Protein AF-0000000087109637 (afdb_homodimer)

Foldseek 3Di:
DVVLLDLVVLVVLLVLQQVFFAVVCVVLVQDPGGGNQRLLVVLLVLLVPDPPQDDPLSVLLNVLSNQQQSLCSQVGRDDVVNVDDPVVVVVSSLVSLLVSLVSNCNNPVPVSVVSNVSNVCLVVCPDPSSVVSVLSSLLSLLLVLLVSCLQDPPSPVSVVSLCSLVVDDPPVSNVSSVVSVVLSVVQVPDDAFPAEEEEEDEAAQLCRVPLQVVCVVVFQEDEDELVVLLCCLLPDPPRPCNVVSVVCLQQVNADQLVVSCVSVLVVLVVSVVVVGHYYYYPPDLAPNNVSSCVSSPSHPHYEYEYEDDDPVLRLVRLVVCVVPDPDPCSDPVNSVSRRVSSVVGVVVNCVSRVVHHYHYFYSHDDPVVRSVVVVVVVVVVVD/DVVLLDLVVLVVLQVLQQVFFAVVCVVLVQDPGGGNQRLLVVLLVLLVPDPPQDDPLSVLLNVLSRQQQSLCSQVGRDDVVNVDDPVVVVVSSLVSLLVSLVSNCNNPVPVSVVSNVSNVCLVVCPDPSSVVSVLSSLLSLLLVLLVSCLQDPPSPVSVVSLCSLVVDDPPVSNVSSVVSVVLSVVQVPDDAFPAEEEEEDEAAQLCRVPLQVVCVVVFQEDEDELVVLLCCLLPDPPRPCNVVSVVCLQQVNADDLVVSCVSVLVVLVVSVVVVGYYYYYPPDLAPNNVSSCVSSPSHPHYEYEYEDDDPVLRLVSLVVCVVPDPDPCSDPVNSVSRRVSSVVGVVVNCVSRVVHHYHYFYSHDDPVVRSVRVVVVVVVVVD

Secondary structure (DSSP, 8-state):
-GGGGSSHHHHHHHHGGGT-B-HHHHTTT-SSPPBHHHHHHHHHHHHHH-TT--THHHHHHHHHHHHTTTTHHHH----GGGT--HHHHHHHHHHHHHHHHHHHTTT-HHHHHHHHHHHHHHHHT-SHHHHHHHHHHHHHHHHHHHHHHHHSTT-GGGGGGGGGGGG---HHHHHHHHHHHHHHHHHHH----SS-EEEEEE-TTSSHHHHHHHHHHHTTEEEEEHHHHHHHHHHSTT-SSHHHHHHHHHTTPPPPHHHHHHHHHHHHHHHHHTT-EEEEES--SSHHHHHHHHHTTS-S-EEEEEEE--HHHHHHHHHHHHTT---GGGSHHHHHHHHHHHHHHHHHHHHHHTTS-EEEEE-SS-HHHHHHHHHHHHHHHH-/-GGGGSSHHHHHHHHGGGT-B-HHHHTTT-SSPPBHHHHHHHHHHHHHH-TT--THHHHHHHHHHHHTTTTHHHH----GGGT--HHHHHHHHHHHHHHHHHHHTTT-HHHHHHHHHHHHHHHHT-SHHHHHHHHHHHHHHHHHHHHHHHHSTT-GGGGGGGGGGGG---HHHHHHHHHHHHHHHHHHH----SS-EEEEEE-TTSSHHHHHHHHHHHTTEEEEEHHHHHHHHHHSTT-SSHHHHHHHHHTTPPPPHHHHHHHHHHHHHHHHHTT-EEEEES--SSHHHHHHHHHTTS-S-EEEEEEE--HHHHHHHHHHHHTT---GGGSHHHHHHHHHHHHHHHHHHHHHHTTS-EEEEE-SS-HHHHHHHHHHHHHHHH-

Sequence (766 aa):
MERLTSPLPFLEAIEGLKNLKRAGWCKRDVRNPESVSDHMYQMVWYCLAHPELKDQDEMAAVMMCLIHDIGETTAGDITPADGVDPERKHLEEELGLQYLSCLLKTSNPSWATKLREIWLEYESGETRVARLVRQVDKLECLHQAFMYQKRQKGNSRLGEFKYLRKRMTDPWLLDQANRILADWEALDASQTTSTGLVFVIGGPGVGKGTQCTRVAKDFDFQHVSVGDLLRQEQDSPGSLFGDFIRESIRNSVIVPPSLTMLLLKERIQSIQSMGKGVLIDGFPRSVSQAVAFEQEKVSDNYSTIFLEASTESMIGRVLERSSVSQRDDDNADVLRKRMDTFQSSNQAVLDYLSQKPLWKVDATGSVDEVYASITKVVKEMKGMERLTSPLPFLEAIEGLKNLKRAGWCKRDVRNPESVSDHMYQMVWYCLAHPELKDQDEMAAVMMCLIHDIGETTAGDITPADGVDPERKHLEEELGLQYLSCLLKTSNPSWATKLREIWLEYESGETRVARLVRQVDKLECLHQAFMYQKRQKGNSRLGEFKYLRKRMTDPWLLDQANRILADWEALDASQTTSTGLVFVIGGPGVGKGTQCTRVAKDFDFQHVSVGDLLRQEQDSPGSLFGDFIRESIRNSVIVPPSLTMLLLKERIQSIQSMGKGVLIDGFPRSVSQAVAFEQEKVSDNYSTIFLEASTESMIGRVLERSSVSQRDDDNADVLRKRMDTFQSSNQAVLDYLSQKPLWKVDATGSVDEVYASITKVVKEMKG

Solvent-accessible surface area (backbone atoms only — not comparable to full-atom values): 40683 Å² total; per-residue (Å²): 118,70,68,37,62,36,50,58,64,33,54,55,47,55,55,43,24,52,70,39,52,41,41,68,40,52,76,62,68,46,82,85,54,53,22,46,32,30,52,26,47,54,40,32,54,58,52,70,59,36,88,82,56,54,72,74,52,40,57,54,39,41,52,38,35,65,40,65,66,56,15,31,54,59,56,41,64,81,46,78,88,72,70,59,53,67,67,56,51,51,49,40,30,49,51,24,42,50,50,47,24,41,34,19,41,72,43,35,46,67,57,23,50,48,53,52,51,46,36,49,43,46,74,65,41,72,49,72,58,25,43,50,51,57,32,44,54,37,49,47,51,36,52,49,38,51,54,48,41,42,72,40,75,80,54,70,70,50,60,68,43,65,61,40,57,77,70,47,79,56,67,69,59,44,52,53,44,50,51,52,52,50,52,48,51,52,57,71,63,52,64,77,59,87,51,53,31,34,28,38,40,58,55,74,49,46,47,64,70,63,48,41,54,50,47,24,69,77,38,75,33,42,66,43,47,49,62,56,52,48,50,50,43,34,67,37,83,84,43,74,51,12,67,58,44,50,53,26,54,63,66,54,43,82,74,47,41,68,60,53,45,65,64,44,51,61,53,51,52,56,43,44,74,72,72,27,22,40,36,32,33,68,43,63,75,36,54,65,31,47,49,48,44,50,41,66,54,70,45,85,54,53,35,36,41,37,42,43,58,54,68,67,59,15,50,56,44,35,54,59,44,41,76,74,48,90,57,83,56,46,40,69,72,37,39,51,45,42,46,51,49,42,67,73,35,44,63,61,30,50,61,61,50,56,81,38,62,61,46,80,41,71,34,69,60,53,76,69,58,31,44,54,54,48,51,53,51,53,46,60,74,72,100,119,71,66,35,62,37,51,60,63,34,54,57,47,55,54,43,25,52,70,37,53,41,40,69,40,53,76,63,66,45,80,86,53,55,23,48,34,30,52,27,47,54,40,34,56,59,54,69,59,35,88,83,55,53,72,73,51,40,56,55,39,41,51,39,36,66,40,65,66,55,16,30,53,60,57,42,66,82,44,79,88,72,69,60,53,68,66,55,52,51,48,40,31,49,51,24,42,49,51,48,25,40,33,20,42,71,42,35,47,68,57,24,50,48,54,52,52,46,36,48,43,47,74,66,41,73,49,71,57,23,42,51,52,56,32,43,54,36,48,48,50,36,51,49,38,52,54,47,42,41,72,41,74,81,54,70,72,51,61,67,44,65,60,40,58,76,68,45,79,54,66,68,60,44,52,53,44,51,51,51,52,51,53,48,51,52,58,70,63,53,63,74,59,87,51,53,33,33,27,38,39,58,56,75,48,46,46,62,70,63,49,41,53,51,48,25,71,78,39,74,33,41,66,44,48,47,63,56,54,48,50,50,43,34,64,38,83,85,43,73,52,13,68,61,44,48,53,26,55,63,67,54,44,81,75,48,42,68,62,52,44,64,62,44,52,60,53,52,52,56,42,43,74,71,71,26,22,42,37,32,33,68,43,63,76,37,55,66,30,48,50,47,46,51,41,67,54,71,46,85,53,54,35,36,40,36,42,41,58,55,68,67,60,16,51,54,44,35,54,60,43,41,76,74,47,89,59,84,54,48,40,68,72,37,39,52,45,44,49,51,49,42,68,72,34,44,62,61,32,50,60,61,49,54,81,36,60,61,47,81,41,72,34,70,61,53,74,67,58,30,43,54,55,49,48,54,50,52,47,59,75,71,102

InterPro domains:
  IPR000850 Adenylate kinase/UMP-CMP kinase [MF_00235] (196-379)
  IPR000850 Adenylate kinase/UMP-CMP kinase [PR00094] (199-212)
  IPR000850 Adenylate kinase/UMP-CMP kinase [PR00094] (227-241)
  IPR000850 Adenylate kinase/UMP-CMP kinase [PR00094] (278-294)
  IPR000850 Adenylate kinase/UMP-CMP kinase [PR00094] (327-342)
  IPR000850 Adenylate kinase/UMP-CMP kinase [PR00094] (344-358)
  IPR000850 Adenylate kinase/UMP-CMP kinase [cd01428] (198-370)
  IPR006674 HD domain [PF13023] (15-163)
  IPR027417 P-loop containing nucleoside triphosphate hydrolase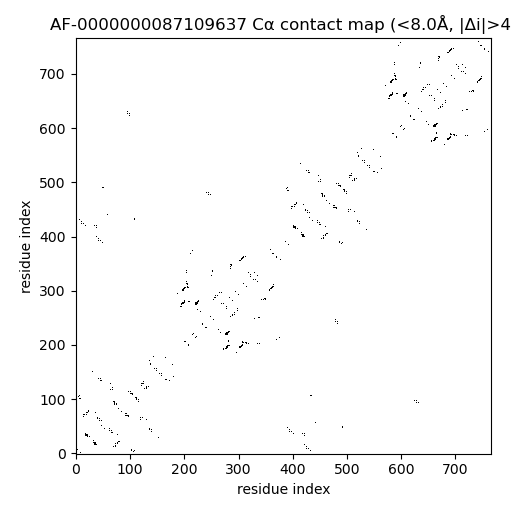 [G3DSA:3.40.50.300] (195-382)
  IPR027417 P-loop containing nucleoside triphosphate hydrolase [SSF52540] (197-379)
  IPR033690 Adenylate kinase, conserved site [PS00113] (278-289)
  IPR039356 5'-deoxynucleotidase YfbR/HDDC2 [PTHR11845] (5-182)

Organism: NCBI:txid702518

pLDDT: mean 89.7, std 8.48, range [59.88, 98.75]

Structure (mmCIF, N/CA/C/O backbone):
data_AF-0000000087109637-model_v1
#
loop_
_entity.id
_entity.type
_entity.pdbx_description
1 polymer 'Uridylate kinase'
#
loop_
_atom_site.group_PDB
_atom_site.id
_atom_site.type_symbol
_atom_site.label_atom_id
_atom_site.label_alt_id
_atom_site.label_comp_id
_atom_site.label_asym_id
_atom_site.label_entity_id
_atom_site.label_seq_id
_atom_site.pdbx_PDB_ins_code
_atom_site.Cartn_x
_atom_site.Cartn_y
_atom_site.Cartn_z
_atom_site.occupancy
_atom_site.B_iso_or_equiv
_atom_site.auth_seq_id
_atom_site.auth_comp_id
_atom_site.auth_asym_id
_atom_site.auth_atom_id
_atom_site.pdbx_PDB_model_num
ATOM 1 N N . MET A 1 1 ? -12.555 27.656 8.516 1 65.38 1 MET A N 1
ATOM 2 C CA . MET A 1 1 ? -12.945 26.312 8.906 1 65.38 1 MET A CA 1
ATOM 3 C C . MET A 1 1 ? -14.016 25.75 7.973 1 65.38 1 MET A C 1
ATOM 5 O O . MET A 1 1 ? -14.594 24.703 8.242 1 65.38 1 MET A O 1
ATOM 9 N N . GLU A 1 2 ? -14.195 26.438 6.891 1 77.06 2 GLU A N 1
ATOM 10 C CA . GLU A 1 2 ? -15.18 26.078 5.879 1 77.06 2 GLU A CA 1
ATOM 11 C C . GLU A 1 2 ? -14.797 24.781 5.176 1 77.06 2 GLU A C 1
ATOM 13 O O . GLU A 1 2 ? -15.664 24 4.773 1 77.06 2 GLU A O 1
ATOM 18 N N . ARG A 1 3 ? -13.547 24.547 5.203 1 83.88 3 ARG A N 1
ATOM 19 C CA . ARG A 1 3 ? -13.031 23.359 4.543 1 83.88 3 ARG A CA 1
ATOM 20 C C . ARG A 1 3 ? -13.531 22.094 5.234 1 83.88 3 ARG A C 1
ATOM 22 O O . ARG A 1 3 ? -13.633 21.031 4.609 1 83.88 3 ARG A O 1
ATOM 29 N N . LEU A 1 4 ? -13.93 22.234 6.465 1 89.88 4 LEU A N 1
ATOM 30 C CA . LEU A 1 4 ? -14.289 21.078 7.27 1 89.88 4 LEU A CA 1
ATOM 31 C C . LEU A 1 4 ? -15.75 20.688 7.043 1 89.88 4 LEU A C 1
ATOM 33 O O . LEU A 1 4 ? -16.188 19.641 7.512 1 89.88 4 LEU A O 1
ATOM 37 N N . THR A 1 5 ? -16.469 21.469 6.266 1 93.06 5 THR A N 1
ATOM 38 C CA . THR A 1 5 ? -17.828 21.078 5.883 1 93.06 5 THR A CA 1
ATOM 39 C C . THR A 1 5 ? -17.781 19.922 4.887 1 93.06 5 THR A C 1
ATOM 41 O O . THR A 1 5 ? -18.812 19.281 4.637 1 93.06 5 THR A O 1
ATOM 44 N N . SER A 1 6 ? -16.641 19.688 4.324 1 95.88 6 SER A N 1
ATOM 45 C CA . SER A 1 6 ? -16.359 18.547 3.447 1 95.88 6 SER A CA 1
ATOM 46 C C . SER A 1 6 ? -15.523 17.484 4.156 1 95.88 6 SER A C 1
ATOM 48 O O . SER A 1 6 ? -14.75 17.812 5.059 1 95.88 6 SER A O 1
ATOM 50 N N . PRO A 1 7 ? -15.719 16.219 3.77 1 96.56 7 PRO A N 1
ATOM 51 C CA . PRO A 1 7 ? -14.875 15.18 4.367 1 96.56 7 PRO A CA 1
ATOM 52 C C . PRO A 1 7 ? -13.484 15.125 3.746 1 96.56 7 PRO A C 1
ATOM 54 O O . PRO A 1 7 ? -12.664 14.281 4.133 1 96.56 7 PRO A O 1
ATOM 57 N N . LEU A 1 8 ? -13.18 15.992 2.797 1 96.44 8 LEU A N 1
ATOM 58 C CA . LEU A 1 8 ? -11.945 15.922 2.018 1 96.44 8 LEU A CA 1
ATOM 59 C C . LEU A 1 8 ? -10.727 16.016 2.924 1 96.44 8 LEU A C 1
ATOM 61 O O . LEU A 1 8 ? -9.773 15.242 2.764 1 96.44 8 LEU A O 1
ATOM 65 N N . PRO A 1 9 ? -10.711 16.859 3.986 1 94 9 PRO A N 1
ATOM 66 C CA . PRO A 1 9 ? -9.547 16.891 4.867 1 94 9 PRO A CA 1
ATOM 67 C C . PRO A 1 9 ? -9.305 15.555 5.57 1 94 9 PRO A C 1
ATOM 69 O O . PRO A 1 9 ? -8.156 15.133 5.73 1 94 9 PRO A O 1
ATOM 72 N N . PHE A 1 10 ? -10.422 14.93 5.98 1 95.19 10 PHE A N 1
ATOM 73 C CA . PHE A 1 10 ? -10.328 13.602 6.582 1 95.19 10 PHE A CA 1
ATOM 74 C C . PHE A 1 10 ? -9.758 12.594 5.594 1 95.19 10 PHE A C 1
ATOM 76 O O . PHE A 1 10 ? -8.844 11.836 5.93 1 95.19 10 PHE A O 1
ATOM 83 N N . LEU A 1 11 ? -10.25 12.602 4.367 1 97.19 11 LEU A N 1
ATOM 84 C CA . LEU A 1 11 ? -9.812 11.672 3.328 1 97.19 11 LEU A CA 1
ATOM 85 C C . LEU A 1 11 ? -8.344 11.898 2.982 1 97.19 11 LEU A C 1
ATOM 87 O O . LEU A 1 11 ? -7.609 10.945 2.73 1 97.19 11 LEU A O 1
ATOM 91 N N . GLU A 1 12 ? -7.891 13.109 3.008 1 94.75 12 GLU A N 1
ATOM 92 C CA . GLU A 1 12 ? -6.492 13.445 2.748 1 94.75 12 GLU A CA 1
ATOM 93 C C . GLU A 1 12 ? -5.59 12.938 3.867 1 94.75 12 GLU A C 1
ATOM 95 O O . GLU A 1 12 ? -4.473 12.477 3.611 1 94.75 12 GLU A O 1
ATOM 100 N N . ALA A 1 13 ? -6.094 13.031 5.07 1 93.25 13 ALA A N 1
ATOM 101 C CA . ALA A 1 13 ? -5.328 12.508 6.195 1 93.25 13 ALA A CA 1
ATOM 102 C C . ALA A 1 13 ? -5.172 10.992 6.094 1 93.25 13 ALA A C 1
ATOM 104 O O . ALA A 1 13 ? -4.078 10.461 6.297 1 93.25 13 ALA A O 1
ATOM 105 N N . ILE A 1 14 ? -6.219 10.312 5.711 1 94.81 14 ILE A N 1
ATOM 106 C CA . ILE A 1 14 ? -6.223 8.859 5.594 1 94.81 14 ILE A CA 1
ATOM 107 C C . ILE A 1 14 ? -5.281 8.438 4.469 1 94.81 14 ILE A C 1
ATOM 109 O O . ILE A 1 14 ? -4.621 7.395 4.562 1 94.81 14 ILE A O 1
ATOM 113 N N . GLU A 1 15 ? -5.207 9.258 3.42 1 95.44 15 GLU A N 1
ATOM 114 C CA . GLU A 1 15 ? -4.336 8.969 2.285 1 95.44 15 GLU A CA 1
ATOM 115 C C . GLU A 1 15 ? -2.889 8.781 2.734 1 95.44 15 GLU A C 1
ATOM 117 O O . GLU A 1 15 ? -2.119 8.07 2.088 1 95.44 15 GLU A O 1
ATOM 122 N N . GLY A 1 16 ? -2.51 9.344 3.879 1 92.94 16 GLY A N 1
ATOM 123 C CA . GLY A 1 16 ? -1.173 9.188 4.426 1 92.94 16 GLY A CA 1
ATOM 124 C C . GLY A 1 16 ? -0.842 7.746 4.777 1 92.94 16 GLY A C 1
ATOM 125 O O . GLY A 1 16 ? 0.323 7.344 4.738 1 92.94 16 GLY A O 1
ATOM 126 N N . LEU A 1 17 ? -1.869 6.938 5.039 1 95.12 17 LEU A N 1
ATOM 127 C CA . LEU A 1 17 ? -1.661 5.551 5.441 1 95.12 17 LEU A CA 1
ATOM 128 C C . LEU A 1 17 ? -1.139 4.719 4.273 1 95.12 17 LEU A C 1
ATOM 130 O O . LEU A 1 17 ? -0.476 3.701 4.48 1 95.12 17 LEU A O 1
ATOM 134 N N . LYS A 1 18 ? -1.441 5.164 3.023 1 95.56 18 LYS A N 1
ATOM 135 C CA . LYS A 1 18 ? -0.955 4.469 1.837 1 95.56 18 LYS A CA 1
ATOM 136 C C . LYS A 1 18 ? 0.544 4.684 1.648 1 95.56 18 LYS A C 1
ATOM 138 O O . LYS A 1 18 ? 1.207 3.902 0.963 1 95.56 18 LYS A O 1
ATOM 143 N N . ASN A 1 19 ? 1.071 5.688 2.271 1 91.56 19 ASN A N 1
ATOM 144 C CA . ASN A 1 19 ? 2.473 6.059 2.1 1 91.56 19 ASN A CA 1
ATOM 145 C C . ASN A 1 19 ? 3.307 5.672 3.318 1 91.56 19 ASN A C 1
ATOM 147 O O . ASN A 1 19 ? 4.539 5.695 3.266 1 91.56 19 ASN A O 1
ATOM 151 N N . LEU A 1 20 ? 2.643 5.375 4.367 1 92.94 20 LEU A N 1
ATOM 152 C CA . LEU A 1 20 ? 3.334 4.984 5.59 1 92.94 20 LEU A CA 1
ATOM 153 C C . LEU A 1 20 ? 3.717 3.508 5.551 1 92.94 20 LEU A C 1
ATOM 155 O O . LEU A 1 20 ? 2.871 2.637 5.773 1 92.94 20 LEU A O 1
ATOM 159 N N . LYS A 1 21 ? 5.012 3.279 5.305 1 94.06 21 LYS A N 1
ATOM 160 C CA . LYS A 1 21 ? 5.504 1.904 5.289 1 94.06 21 LYS A CA 1
ATOM 161 C C . LYS A 1 21 ? 5.574 1.33 6.699 1 94.06 21 LYS A C 1
ATOM 163 O O . LYS A 1 21 ? 5.93 2.039 7.645 1 94.06 21 LYS A O 1
ATOM 168 N N . ARG A 1 22 ? 5.258 0.122 6.871 1 95.12 22 ARG A N 1
ATOM 169 C CA . ARG A 1 22 ? 5.293 -0.524 8.18 1 95.12 22 ARG A CA 1
ATOM 170 C C . ARG A 1 22 ? 6.715 -0.573 8.727 1 95.12 22 ARG A C 1
ATOM 172 O O . ARG A 1 22 ? 7.594 -1.206 8.133 1 95.12 22 ARG A O 1
ATOM 179 N N . ALA A 1 23 ? 6.973 0.006 9.828 1 91.12 23 ALA A N 1
ATOM 180 C CA . ALA A 1 23 ? 8.297 0.245 10.406 1 91.12 23 ALA A CA 1
ATOM 181 C C . ALA A 1 23 ? 8.977 -1.069 10.773 1 91.12 23 ALA A C 1
ATOM 183 O O . ALA A 1 23 ? 10.195 -1.197 10.656 1 91.12 23 ALA A O 1
ATOM 184 N N . GLY A 1 24 ? 8.188 -2.01 11.242 1 91.12 24 GLY A N 1
ATOM 185 C CA . GLY A 1 24 ? 8.758 -3.297 11.602 1 91.12 24 GLY A CA 1
ATOM 186 C C . GLY A 1 24 ? 9.516 -3.957 10.461 1 91.12 24 GLY A C 1
ATOM 187 O O . GLY A 1 24 ? 10.562 -4.562 10.68 1 91.12 24 GLY A O 1
ATOM 188 N N . TRP A 1 25 ? 9.023 -3.848 9.258 1 94.5 25 TRP A N 1
ATOM 189 C CA . TRP A 1 25 ? 9.664 -4.43 8.078 1 94.5 25 TRP A CA 1
ATOM 190 C C . TRP A 1 25 ? 10.867 -3.602 7.641 1 94.5 25 TRP A C 1
ATOM 192 O O . TRP A 1 25 ? 11.891 -4.152 7.242 1 94.5 25 TRP A O 1
ATOM 202 N N . CYS A 1 26 ? 10.703 -2.271 7.734 1 91.56 26 CYS A N 1
ATOM 203 C CA . CYS A 1 26 ? 11.812 -1.387 7.379 1 91.56 26 CYS A CA 1
ATOM 204 C C . CYS A 1 26 ? 13.031 -1.668 8.25 1 91.56 26 CYS A C 1
ATOM 206 O O . CYS A 1 26 ? 14.156 -1.729 7.746 1 91.56 26 CYS A O 1
ATOM 208 N N . LYS A 1 27 ? 12.812 -1.861 9.492 1 91.12 27 LYS A N 1
ATOM 209 C CA . LYS A 1 27 ? 13.883 -2.1 10.453 1 91.12 27 LYS A CA 1
ATOM 210 C C . LYS A 1 27 ? 14.578 -3.434 10.18 1 91.12 27 LYS A C 1
ATOM 212 O O . LYS A 1 27 ? 15.695 -3.664 10.641 1 91.12 27 LYS A O 1
ATOM 217 N N . ARG A 1 28 ? 13.938 -4.281 9.477 1 92.31 28 ARG A N 1
ATOM 218 C CA . ARG A 1 28 ? 14.508 -5.582 9.148 1 92.31 28 ARG A CA 1
ATOM 219 C C . ARG A 1 28 ? 14.984 -5.625 7.699 1 92.31 28 ARG A C 1
ATOM 221 O O . ARG A 1 28 ? 15.164 -6.703 7.129 1 92.31 28 ARG A O 1
ATOM 228 N N . ASP A 1 29 ? 15.008 -4.488 7.039 1 90.88 29 ASP A N 1
ATOM 229 C CA . ASP A 1 29 ? 15.586 -4.273 5.715 1 90.88 29 ASP A CA 1
ATOM 230 C C . ASP A 1 29 ? 14.781 -5 4.641 1 90.88 29 ASP A C 1
ATOM 232 O O . ASP A 1 29 ? 15.359 -5.578 3.713 1 90.88 29 ASP A O 1
ATOM 236 N N . VAL A 1 30 ? 13.539 -5.152 4.848 1 93.56 30 VAL A N 1
ATOM 237 C CA . VAL A 1 30 ? 12.672 -5.695 3.814 1 93.56 30 VAL A CA 1
ATOM 238 C C . VAL A 1 30 ? 12.594 -4.727 2.639 1 93.56 30 VAL A C 1
ATOM 240 O O . VAL A 1 30 ? 12.383 -3.527 2.828 1 93.56 30 VAL A O 1
ATOM 243 N N . ARG A 1 31 ? 12.836 -5.273 1.447 1 90.31 31 ARG A N 1
ATOM 244 C CA . ARG A 1 31 ? 12.719 -4.445 0.251 1 90.31 31 ARG A CA 1
ATOM 245 C C . ARG A 1 31 ? 11.25 -4.215 -0.115 1 90.31 31 ARG A C 1
ATOM 247 O O . ARG A 1 31 ? 10.469 -5.164 -0.189 1 90.31 31 ARG A O 1
ATOM 254 N N . ASN A 1 32 ? 10.836 -2.924 -0.328 1 90.06 32 ASN A N 1
ATOM 255 C CA . ASN A 1 32 ? 9.5 -2.514 -0.731 1 90.06 32 ASN A CA 1
ATOM 256 C C . ASN A 1 32 ? 8.438 -3.041 0.231 1 90.06 32 ASN A C 1
ATOM 258 O O . ASN A 1 32 ? 7.508 -3.74 -0.183 1 90.06 32 ASN A O 1
ATOM 262 N N . PRO A 1 33 ? 8.602 -2.721 1.486 1 95.5 33 PRO A N 1
ATOM 263 C CA . PRO A 1 33 ? 7.641 -3.211 2.477 1 95.5 33 PRO A CA 1
ATOM 264 C C . PRO A 1 33 ? 6.234 -2.664 2.25 1 95.5 33 PRO A C 1
ATOM 266 O O . PRO A 1 33 ? 6.066 -1.622 1.612 1 95.5 33 PRO A O 1
ATOM 269 N N . GLU A 1 34 ? 5.273 -3.359 2.748 1 97.06 34 GLU A N 1
ATOM 270 C CA . GLU A 1 34 ? 3.871 -2.959 2.641 1 97.06 34 GLU A CA 1
ATOM 271 C C . GLU A 1 34 ? 3.607 -1.667 3.41 1 97.06 34 GLU A C 1
ATOM 273 O O . GLU A 1 34 ? 4.324 -1.346 4.359 1 97.06 34 GLU A O 1
ATOM 278 N N . SER A 1 35 ? 2.555 -0.917 2.977 1 97.19 35 SER A N 1
ATOM 279 C CA . SER A 1 35 ? 2.059 0.234 3.723 1 97.19 35 SER A CA 1
ATOM 280 C C . SER A 1 35 ? 1.102 -0.194 4.828 1 97.19 35 SER A C 1
ATOM 282 O O . SER A 1 35 ? 0.702 -1.358 4.895 1 97.19 35 SER A O 1
ATOM 284 N N . VAL A 1 36 ? 0.749 0.712 5.695 1 97.19 36 VAL A N 1
ATOM 285 C CA . VAL A 1 36 ? -0.205 0.445 6.77 1 97.19 36 VAL A CA 1
ATOM 286 C C . VAL A 1 36 ? -1.572 0.114 6.176 1 97.19 36 VAL A C 1
ATOM 288 O O . VAL A 1 36 ? -2.246 -0.813 6.629 1 97.19 36 VAL A O 1
ATOM 291 N N . SER A 1 37 ? -2.002 0.862 5.105 1 97.94 37 SER A N 1
ATOM 292 C CA . SER A 1 37 ? -3.287 0.578 4.477 1 97.94 37 SER A CA 1
ATOM 293 C C . SER A 1 37 ? -3.279 -0.789 3.801 1 97.94 37 SER A C 1
ATOM 295 O O . SER A 1 37 ? -4.289 -1.498 3.811 1 97.94 37 SER A O 1
ATOM 297 N N . ASP A 1 38 ? -2.111 -1.216 3.188 1 98 38 ASP A N 1
ATOM 298 C CA . ASP A 1 38 ? -1.967 -2.547 2.607 1 98 38 ASP A CA 1
ATOM 299 C C . ASP A 1 38 ? -2.223 -3.633 3.648 1 98 38 ASP A C 1
ATOM 301 O O . ASP A 1 38 ? -2.943 -4.598 3.385 1 98 38 ASP A O 1
ATOM 305 N N . HIS A 1 39 ? -1.609 -3.402 4.812 1 98 39 HIS A N 1
ATOM 306 C CA . HIS A 1 39 ? -1.75 -4.348 5.914 1 98 39 HIS A CA 1
ATOM 307 C C . HIS A 1 39 ? -3.205 -4.477 6.348 1 98 39 HIS A C 1
ATOM 309 O O . HIS A 1 39 ? -3.717 -5.586 6.504 1 98 39 HIS A O 1
ATOM 315 N N . MET A 1 40 ? -3.877 -3.355 6.516 1 98.44 40 MET A N 1
ATOM 316 C CA . MET A 1 40 ? -5.262 -3.369 6.977 1 98.44 40 MET A CA 1
ATOM 317 C C . MET A 1 40 ? -6.18 -3.979 5.922 1 98.44 40 MET A C 1
ATOM 319 O O . MET A 1 40 ? -7.113 -4.711 6.25 1 98.44 40 MET A O 1
ATOM 323 N N . TYR A 1 41 ? -5.898 -3.699 4.641 1 98.44 41 TYR A N 1
ATOM 324 C CA . TYR A 1 41 ? -6.652 -4.32 3.557 1 98.44 41 TYR A CA 1
ATOM 325 C C . TYR A 1 41 ? -6.551 -5.84 3.621 1 98.44 41 TYR A C 1
ATOM 327 O O . TYR A 1 41 ? -7.562 -6.539 3.535 1 98.44 41 TYR A O 1
ATOM 335 N N . GLN A 1 42 ? -5.348 -6.344 3.758 1 98 42 GLN A N 1
ATOM 336 C CA . GLN A 1 42 ? -5.102 -7.785 3.752 1 98 42 GLN A CA 1
ATOM 337 C C . GLN A 1 42 ? -5.766 -8.461 4.945 1 98 42 GLN A C 1
ATOM 339 O O . GLN A 1 42 ? -6.25 -9.586 4.836 1 98 42 GLN A O 1
ATOM 344 N N . MET A 1 43 ? -5.789 -7.816 6.105 1 98.44 43 MET A N 1
ATOM 345 C CA . MET A 1 43 ? -6.379 -8.375 7.32 1 98.44 43 MET A CA 1
ATOM 346 C C . MET A 1 43 ? -7.844 -8.734 7.094 1 98.44 43 MET A C 1
ATOM 348 O O . MET A 1 43 ? -8.344 -9.711 7.66 1 98.44 43 MET A O 1
ATOM 352 N N . VAL A 1 44 ? -8.508 -7.949 6.266 1 98.25 44 VAL A N 1
ATOM 353 C CA . VAL A 1 44 ? -9.93 -8.156 6.004 1 98.25 44 VAL A CA 1
ATOM 354 C C . VAL A 1 44 ? -10.156 -9.578 5.484 1 98.25 44 VAL A C 1
ATOM 356 O O . VAL A 1 44 ? -11.078 -10.266 5.93 1 98.25 44 VAL A O 1
ATOM 359 N N . TRP A 1 45 ? -9.289 -10.039 4.641 1 97.5 45 TRP A N 1
ATOM 360 C CA . TRP A 1 45 ? -9.484 -11.32 3.975 1 97.5 45 TRP A CA 1
ATOM 361 C C . TRP A 1 45 ? -9.195 -12.484 4.922 1 97.5 45 TRP A C 1
ATOM 363 O O . TRP A 1 45 ? -9.781 -13.555 4.797 1 97.5 45 TRP A O 1
ATOM 373 N N . TYR A 1 46 ? -8.289 -12.289 5.902 1 97.94 46 TYR A N 1
ATOM 374 C CA . TYR A 1 46 ? -8.094 -13.297 6.934 1 97.94 46 TYR A CA 1
ATOM 375 C C . TYR A 1 46 ? -9.352 -13.445 7.789 1 97.94 46 TYR A C 1
ATOM 377 O O . TYR A 1 46 ? -9.727 -14.562 8.156 1 97.94 46 TYR A O 1
ATOM 385 N N . CYS A 1 47 ? -9.984 -12.328 8.102 1 97.12 47 CYS A N 1
ATOM 386 C CA . CYS A 1 47 ? -11.211 -12.367 8.891 1 97.12 47 CYS A CA 1
ATOM 387 C C . CYS A 1 47 ? -12.328 -13.062 8.125 1 97.12 47 CYS A C 1
ATOM 389 O O . CYS A 1 47 ? -13.008 -13.938 8.664 1 97.12 47 CYS A O 1
ATOM 391 N N . LEU A 1 48 ? -12.484 -12.688 6.891 1 95.5 48 LEU A N 1
ATOM 392 C CA . LEU A 1 48 ? -13.594 -13.203 6.102 1 95.5 48 LEU A CA 1
ATOM 393 C C . LEU A 1 48 ? -13.391 -14.68 5.781 1 95.5 48 LEU A C 1
ATOM 395 O O . LEU A 1 48 ? -14.359 -15.391 5.488 1 95.5 48 LEU A O 1
ATOM 399 N N . ALA A 1 49 ? -12.133 -15.141 5.789 1 95.62 49 ALA A N 1
ATOM 400 C CA . ALA A 1 49 ? -11.836 -16.547 5.539 1 95.62 49 ALA A CA 1
ATOM 401 C C . ALA A 1 49 ? -12.219 -17.406 6.738 1 95.62 49 ALA A C 1
ATOM 403 O O . ALA A 1 49 ? -12.297 -18.641 6.633 1 95.62 49 ALA A O 1
ATOM 404 N N . HIS A 1 50 ? -12.367 -16.797 7.914 1 95.56 50 HIS A N 1
ATOM 405 C CA . HIS A 1 50 ? -12.68 -17.547 9.125 1 95.56 50 HIS A CA 1
ATOM 406 C C . HIS A 1 50 ? -14.07 -18.172 9.039 1 95.56 50 HIS A C 1
ATOM 408 O O . HIS A 1 50 ? -15.062 -17.469 8.828 1 95.56 50 HIS A O 1
ATOM 414 N N . PRO A 1 51 ? -14.242 -19.438 9.258 1 91.88 51 PRO A N 1
ATOM 415 C CA . PRO A 1 51 ? -15.516 -20.125 9.039 1 91.88 51 PRO A CA 1
ATOM 416 C C . PRO A 1 51 ? -16.578 -19.75 10.07 1 91.88 51 PRO A C 1
ATOM 418 O O . PRO A 1 51 ? -17.781 -19.906 9.812 1 91.88 51 PRO A O 1
ATOM 421 N N . GLU A 1 52 ? -16.203 -19.234 11.188 1 89.12 52 GLU A N 1
ATOM 422 C CA . GLU A 1 52 ? -17.172 -18.984 12.258 1 89.12 52 GLU A CA 1
ATOM 423 C C . GLU A 1 52 ? -17.625 -17.531 12.258 1 89.12 52 GLU A C 1
ATOM 425 O O . GLU A 1 52 ? -18.484 -17.141 13.055 1 89.12 52 GLU A O 1
ATOM 430 N N . LEU A 1 53 ? -17 -16.719 11.469 1 90.56 53 LEU A N 1
ATOM 431 C CA . LEU A 1 53 ? -17.422 -15.328 11.383 1 90.56 53 LEU A CA 1
ATOM 432 C C . LEU A 1 53 ? -18.594 -15.172 10.422 1 90.56 53 LEU A C 1
ATOM 434 O O . LEU A 1 53 ? -18.422 -15.352 9.211 1 90.56 53 LEU A O 1
ATOM 438 N N . LYS A 1 54 ? -19.797 -14.875 10.969 1 85.06 54 LYS A N 1
ATOM 439 C CA . LYS A 1 54 ? -20.969 -14.789 10.125 1 85.06 54 LYS A CA 1
ATOM 440 C C . LYS A 1 54 ? -21.828 -13.578 10.477 1 85.06 54 LYS A C 1
ATOM 442 O O . LYS A 1 54 ? -21.688 -13.008 11.562 1 85.06 54 LYS A O 1
ATOM 447 N N . ASP A 1 55 ? -22.531 -13.094 9.516 1 82.75 55 ASP A N 1
ATOM 448 C CA . ASP A 1 55 ? -23.578 -12.078 9.641 1 82.75 55 ASP A CA 1
ATOM 449 C C . ASP A 1 55 ? -23 -10.773 10.195 1 82.75 55 ASP A C 1
ATOM 451 O O . ASP A 1 55 ? -22.016 -10.25 9.68 1 82.75 55 ASP A O 1
ATOM 455 N N . GLN A 1 56 ? -23.562 -10.266 11.281 1 81.81 56 GLN A N 1
ATOM 456 C CA . GLN A 1 56 ? -23.219 -8.977 11.852 1 81.81 56 GLN A CA 1
ATOM 457 C C . GLN A 1 56 ? -21.766 -8.961 12.328 1 81.81 56 GLN A C 1
ATOM 459 O O . GLN A 1 56 ? -21.094 -7.922 12.273 1 81.81 56 GLN A O 1
ATOM 464 N N . ASP A 1 57 ? -21.266 -10.078 12.617 1 92.25 57 ASP A N 1
ATOM 465 C CA . ASP A 1 57 ? -19.891 -10.156 13.094 1 92.25 57 ASP A CA 1
ATOM 466 C C . ASP A 1 57 ? -18.891 -9.922 11.953 1 92.25 57 ASP A C 1
ATOM 468 O O . ASP A 1 57 ? -17.797 -9.414 12.172 1 92.25 57 ASP A O 1
ATOM 472 N N . GLU A 1 58 ? -19.391 -10.219 10.727 1 92.12 58 GLU A N 1
ATOM 473 C CA . GLU A 1 58 ? -18.531 -10.023 9.57 1 92.12 58 GLU A CA 1
ATOM 474 C C . GLU A 1 58 ? -18.25 -8.539 9.336 1 92.12 58 GLU A C 1
ATOM 476 O O . GLU A 1 58 ? -17.094 -8.148 9.172 1 92.12 58 GLU A O 1
ATOM 481 N N . MET A 1 59 ? -19.312 -7.781 9.375 1 91.5 59 MET A N 1
ATOM 482 C CA . MET A 1 59 ? -19.156 -6.352 9.133 1 91.5 59 MET A CA 1
ATOM 483 C C . MET A 1 59 ? -18.344 -5.691 10.234 1 91.5 59 MET A C 1
ATOM 485 O O . MET A 1 59 ? -17.484 -4.848 9.961 1 91.5 59 MET A O 1
ATOM 489 N N . ALA A 1 60 ? -18.672 -6.098 11.453 1 95.62 60 ALA A N 1
ATOM 490 C CA . ALA A 1 60 ? -17.922 -5.551 12.578 1 95.62 60 ALA A CA 1
ATOM 491 C C . ALA A 1 60 ? -16.438 -5.859 12.453 1 95.62 60 ALA A C 1
ATOM 493 O O . ALA A 1 60 ? -15.594 -4.988 12.688 1 95.62 60 ALA A O 1
ATOM 494 N N . ALA A 1 61 ? -16.109 -7.078 12.07 1 97.69 61 ALA A N 1
ATOM 495 C CA . ALA A 1 61 ? -14.711 -7.496 11.93 1 97.69 61 ALA A CA 1
ATOM 496 C C . ALA A 1 61 ? -14.023 -6.738 10.797 1 97.69 61 ALA A C 1
ATOM 498 O O . ALA A 1 61 ? -12.891 -6.281 10.938 1 97.69 61 ALA A O 1
ATOM 499 N N . VAL A 1 62 ? -14.75 -6.598 9.648 1 97.44 62 VAL A N 1
ATOM 500 C CA . VAL A 1 62 ? -14.211 -5.898 8.492 1 97.44 62 VAL A CA 1
ATOM 501 C C . VAL A 1 62 ? -13.875 -4.457 8.867 1 97.44 62 VAL A C 1
ATOM 503 O O . VAL A 1 62 ? -12.766 -3.984 8.625 1 97.44 62 VAL A O 1
ATOM 506 N N . MET A 1 63 ? -14.781 -3.785 9.516 1 97.06 63 MET A N 1
ATOM 507 C CA . MET A 1 63 ? -14.57 -2.387 9.883 1 97.06 63 MET A CA 1
ATOM 508 C C . MET A 1 63 ? -13.445 -2.256 10.906 1 97.06 63 MET A C 1
ATOM 510 O O . MET A 1 63 ? -12.648 -1.321 10.836 1 97.06 63 MET A O 1
ATOM 514 N N . MET A 1 64 ? -13.398 -3.188 11.82 1 98.25 64 MET A N 1
ATOM 515 C CA . MET A 1 64 ? -12.336 -3.158 12.82 1 98.25 64 MET A CA 1
ATOM 516 C C . MET A 1 64 ? -10.969 -3.324 12.164 1 98.25 64 MET A C 1
ATOM 518 O O . MET A 1 64 ? -10 -2.66 12.555 1 98.25 64 MET A O 1
ATOM 522 N N . CYS A 1 65 ? -10.859 -4.23 11.133 1 98.5 65 CYS A N 1
ATOM 523 C CA . CYS A 1 65 ? -9.625 -4.383 10.383 1 98.5 65 CYS A CA 1
ATOM 524 C C . CYS A 1 65 ? -9.227 -3.07 9.711 1 98.5 65 CYS A C 1
ATOM 526 O O . CYS A 1 65 ? -8.055 -2.678 9.75 1 98.5 65 CYS A O 1
ATOM 528 N N . LEU A 1 66 ? -10.195 -2.352 9.172 1 98.12 66 LEU A N 1
ATOM 529 C CA . LEU A 1 66 ? -9.945 -1.164 8.359 1 98.12 66 LEU A CA 1
ATOM 530 C C . LEU A 1 66 ? -9.625 0.038 9.242 1 98.12 66 LEU A C 1
ATOM 532 O O . LEU A 1 66 ? -9.117 1.051 8.758 1 98.12 66 LEU A O 1
ATOM 536 N N . ILE A 1 67 ? -9.828 -0.086 10.594 1 97.94 67 ILE A N 1
ATOM 537 C CA . ILE A 1 67 ? -9.758 1.104 11.43 1 97.94 67 ILE A CA 1
ATOM 538 C C . ILE A 1 67 ? -8.656 0.934 12.477 1 97.94 67 ILE A C 1
ATOM 540 O O . ILE A 1 67 ? -8.141 1.919 13.008 1 97.94 67 ILE A O 1
ATOM 544 N N . HIS A 1 68 ? -8.211 -0.259 12.82 1 97.06 68 HIS A N 1
ATOM 545 C CA . HIS A 1 68 ? -7.477 -0.527 14.055 1 97.06 68 HIS A CA 1
ATOM 546 C C . HIS A 1 68 ? -6.16 0.242 14.086 1 97.06 68 HIS A C 1
ATOM 548 O O . HIS A 1 68 ? -5.715 0.674 15.148 1 97.06 68 HIS A O 1
ATOM 554 N N . ASP A 1 69 ? -5.566 0.487 12.945 1 95.69 69 ASP A N 1
ATOM 555 C CA . ASP A 1 69 ? -4.285 1.183 12.906 1 95.69 69 ASP A CA 1
ATOM 556 C C . ASP A 1 69 ? -4.434 2.57 12.289 1 95.69 69 ASP A C 1
ATOM 558 O O . ASP A 1 69 ? -3.441 3.193 11.898 1 95.69 69 ASP A O 1
ATOM 562 N N . ILE A 1 70 ? -5.625 3.094 12.156 1 94.88 70 ILE A N 1
ATOM 563 C CA . ILE A 1 70 ? -5.906 4.312 11.398 1 94.88 70 ILE A CA 1
ATOM 564 C C . ILE A 1 70 ? -5.234 5.504 12.078 1 94.88 70 ILE A C 1
ATOM 566 O O . ILE A 1 70 ? -4.883 6.484 11.414 1 94.88 70 ILE A O 1
ATOM 570 N N . GLY A 1 71 ? -5.02 5.461 13.43 1 91.38 71 GLY A N 1
ATOM 571 C CA . GLY A 1 71 ? -4.402 6.539 14.18 1 91.38 71 GLY A CA 1
ATOM 572 C C . GLY A 1 71 ? -2.947 6.766 13.82 1 91.38 71 GLY A C 1
ATOM 573 O O . GLY A 1 71 ? -2.373 7.809 14.141 1 91.38 71 GLY A O 1
ATOM 574 N N . GLU A 1 72 ? -2.35 5.82 13.07 1 89.5 72 GLU A N 1
ATOM 575 C CA . GLU A 1 72 ? -0.939 5.906 12.703 1 89.5 72 GLU A CA 1
ATOM 576 C C . GLU A 1 72 ? -0.712 6.973 11.633 1 89.5 72 GLU A C 1
ATOM 578 O O . GLU A 1 72 ? 0.429 7.348 11.359 1 89.5 72 GLU A O 1
ATOM 583 N N . THR A 1 73 ? -1.755 7.449 11.094 1 84 73 THR A N 1
ATOM 584 C CA . THR A 1 73 ? -1.64 8.523 10.109 1 84 73 THR A CA 1
ATOM 585 C C . THR A 1 73 ? -0.928 9.734 10.719 1 84 73 THR A C 1
ATOM 587 O O . THR A 1 73 ? -0.237 10.469 10.008 1 84 73 THR A O 1
ATOM 590 N N . THR A 1 74 ? -1.075 9.977 11.992 1 77.31 74 THR A N 1
ATOM 591 C CA . THR A 1 74 ? -0.489 11.125 12.664 1 77.31 74 THR A CA 1
ATOM 592 C C . THR A 1 74 ? 0.716 10.711 13.508 1 77.31 74 THR A C 1
ATOM 594 O O . THR A 1 74 ? 1.74 11.398 13.516 1 77.31 74 THR A O 1
ATOM 597 N N . ALA A 1 75 ? 0.602 9.578 14.086 1 70.75 75 ALA A N 1
ATOM 598 C CA . ALA A 1 75 ? 1.608 9.109 15.031 1 70.75 75 ALA A CA 1
ATOM 599 C C . ALA A 1 75 ? 2.773 8.438 14.312 1 70.75 75 ALA A C 1
ATOM 601 O O . ALA A 1 75 ? 3.871 8.32 14.867 1 70.75 75 ALA A O 1
ATOM 602 N N . GLY A 1 76 ? 2.512 8.094 13.086 1 73.75 76 GLY A N 1
ATOM 603 C CA . GLY A 1 76 ? 3.461 7.188 12.469 1 73.75 76 GLY A CA 1
ATOM 604 C C . GLY A 1 76 ? 3.309 5.754 12.938 1 73.75 76 GLY A C 1
ATOM 605 O O . GLY A 1 76 ? 2.482 5.461 13.805 1 73.75 76 GLY A O 1
ATOM 606 N N . ASP A 1 77 ? 4.02 4.863 12.32 1 78.62 77 ASP A N 1
ATOM 607 C CA . ASP A 1 77 ? 3.982 3.459 12.719 1 78.62 77 ASP A CA 1
ATOM 608 C C . ASP A 1 77 ? 5.102 3.137 13.703 1 78.62 77 ASP A C 1
ATOM 610 O O . ASP A 1 77 ? 6.262 2.99 13.305 1 78.62 77 ASP A O 1
ATOM 614 N N . ILE A 1 78 ? 4.75 3.082 14.922 1 69.88 78 ILE A N 1
ATOM 615 C CA . ILE A 1 78 ? 5.703 2.832 15.992 1 69.88 78 ILE A CA 1
ATOM 616 C C . ILE A 1 78 ? 5.73 1.34 16.328 1 69.88 78 ILE A C 1
ATOM 618 O O . ILE A 1 78 ? 4.68 0.718 16.5 1 69.88 78 ILE A O 1
ATOM 622 N N . THR A 1 79 ? 6.902 0.787 16.406 1 73.38 79 THR A N 1
ATOM 623 C CA . THR A 1 79 ? 7.074 -0.635 16.688 1 73.38 79 THR A CA 1
ATOM 624 C C . THR A 1 79 ? 7.609 -0.847 18.109 1 73.38 79 THR A C 1
ATOM 626 O O . THR A 1 79 ? 8.125 0.086 18.734 1 73.38 79 THR A O 1
ATOM 629 N N . PRO A 1 80 ? 7.488 -2 18.609 1 66.31 80 PRO A N 1
ATOM 630 C CA . PRO A 1 80 ? 8.062 -2.307 19.922 1 66.31 80 PRO A CA 1
ATOM 631 C C . PRO A 1 80 ? 9.57 -2.072 19.969 1 66.31 80 PRO A C 1
ATOM 633 O O . PRO A 1 80 ? 10.102 -1.671 21.016 1 66.31 80 PRO A O 1
ATOM 636 N N . ALA A 1 81 ? 10.281 -2.213 18.953 1 67.25 81 ALA A N 1
ATOM 637 C CA . ALA A 1 81 ? 11.734 -2.072 18.891 1 67.25 81 ALA A CA 1
ATOM 638 C C . ALA A 1 81 ? 12.156 -0.614 19.047 1 67.25 81 ALA A C 1
ATOM 640 O O . ALA A 1 81 ? 13.328 -0.32 19.281 1 67.25 81 ALA A O 1
ATOM 641 N N . ASP A 1 82 ? 11.219 0.315 18.906 1 70.62 82 ASP A N 1
ATOM 642 C CA . ASP A 1 82 ? 11.523 1.739 19.016 1 70.62 82 ASP A CA 1
ATOM 643 C C . ASP A 1 82 ? 11.719 2.162 20.469 1 70.62 82 ASP A C 1
ATOM 645 O O . ASP A 1 82 ? 12.219 3.254 20.734 1 70.62 82 ASP A O 1
ATOM 649 N N . GLY A 1 83 ? 11.383 1.273 21.359 1 71.06 83 GLY A N 1
ATOM 650 C CA . GLY A 1 83 ? 11.602 1.543 22.766 1 71.06 83 GLY A CA 1
ATOM 651 C C . GLY A 1 83 ? 10.656 2.586 23.328 1 71.06 83 GLY A C 1
ATOM 652 O O . GLY A 1 83 ? 10.945 3.217 24.344 1 71.06 83 GLY A O 1
ATOM 653 N N . VAL A 1 84 ? 9.68 2.828 22.578 1 74.38 84 VAL A N 1
ATOM 654 C CA . VAL A 1 84 ? 8.672 3.771 23.047 1 74.38 84 VAL A CA 1
ATOM 655 C C . VAL A 1 84 ? 7.758 3.086 24.062 1 74.38 84 VAL A C 1
ATOM 657 O O . VAL A 1 84 ? 7.336 1.946 23.859 1 74.38 84 VAL A O 1
ATOM 660 N N . ASP A 1 85 ? 7.531 3.807 25.094 1 82.62 85 ASP A N 1
ATOM 661 C CA . ASP A 1 85 ? 6.613 3.324 26.125 1 82.62 85 ASP A CA 1
ATOM 662 C C . ASP A 1 85 ? 5.254 2.969 25.531 1 82.62 85 ASP A C 1
ATOM 664 O O . ASP A 1 85 ? 4.703 3.732 24.734 1 82.62 85 ASP A O 1
ATOM 668 N N . PRO A 1 86 ? 4.754 1.779 25.828 1 81.88 86 PRO A N 1
ATOM 669 C CA . PRO A 1 86 ? 3.457 1.354 25.297 1 81.88 86 PRO A CA 1
ATOM 670 C C . PRO A 1 86 ? 2.342 2.355 25.594 1 81.88 86 PRO A C 1
ATOM 672 O O . PRO A 1 86 ? 1.435 2.535 24.781 1 81.88 86 PRO A O 1
ATOM 675 N N . GLU A 1 87 ? 2.451 2.955 26.719 1 85.38 87 GLU A N 1
ATOM 676 C CA . GLU A 1 87 ? 1.449 3.953 27.078 1 85.38 87 GLU A CA 1
ATOM 677 C C . GLU A 1 87 ? 1.545 5.18 26.172 1 85.38 87 GLU A C 1
ATOM 679 O O . GLU A 1 87 ? 0.524 5.742 25.781 1 85.38 87 GLU A O 1
ATOM 684 N N . ARG A 1 88 ? 2.732 5.516 25.906 1 84.69 88 ARG A N 1
ATOM 685 C CA . ARG A 1 88 ? 2.953 6.648 25.016 1 84.69 88 ARG A CA 1
ATOM 686 C C . ARG A 1 88 ? 2.455 6.344 23.609 1 84.69 88 ARG A C 1
ATOM 688 O O . ARG A 1 88 ? 1.829 7.191 22.969 1 84.69 88 ARG A O 1
ATOM 695 N N . LYS A 1 89 ? 2.729 5.168 23.188 1 84.81 89 LYS A N 1
ATOM 696 C CA . LYS A 1 89 ? 2.258 4.75 21.859 1 84.81 89 LYS A CA 1
ATOM 697 C C . LYS A 1 89 ? 0.734 4.797 21.781 1 84.81 89 LYS A C 1
ATOM 699 O O . LYS A 1 89 ? 0.172 5.305 20.812 1 84.81 89 LYS A O 1
ATOM 704 N N . HIS A 1 90 ? 0.145 4.211 22.812 1 88 90 HIS A N 1
ATOM 705 C CA . HIS A 1 90 ? -1.312 4.215 22.875 1 88 90 HIS A CA 1
ATOM 706 C C . HIS A 1 90 ? -1.863 5.637 22.844 1 88 90 HIS A C 1
ATOM 708 O O . HIS A 1 90 ? -2.84 5.91 22.141 1 88 90 HIS A O 1
ATOM 714 N N . LEU A 1 91 ? -1.257 6.445 23.578 1 89.5 91 LEU A N 1
ATOM 715 C CA . LEU A 1 91 ? -1.685 7.84 23.641 1 89.5 91 LEU A CA 1
ATOM 716 C C . LEU A 1 91 ? -1.582 8.508 22.281 1 89.5 91 LEU A C 1
ATOM 718 O O . LEU A 1 91 ? -2.512 9.188 21.844 1 89.5 91 LEU A O 1
ATOM 722 N N . GLU A 1 92 ? -0.512 8.352 21.609 1 88.81 92 GLU A N 1
ATOM 723 C CA . GLU A 1 92 ? -0.302 8.977 20.312 1 88.81 92 GLU A CA 1
ATOM 724 C C . GLU A 1 92 ? -1.306 8.461 19.281 1 88.81 92 GLU A C 1
ATOM 726 O O . GLU A 1 92 ? -1.805 9.227 18.453 1 88.81 92 GLU A O 1
ATOM 731 N N . GLU A 1 93 ? -1.586 7.191 19.312 1 89.69 93 GLU A N 1
ATOM 732 C CA . GLU A 1 93 ? -2.572 6.617 18.406 1 89.69 93 GLU A CA 1
ATOM 733 C C . GLU A 1 93 ? -3.973 7.145 18.703 1 89.69 93 GLU A C 1
ATOM 735 O O . GLU A 1 93 ? -4.754 7.406 17.797 1 89.69 93 GLU A O 1
ATOM 740 N N . GLU A 1 94 ? -4.238 7.23 19.984 1 91.81 94 GLU A N 1
ATOM 741 C CA . GLU A 1 94 ? -5.539 7.77 20.375 1 91.81 94 GLU A CA 1
ATOM 742 C C . GLU A 1 94 ? -5.703 9.211 19.906 1 91.81 94 GLU A C 1
ATOM 744 O O . GLU A 1 94 ? -6.773 9.602 19.438 1 91.81 94 GLU A O 1
ATOM 749 N N . LEU A 1 95 ? -4.695 9.969 20.062 1 92.06 95 LEU A N 1
ATOM 750 C CA . LEU A 1 95 ? -4.738 11.359 19.625 1 92.06 95 LEU A CA 1
ATOM 751 C C . LEU A 1 95 ? -4.891 11.43 18.109 1 92.06 95 LEU A C 1
ATOM 753 O O . LEU A 1 95 ? -5.59 12.305 17.594 1 92.06 95 LEU A O 1
ATOM 757 N N . GLY A 1 96 ? -4.199 10.508 17.422 1 91.94 96 GLY A N 1
ATOM 758 C CA . GLY A 1 96 ? -4.398 10.438 15.977 1 91.94 96 GLY A CA 1
ATOM 759 C C . GLY A 1 96 ? -5.844 10.195 15.586 1 91.94 96 GLY A C 1
ATOM 760 O O . GLY A 1 96 ? -6.363 10.836 14.672 1 91.94 96 GLY A O 1
ATOM 761 N N . LEU A 1 97 ? -6.434 9.289 16.281 1 93.69 97 LEU A N 1
ATOM 762 C CA . LEU A 1 97 ? -7.836 8.977 16.047 1 93.69 97 LEU A CA 1
ATOM 763 C C . LEU A 1 97 ? -8.727 10.172 16.375 1 93.69 97 LEU A C 1
ATOM 765 O O . LEU A 1 97 ? -9.703 10.445 15.664 1 93.69 97 LEU A O 1
ATOM 769 N N . GLN A 1 98 ? -8.445 10.797 17.469 1 93.5 98 GLN A N 1
ATOM 770 C CA . GLN A 1 98 ? -9.195 11.984 17.844 1 93.5 98 GLN A CA 1
ATOM 771 C C . GLN A 1 98 ? -9.109 13.055 16.766 1 93.5 98 GLN A C 1
ATOM 773 O O . GLN A 1 98 ? -10.117 13.695 16.438 1 93.5 98 GLN A O 1
ATOM 778 N N . TYR A 1 99 ? -7.973 13.258 16.266 1 94.25 99 TYR A N 1
ATOM 779 C CA . TYR A 1 99 ? -7.781 14.227 15.195 1 94.25 99 TYR A CA 1
ATOM 780 C C . TYR A 1 99 ? -8.656 13.883 13.992 1 94.25 99 TYR A C 1
ATOM 782 O O . TYR A 1 99 ? -9.344 14.75 13.453 1 94.25 99 TYR A O 1
ATOM 790 N N . LEU A 1 100 ? -8.609 12.617 13.609 1 94.56 100 LEU A N 1
ATOM 791 C CA . LEU A 1 100 ? -9.414 12.164 12.477 1 94.56 100 LEU A CA 1
ATOM 792 C C . LEU A 1 100 ? -10.898 12.391 12.742 1 94.56 100 LEU A C 1
ATOM 794 O O . LEU A 1 100 ? -11.641 12.812 11.844 1 94.56 100 LEU A O 1
ATOM 798 N N . SER A 1 101 ? -11.312 12.078 13.938 1 94.75 101 SER A N 1
ATOM 799 C CA . SER A 1 101 ? -12.703 12.305 14.32 1 94.75 101 SER A CA 1
ATOM 800 C C . SER A 1 101 ? -13.078 13.773 14.211 1 94.75 101 SER A C 1
ATOM 802 O O . SER A 1 101 ? -14.18 14.109 13.789 1 94.75 101 SER A O 1
ATOM 804 N N . CYS A 1 102 ? -12.172 14.664 14.609 1 94.31 102 CYS A N 1
ATOM 805 C CA . CYS A 1 102 ? -12.398 16.109 14.516 1 94.31 102 CYS A CA 1
ATOM 806 C C . CYS A 1 102 ? -12.586 16.531 13.062 1 94.31 102 CYS A C 1
ATOM 808 O O . CYS A 1 102 ? -13.438 17.359 12.758 1 94.31 102 CYS A O 1
ATOM 810 N N . LEU A 1 103 ? -11.797 15.938 12.18 1 94.06 103 LEU A N 1
ATOM 811 C CA . LEU A 1 103 ? -11.867 16.281 10.766 1 94.06 103 LEU A CA 1
ATOM 812 C C . LEU A 1 103 ? -13.227 15.898 10.18 1 94.06 103 LEU A C 1
ATOM 814 O O . LEU A 1 103 ? -13.688 16.516 9.219 1 94.06 103 LEU A O 1
ATOM 818 N N . LEU A 1 104 ? -13.906 14.93 10.812 1 94.12 104 LEU A N 1
ATOM 819 C CA . LEU A 1 104 ? -15.148 14.398 10.258 1 94.12 104 LEU A CA 1
ATOM 820 C C . LEU A 1 104 ? -16.359 14.961 10.992 1 94.12 104 LEU A C 1
ATOM 822 O O . LEU A 1 104 ? -17.484 14.836 10.523 1 94.12 104 LEU A O 1
ATOM 826 N N . LYS A 1 105 ? -16.172 15.555 12.102 1 93.94 105 LYS A N 1
ATOM 827 C CA . LYS A 1 105 ? -17.25 15.891 13.031 1 93.94 105 LYS A CA 1
ATOM 828 C C . LYS A 1 105 ? -18.328 16.734 12.352 1 93.94 105 LYS A C 1
ATOM 830 O O . LYS A 1 105 ? -19.516 16.562 12.617 1 93.94 105 LYS A O 1
ATOM 835 N N . THR A 1 106 ? -17.953 17.656 11.5 1 94.12 106 THR A N 1
ATOM 836 C CA . THR A 1 106 ? -18.906 18.562 10.852 1 94.12 106 THR A CA 1
ATOM 837 C C . THR A 1 106 ? -19.531 17.891 9.633 1 94.12 106 THR A C 1
ATOM 839 O O . THR A 1 106 ? -20.75 17.875 9.484 1 94.12 106 THR A O 1
ATOM 842 N N . SER A 1 107 ? -18.766 17.281 8.773 1 94.5 107 SER A N 1
ATOM 843 C CA . SER A 1 107 ? -19.234 16.734 7.5 1 94.5 107 SER A CA 1
ATOM 844 C C . SER A 1 107 ? -19.953 15.406 7.695 1 94.5 107 SER A C 1
ATOM 846 O O . SER A 1 107 ? -20.844 15.055 6.918 1 94.5 107 SER A O 1
ATOM 848 N N . ASN A 1 108 ? -19.547 14.648 8.688 1 94.19 108 ASN A N 1
ATOM 849 C CA . ASN A 1 108 ? -20.141 13.344 8.969 1 94.19 108 ASN A CA 1
ATOM 850 C C . ASN A 1 108 ? -20.047 12.984 10.445 1 94.19 108 ASN A C 1
ATOM 852 O O . ASN A 1 108 ? -19.25 12.133 10.836 1 94.19 108 ASN A O 1
ATOM 856 N N . PRO A 1 109 ? -20.922 13.508 11.258 1 93.81 109 PRO A N 1
ATOM 857 C CA . PRO A 1 109 ? -20.859 13.297 12.711 1 93.81 109 PRO A CA 1
ATOM 858 C C . PRO A 1 109 ? -21.031 11.828 13.102 1 93.81 109 PRO A C 1
ATOM 860 O O . PRO A 1 109 ? -20.422 11.367 14.07 1 93.81 109 PRO A O 1
ATOM 863 N N . SER A 1 110 ? -21.812 11.117 12.375 1 92.81 110 SER A N 1
ATOM 864 C CA . SER A 1 110 ? -22.062 9.711 12.672 1 92.81 110 SER A CA 1
ATOM 865 C C . SER A 1 110 ? -20.766 8.898 12.602 1 92.81 110 SER A C 1
ATOM 867 O O . SER A 1 110 ? -20.422 8.203 13.555 1 92.81 110 SER A O 1
ATOM 869 N N . TRP A 1 111 ? -20.016 9.055 11.594 1 93.12 111 TRP A N 1
ATOM 870 C CA . TRP A 1 111 ? -18.797 8.273 11.43 1 93.12 111 TRP A CA 1
ATOM 871 C C . TRP A 1 111 ? -17.672 8.836 12.297 1 93.12 111 TRP A C 1
ATOM 873 O O . TRP A 1 111 ? -16.734 8.109 12.656 1 93.12 111 TRP A O 1
ATOM 883 N N . ALA A 1 112 ? -17.75 10.148 12.641 1 94.75 112 ALA A N 1
ATOM 884 C CA . ALA A 1 112 ? -16.797 10.68 13.609 1 94.75 112 ALA A CA 1
ATOM 885 C C . ALA A 1 112 ? -16.875 9.914 14.93 1 94.75 112 ALA A C 1
ATOM 887 O O . ALA A 1 112 ? -15.852 9.609 15.539 1 94.75 112 ALA A O 1
ATOM 888 N N . THR A 1 113 ? -18.062 9.562 15.289 1 95.31 113 THR A N 1
ATOM 889 C CA . THR A 1 113 ? -18.297 8.844 16.531 1 95.31 113 THR A CA 1
ATOM 890 C C . THR A 1 113 ? -17.984 7.355 16.375 1 95.31 113 THR A C 1
ATOM 892 O O . THR A 1 113 ? -17.312 6.766 17.219 1 95.31 113 THR A O 1
ATOM 895 N N . LYS A 1 114 ? -18.359 6.762 15.305 1 94.75 114 LYS A N 1
ATOM 896 C CA . LYS A 1 114 ? -18.188 5.332 15.07 1 94.75 114 LYS A CA 1
ATOM 897 C C . LYS A 1 114 ? -16.719 4.953 15 1 94.75 114 LYS A C 1
ATOM 899 O O . LYS A 1 114 ? -16.328 3.883 15.461 1 94.75 114 LYS A O 1
ATOM 904 N N . LEU A 1 115 ? -15.914 5.84 14.398 1 95.75 115 LEU A N 1
ATOM 905 C CA . LEU A 1 115 ? -14.484 5.582 14.281 1 95.75 115 LEU A CA 1
ATOM 906 C C . LEU A 1 115 ? -13.859 5.316 15.648 1 95.75 115 LEU A C 1
ATOM 908 O O . LEU A 1 115 ? -13.141 4.332 15.828 1 95.75 115 LEU A O 1
ATOM 912 N N . ARG A 1 116 ? -14.195 6.164 16.531 1 94.12 116 ARG A N 1
ATOM 913 C CA . ARG A 1 116 ? -13.641 6.062 17.875 1 94.12 116 ARG A CA 1
ATOM 914 C C . ARG A 1 116 ? -14.172 4.828 18.594 1 94.12 116 ARG A C 1
ATOM 916 O O . ARG A 1 116 ? -13.414 4.121 19.266 1 94.12 116 ARG A O 1
ATOM 923 N N . GLU A 1 117 ? -15.391 4.59 18.484 1 96.5 117 GLU A N 1
ATOM 924 C CA . GLU A 1 117 ? -16.016 3.451 19.141 1 96.5 117 GLU A CA 1
ATOM 925 C C . GLU A 1 117 ? -15.414 2.133 18.672 1 96.5 117 GLU A C 1
ATOM 927 O O . GLU A 1 117 ? -15.094 1.262 19.484 1 96.5 117 GLU A O 1
ATOM 932 N N . ILE A 1 118 ? -15.258 1.975 17.391 1 97.25 118 ILE A N 1
ATOM 933 C CA . ILE A 1 118 ? -14.727 0.747 16.812 1 97.25 118 ILE A CA 1
ATOM 934 C C . ILE A 1 118 ? -13.266 0.57 17.234 1 97.25 118 ILE A C 1
ATOM 936 O O . ILE A 1 118 ? -12.844 -0.536 17.578 1 97.25 118 ILE A O 1
ATOM 940 N N . TRP A 1 119 ? -12.508 1.662 17.203 1 97.06 119 TRP A N 1
ATOM 941 C CA . TRP A 1 119 ? -11.109 1.597 17.609 1 97.06 119 TRP A CA 1
ATOM 942 C C . TRP A 1 119 ? -10.984 1.184 19.078 1 97.06 119 TRP A C 1
ATOM 944 O O . TRP A 1 119 ? -10.156 0.344 19.422 1 97.06 119 TRP A O 1
ATOM 954 N N . LEU A 1 120 ? -11.828 1.753 19.938 1 95.94 120 LEU A N 1
ATOM 955 C CA . LEU A 1 120 ? -11.812 1.422 21.359 1 95.94 120 LEU A CA 1
ATOM 956 C C . LEU A 1 120 ? -12.188 -0.041 21.578 1 95.94 120 LEU A C 1
ATOM 958 O O . LEU A 1 120 ? -11.625 -0.701 22.453 1 95.94 120 LEU A O 1
ATOM 962 N N . GLU A 1 121 ? -13.141 -0.495 20.844 1 97.38 121 GLU A N 1
ATOM 963 C CA . GLU A 1 121 ? -13.508 -1.904 20.922 1 97.38 121 GLU A CA 1
ATOM 964 C C . GLU A 1 121 ? -12.32 -2.807 20.594 1 97.38 121 GLU A C 1
ATOM 966 O O . GLU A 1 121 ? -12.062 -3.785 21.297 1 97.38 121 GLU A O 1
ATOM 971 N N . TYR A 1 122 ? -11.586 -2.504 19.578 1 97.62 122 TYR A N 1
ATOM 972 C CA . TYR A 1 122 ? -10.398 -3.266 19.188 1 97.62 122 TYR A CA 1
ATOM 973 C C . TYR A 1 122 ? -9.352 -3.236 20.297 1 97.62 122 TYR A C 1
ATOM 975 O O . TYR A 1 122 ? -8.812 -4.277 20.672 1 97.62 122 TYR A O 1
ATOM 983 N N . GLU A 1 123 ? -9.07 -2.027 20.812 1 94.56 123 GLU A N 1
ATOM 984 C CA . GLU A 1 123 ? -8.016 -1.836 21.812 1 94.56 123 GLU A CA 1
ATOM 985 C C . GLU A 1 123 ? -8.344 -2.568 23.109 1 94.56 123 GLU A C 1
ATOM 987 O O . GLU A 1 123 ? -7.453 -3.115 23.766 1 94.56 123 GLU A O 1
ATOM 992 N N . SER A 1 124 ? -9.602 -2.588 23.453 1 95.12 124 SER A N 1
ATOM 993 C CA . SER A 1 124 ? -10.008 -3.213 24.719 1 95.12 124 SER A CA 1
ATOM 994 C C . SER A 1 124 ? -9.945 -4.734 24.625 1 95.12 124 SER A C 1
ATOM 996 O O . SER A 1 124 ? -9.734 -5.414 25.625 1 95.12 124 SER A O 1
ATOM 998 N N . GLY A 1 125 ? -10.203 -5.277 23.422 1 95.75 125 GLY A N 1
ATOM 999 C CA . GLY A 1 125 ? -10.188 -6.715 23.219 1 95.75 125 GLY A CA 1
ATOM 1000 C C . GLY A 1 125 ? -11.242 -7.449 24.031 1 95.75 125 GLY A C 1
ATOM 1001 O O . GLY A 1 125 ? -11.039 -8.609 24.406 1 95.75 125 GLY A O 1
ATOM 1002 N N . GLU A 1 126 ? -12.305 -6.812 24.266 1 95.44 126 GLU A N 1
ATOM 1003 C CA . GLU A 1 126 ? -13.289 -7.387 25.188 1 95.44 126 GLU A CA 1
ATOM 1004 C C . GLU A 1 126 ? -14.297 -8.25 24.438 1 95.44 126 GLU A C 1
ATOM 1006 O O . GLU A 1 126 ? -14.703 -9.305 24.922 1 95.44 126 GLU A O 1
ATOM 1011 N N . THR A 1 127 ? -14.805 -7.816 23.281 1 96.12 127 THR A N 1
ATOM 1012 C CA . THR A 1 127 ? -15.797 -8.555 22.516 1 96.12 127 THR A CA 1
ATOM 1013 C C . THR A 1 127 ? -15.148 -9.711 21.766 1 96.12 127 THR A C 1
ATOM 1015 O O . THR A 1 127 ? -13.938 -9.711 21.531 1 96.12 127 THR A O 1
ATOM 1018 N N . ARG A 1 128 ? -15.906 -10.664 21.453 1 94.88 128 ARG A N 1
ATOM 1019 C CA . ARG A 1 128 ? -15.43 -11.828 20.703 1 94.88 128 ARG A CA 1
ATOM 1020 C C . ARG A 1 128 ? -14.797 -11.406 19.375 1 94.88 128 ARG A C 1
ATOM 1022 O O . ARG A 1 128 ? -13.734 -11.906 19 1 94.88 128 ARG A O 1
ATOM 1029 N N . VAL A 1 129 ? -15.445 -10.484 18.703 1 97 129 VAL A N 1
ATOM 1030 C CA . VAL A 1 129 ? -14.953 -10.008 17.406 1 97 129 VAL A CA 1
ATOM 1031 C C . VAL A 1 129 ? -13.617 -9.305 17.594 1 97 129 VAL A C 1
ATOM 1033 O O . VAL A 1 129 ? -12.688 -9.516 16.812 1 97 129 VAL A O 1
ATOM 1036 N N . ALA A 1 130 ? -13.492 -8.5 18.609 1 98 130 ALA A N 1
ATOM 1037 C CA . ALA A 1 130 ? -12.242 -7.793 18.875 1 98 130 ALA A CA 1
ATOM 1038 C C . ALA A 1 130 ? -11.109 -8.773 19.156 1 98 130 ALA A C 1
ATOM 1040 O O . ALA A 1 130 ? -9.992 -8.594 18.641 1 98 130 ALA A O 1
ATOM 1041 N N . ARG A 1 131 ? -11.398 -9.789 19.953 1 97.5 131 ARG A N 1
ATOM 1042 C CA . ARG A 1 131 ? -10.391 -10.805 20.25 1 97.5 131 ARG A CA 1
ATOM 1043 C C . ARG A 1 131 ? -9.938 -11.516 18.984 1 97.5 131 ARG A C 1
ATOM 1045 O O . ARG A 1 131 ? -8.742 -11.75 18.781 1 97.5 131 ARG A O 1
ATOM 1052 N N . LEU A 1 132 ? -10.891 -11.852 18.188 1 97.88 132 LEU A N 1
ATOM 1053 C CA . LEU A 1 132 ? -10.578 -12.523 16.938 1 97.88 132 LEU A CA 1
ATOM 1054 C C . LEU A 1 132 ? -9.719 -11.641 16.047 1 97.88 132 LEU A C 1
ATOM 1056 O O . LEU A 1 132 ? -8.695 -12.094 15.516 1 97.88 132 LEU A O 1
ATOM 1060 N N . VAL A 1 133 ? -10.109 -10.352 15.812 1 98.56 133 VAL A N 1
ATOM 1061 C CA . VAL A 1 133 ? -9.398 -9.453 14.906 1 98.56 133 VAL A CA 1
ATOM 1062 C C . VAL A 1 133 ? -7.988 -9.203 15.43 1 98.56 133 VAL A C 1
ATOM 1064 O O . VAL A 1 133 ? -7.039 -9.109 14.648 1 98.56 133 VAL A O 1
ATOM 1067 N N . ARG A 1 134 ? -7.805 -9.148 16.734 1 98.31 134 ARG A N 1
ATOM 1068 C CA . ARG A 1 134 ? -6.48 -8.961 17.328 1 98.31 134 ARG A CA 1
ATOM 1069 C C . ARG A 1 134 ? -5.57 -10.141 17 1 98.31 134 ARG A C 1
ATOM 1071 O O . ARG A 1 134 ? -4.375 -9.961 16.75 1 98.31 134 ARG A O 1
ATOM 1078 N N . GLN A 1 135 ? -6.148 -11.336 17.062 1 98.56 135 GLN A N 1
ATOM 1079 C CA . GLN A 1 135 ? -5.363 -12.523 16.734 1 98.56 135 GLN A CA 1
ATOM 1080 C C . GLN A 1 135 ? -5.125 -12.625 15.234 1 98.56 135 GLN A C 1
ATOM 1082 O O . GLN A 1 135 ? -4.07 -13.086 14.797 1 98.56 135 GLN A O 1
ATOM 1087 N N . VAL A 1 136 ? -6.066 -12.164 14.398 1 98.56 136 VAL A N 1
ATOM 1088 C CA . VAL A 1 136 ? -5.902 -12.109 12.953 1 98.56 136 VAL A CA 1
ATOM 1089 C C . VAL A 1 136 ? -4.73 -11.195 12.594 1 98.56 136 VAL A C 1
ATOM 1091 O O . VAL A 1 136 ? -3.957 -11.5 11.688 1 98.56 136 VAL A O 1
ATOM 1094 N N . ASP A 1 137 ? -4.66 -10.055 13.328 1 98.44 137 ASP A N 1
ATOM 1095 C CA . ASP A 1 137 ? -3.539 -9.141 13.133 1 98.44 137 ASP A CA 1
ATOM 1096 C C . ASP A 1 137 ? -2.205 -9.867 13.297 1 98.44 137 ASP A C 1
ATOM 1098 O O . ASP A 1 137 ? -1.278 -9.656 12.508 1 98.44 137 ASP A O 1
ATOM 1102 N N . LYS A 1 138 ? -2.086 -10.766 14.242 1 98.38 138 LYS A N 1
ATOM 1103 C CA . LYS A 1 138 ? -0.87 -11.531 14.492 1 98.38 138 LYS A CA 1
ATOM 1104 C C . LYS A 1 138 ? -0.634 -12.555 13.383 1 98.38 138 LYS A C 1
ATOM 1106 O O . LYS A 1 138 ? 0.495 -12.727 12.922 1 98.38 138 LYS A O 1
ATOM 1111 N N . LEU A 1 139 ? -1.673 -13.242 13 1 98.75 139 LEU A N 1
ATOM 1112 C CA . LEU A 1 139 ? -1.541 -14.242 11.945 1 98.75 139 LEU A CA 1
ATOM 1113 C C . LEU A 1 139 ? -1.113 -13.594 10.633 1 98.75 139 LEU A C 1
ATOM 1115 O O . LEU A 1 139 ? -0.247 -14.125 9.93 1 98.75 139 LEU A O 1
ATOM 1119 N N . GLU A 1 140 ? -1.814 -12.469 10.281 1 98.56 140 GLU A N 1
ATOM 1120 C CA . GLU A 1 140 ? -1.461 -11.75 9.062 1 98.56 140 GLU A CA 1
ATOM 1121 C C . GLU A 1 140 ? 0.005 -11.328 9.078 1 98.56 140 GLU A C 1
ATOM 1123 O O . GLU A 1 140 ? 0.703 -11.461 8.07 1 98.56 140 GLU A O 1
ATOM 1128 N N . CYS A 1 141 ? 0.482 -10.844 10.18 1 98 141 CYS A N 1
ATOM 1129 C CA . CYS A 1 141 ? 1.874 -10.438 10.328 1 98 141 CYS A CA 1
ATOM 1130 C C . CYS A 1 141 ? 2.814 -11.625 10.164 1 98 141 CYS A C 1
ATOM 1132 O O . CYS A 1 141 ? 3.824 -11.531 9.469 1 98 141 CYS A O 1
ATOM 1134 N N . LEU A 1 142 ? 2.514 -12.75 10.781 1 98.31 142 LEU A N 1
ATOM 1135 C CA . LEU A 1 142 ? 3.301 -13.969 10.648 1 98.31 142 LEU A CA 1
ATOM 1136 C C . LEU A 1 142 ? 3.377 -14.414 9.188 1 98.31 142 LEU A C 1
ATOM 1138 O O . LEU A 1 142 ? 4.461 -14.711 8.68 1 98.31 142 LEU A O 1
ATOM 1142 N N . HIS A 1 143 ? 2.225 -14.477 8.555 1 9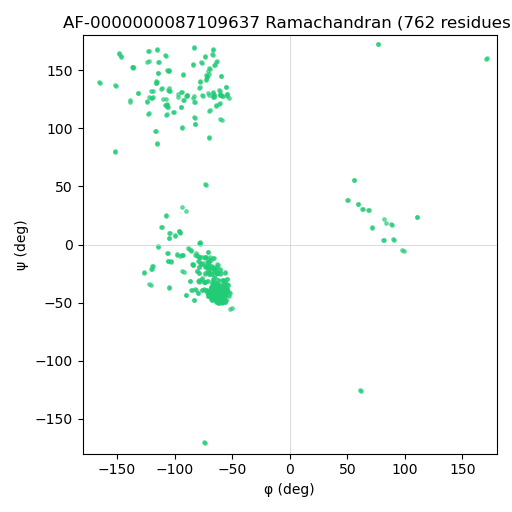8.38 143 HIS A N 1
ATOM 1143 C CA . HIS A 1 143 ? 2.166 -14.906 7.156 1 98.38 143 HIS A CA 1
ATOM 1144 C C . HIS A 1 143 ? 2.953 -13.953 6.258 1 98.38 143 HIS A C 1
ATOM 1146 O O . HIS A 1 143 ? 3.664 -14.398 5.352 1 98.38 143 HIS A O 1
ATOM 1152 N N . GLN A 1 144 ? 2.83 -12.625 6.5 1 98 144 GLN A N 1
ATOM 1153 C CA . GLN A 1 144 ? 3.561 -11.641 5.703 1 98 144 GLN A CA 1
ATOM 1154 C C . GLN A 1 144 ? 5.066 -11.812 5.871 1 98 144 GLN A C 1
ATOM 1156 O O . GLN A 1 144 ? 5.824 -11.656 4.91 1 98 144 GLN A O 1
ATOM 1161 N N . ALA A 1 145 ? 5.484 -12.07 7.094 1 97.06 145 ALA A N 1
ATOM 1162 C CA . ALA A 1 145 ? 6.902 -12.344 7.328 1 97.06 145 ALA A CA 1
ATOM 1163 C C . ALA A 1 145 ? 7.387 -13.508 6.477 1 97.06 145 ALA A C 1
ATOM 1165 O O . ALA A 1 145 ? 8.461 -13.445 5.875 1 97.06 145 ALA A O 1
ATOM 1166 N N . PHE A 1 146 ? 6.613 -14.555 6.422 1 96.19 146 PHE A N 1
ATOM 1167 C CA . PHE A 1 146 ? 6.953 -15.719 5.609 1 96.19 146 PHE A CA 1
ATOM 1168 C C . PHE A 1 146 ? 7.023 -15.344 4.137 1 96.19 146 PHE A C 1
ATOM 1170 O O . PHE A 1 146 ? 7.938 -15.766 3.424 1 96.19 146 PHE A O 1
ATOM 1177 N N . MET A 1 147 ? 6.02 -14.531 3.646 1 94.94 147 MET A N 1
ATOM 1178 C CA . MET A 1 147 ? 6.016 -14.094 2.256 1 94.94 147 MET A CA 1
ATOM 1179 C C . MET A 1 147 ? 7.281 -13.305 1.931 1 94.94 147 MET A C 1
ATOM 1181 O O . MET A 1 147 ? 7.863 -13.469 0.856 1 94.94 147 MET A O 1
ATOM 1185 N N . TYR A 1 148 ? 7.691 -12.445 2.842 1 94.94 148 TYR A N 1
ATOM 1186 C CA . TYR A 1 148 ? 8.922 -11.688 2.645 1 94.94 148 TYR A CA 1
ATOM 1187 C C . TYR A 1 148 ? 10.133 -12.609 2.639 1 94.94 148 TYR A C 1
ATOM 1189 O O . TYR A 1 148 ? 11.094 -12.383 1.894 1 94.94 148 TYR A O 1
ATOM 1197 N N . GLN A 1 149 ? 10.109 -13.609 3.521 1 91.94 149 GLN A N 1
ATOM 1198 C CA . GLN A 1 149 ? 11.195 -14.586 3.541 1 91.94 149 GLN A CA 1
ATOM 1199 C C . GLN A 1 149 ? 11.328 -15.281 2.191 1 91.94 149 GLN A C 1
ATOM 1201 O O . GLN A 1 149 ? 12.445 -15.531 1.724 1 91.94 149 GLN A O 1
ATOM 1206 N N . LYS A 1 150 ? 10.234 -15.586 1.586 1 88.25 150 LYS A N 1
ATOM 1207 C CA . LYS A 1 150 ? 10.219 -16.234 0.274 1 88.25 150 LYS A CA 1
ATOM 1208 C C . LYS A 1 150 ? 10.805 -15.305 -0.793 1 88.25 150 LYS A C 1
ATOM 1210 O O . LYS A 1 150 ? 11.516 -15.758 -1.693 1 88.25 150 LYS A O 1
ATOM 1215 N N . ARG A 1 151 ? 10.547 -14.047 -0.695 1 88.38 151 ARG A N 1
ATOM 1216 C CA . ARG A 1 151 ? 10.945 -13.078 -1.708 1 88.38 151 ARG A CA 1
ATOM 1217 C C . ARG A 1 151 ? 12.406 -12.672 -1.521 1 88.38 151 ARG A C 1
ATOM 1219 O O . ARG A 1 151 ? 13.102 -12.375 -2.494 1 88.38 151 ARG A O 1
ATOM 1226 N N . GLN A 1 152 ? 12.766 -12.539 -0.278 1 84.12 152 GLN A N 1
ATOM 1227 C CA . GLN A 1 152 ? 14.117 -12.102 0.035 1 84.12 152 GLN A CA 1
ATOM 1228 C C . GLN A 1 152 ? 14.891 -13.195 0.77 1 84.12 152 GLN A C 1
ATOM 1230 O O . GLN A 1 152 ? 15.047 -13.141 1.992 1 84.12 152 GLN A O 1
ATOM 1235 N N . LYS A 1 153 ? 15.461 -13.977 0.023 1 75 153 LYS A N 1
ATOM 1236 C CA . LYS A 1 153 ? 16.172 -15.125 0.567 1 75 153 LYS A CA 1
ATOM 1237 C C . LYS A 1 153 ? 17.297 -14.672 1.499 1 75 153 LYS A C 1
ATOM 1239 O O . LYS A 1 153 ? 18.016 -13.711 1.204 1 75 153 LYS A O 1
ATOM 1244 N N . GLY A 1 154 ? 17.25 -15.289 2.66 1 71.44 154 GLY A N 1
ATOM 1245 C CA . GLY A 1 154 ? 18.391 -15.102 3.531 1 71.44 154 GLY A CA 1
ATOM 1246 C C . GLY A 1 154 ? 18.172 -14.031 4.586 1 71.44 154 GLY A C 1
ATOM 1247 O O . GLY A 1 154 ? 19.094 -13.688 5.328 1 71.44 154 GLY A O 1
ATOM 1248 N N . ASN A 1 155 ? 17.094 -13.383 4.516 1 80.5 155 ASN A N 1
ATOM 1249 C CA . ASN A 1 155 ? 16.859 -12.422 5.594 1 80.5 155 ASN A CA 1
ATOM 1250 C C . ASN A 1 155 ? 16.578 -13.133 6.918 1 80.5 155 ASN A C 1
ATOM 1252 O O . ASN A 1 155 ? 15.438 -13.484 7.211 1 80.5 155 ASN A O 1
ATOM 1256 N N . SER A 1 156 ? 17.531 -13.375 7.676 1 80.25 156 SER A N 1
ATOM 1257 C CA . SER A 1 156 ? 17.453 -14.164 8.898 1 80.25 156 SER A CA 1
ATOM 1258 C C . SER A 1 156 ? 16.656 -13.43 9.977 1 80.25 156 SER A C 1
ATOM 1260 O O . SER A 1 156 ? 16.188 -14.047 10.938 1 80.25 156 SER A O 1
ATOM 1262 N N . ARG A 1 157 ? 16.469 -12.18 9.891 1 88.56 157 ARG A N 1
ATOM 1263 C CA . ARG A 1 157 ? 15.828 -11.383 10.93 1 88.56 157 ARG A CA 1
ATOM 1264 C C . ARG A 1 157 ? 14.32 -11.594 10.93 1 88.56 157 ARG A C 1
ATOM 1266 O O . ARG A 1 157 ? 13.641 -11.289 11.914 1 88.56 157 ARG A O 1
ATOM 1273 N N . LEU A 1 158 ? 13.773 -12.141 9.883 1 94.12 158 LEU A N 1
ATOM 1274 C CA . LEU A 1 158 ? 12.336 -12.312 9.773 1 94.12 158 LEU A CA 1
ATOM 1275 C C . LEU A 1 158 ? 11.859 -13.5 10.602 1 94.12 158 LEU A C 1
ATOM 1277 O O . LEU A 1 158 ? 10.672 -13.609 10.914 1 94.12 158 LEU A O 1
ATOM 1281 N N . GLY A 1 159 ? 12.789 -14.359 11.008 1 93.62 159 GLY A N 1
ATOM 1282 C CA . GLY A 1 159 ? 12.453 -15.523 11.812 1 93.62 159 GLY A CA 1
ATOM 1283 C C . GLY A 1 159 ? 11.867 -15.156 13.164 1 93.62 159 GLY A C 1
ATOM 1284 O O . GLY A 1 159 ? 11.148 -15.953 13.766 1 93.62 159 GLY A O 1
ATOM 1285 N N . GLU A 1 160 ? 12.164 -14.016 13.648 1 94.56 160 GLU A N 1
ATOM 1286 C CA . GLU A 1 160 ? 11.672 -13.562 14.945 1 94.56 160 GLU A CA 1
ATOM 1287 C C . GLU A 1 160 ? 10.141 -13.508 14.969 1 94.56 160 GLU A C 1
ATOM 1289 O O . GLU A 1 160 ? 9.531 -13.609 16.031 1 94.56 160 GLU A O 1
ATOM 1294 N N . PHE A 1 161 ? 9.508 -13.422 13.859 1 96.12 161 PHE A N 1
ATOM 1295 C CA . PHE A 1 161 ? 8.062 -13.258 13.797 1 96.12 161 PHE A CA 1
ATOM 1296 C C . PHE A 1 161 ? 7.355 -14.594 13.992 1 96.12 161 PHE A C 1
ATOM 1298 O O . PHE A 1 161 ? 6.137 -14.633 14.172 1 96.12 161 PHE A O 1
ATOM 1305 N N . LYS A 1 162 ? 8.078 -15.688 14 1 96.62 162 LYS A N 1
ATOM 1306 C CA . LYS A 1 162 ? 7.496 -17 14.266 1 96.62 162 LYS A CA 1
ATOM 1307 C C . LYS A 1 162 ? 6.867 -17.047 15.656 1 96.62 162 LYS A C 1
ATOM 1309 O O . LYS A 1 162 ? 5.918 -17.812 15.883 1 96.62 162 LYS A O 1
ATOM 1314 N N . TYR A 1 163 ? 7.34 -16.219 16.547 1 96.38 163 TYR A N 1
ATOM 1315 C CA . TYR A 1 163 ? 6.848 -16.188 17.922 1 96.38 163 TYR A CA 1
ATOM 1316 C C . TYR A 1 163 ? 5.379 -15.789 17.969 1 96.38 163 TYR A C 1
ATOM 1318 O O . TYR A 1 163 ? 4.688 -16.047 18.953 1 96.38 163 TYR A O 1
ATOM 1326 N N . LEU A 1 164 ? 4.848 -15.172 16.953 1 97.56 164 LEU A N 1
ATOM 1327 C CA . LEU A 1 164 ? 3.498 -14.625 16.922 1 97.56 164 LEU A CA 1
ATOM 1328 C C . LEU A 1 164 ? 2.457 -15.734 17.047 1 97.56 164 LEU A C 1
ATOM 1330 O O . LEU A 1 164 ? 1.317 -15.477 17.438 1 97.56 164 LEU A O 1
ATOM 1334 N N . ARG A 1 165 ? 2.836 -16.969 16.688 1 97.94 165 ARG A N 1
ATOM 1335 C CA . ARG A 1 165 ? 1.938 -18.109 16.875 1 97.94 165 ARG A CA 1
ATOM 1336 C C . ARG A 1 165 ? 1.489 -18.219 18.328 1 97.94 165 ARG A C 1
ATOM 1338 O O . ARG A 1 165 ? 0.348 -18.594 18.609 1 97.94 165 ARG A O 1
ATOM 1345 N N . LYS A 1 166 ? 2.363 -17.844 19.281 1 97.62 166 LYS A N 1
ATOM 1346 C CA . LYS A 1 166 ? 2.094 -17.984 20.719 1 97.62 166 LYS A CA 1
ATOM 1347 C C . LYS A 1 166 ? 1.016 -17 21.172 1 97.62 166 LYS A C 1
ATOM 1349 O O . LYS A 1 166 ? 0.452 -17.141 22.25 1 97.62 166 LYS A O 1
ATOM 1354 N N . ARG A 1 167 ? 0.717 -16 20.328 1 97.12 167 ARG A N 1
ATOM 1355 C CA . ARG A 1 167 ? -0.245 -14.961 20.672 1 97.12 167 ARG A CA 1
ATOM 1356 C C . ARG A 1 167 ? -1.632 -15.289 20.141 1 97.12 167 ARG A C 1
ATOM 1358 O O . ARG A 1 167 ? -2.525 -14.445 20.141 1 97.12 167 ARG A O 1
ATOM 1365 N N . MET A 1 168 ? -1.798 -16.484 19.656 1 97.69 168 MET A N 1
ATOM 1366 C CA . MET A 1 168 ? -3.078 -16.922 19.109 1 97.69 168 MET A CA 1
ATOM 1367 C C . MET A 1 168 ? -3.674 -18.047 19.938 1 97.69 168 MET A C 1
ATOM 1369 O O . MET A 1 168 ? -2.947 -18.938 20.406 1 97.69 168 MET A O 1
ATOM 1373 N N . THR A 1 169 ? -4.953 -18.016 20.141 1 97.44 169 THR A N 1
ATOM 1374 C CA . THR A 1 169 ? -5.641 -19.062 20.875 1 97.44 169 THR A CA 1
ATOM 1375 C C . THR A 1 169 ? -6.805 -19.625 20.062 1 97.44 169 THR A C 1
ATOM 1377 O O . THR A 1 169 ? -7.289 -20.719 20.328 1 97.44 169 THR A O 1
ATOM 1380 N N . ASP A 1 170 ? -7.371 -18.875 19.109 1 97.5 170 ASP A N 1
ATOM 1381 C CA . ASP A 1 170 ? -8.445 -19.375 18.25 1 97.5 170 ASP A CA 1
ATOM 1382 C C . ASP A 1 170 ? -8.008 -20.625 17.484 1 97.5 170 ASP A C 1
ATOM 1384 O O . ASP A 1 170 ? -6.977 -20.609 16.812 1 97.5 170 ASP A O 1
ATOM 1388 N N . PRO A 1 171 ? -8.766 -21.672 17.547 1 97.5 171 PRO A N 1
ATOM 1389 C CA . PRO A 1 171 ? -8.312 -22.953 16.969 1 97.5 171 PRO A CA 1
ATOM 1390 C C . PRO A 1 171 ? -8.078 -22.875 15.469 1 97.5 171 PRO A C 1
ATOM 1392 O O . PRO A 1 171 ? -7.125 -23.469 14.953 1 97.5 171 PRO A O 1
ATOM 1395 N N . TRP A 1 172 ? -8.93 -22.25 14.773 1 97.44 172 TRP A N 1
ATOM 1396 C CA . TRP A 1 172 ? -8.773 -22.141 13.328 1 97.44 172 TRP A CA 1
ATOM 1397 C C . TRP A 1 172 ? -7.535 -21.328 12.977 1 97.44 172 TRP A C 1
ATOM 1399 O O . TRP A 1 172 ? -6.754 -21.719 12.109 1 97.44 172 TRP A O 1
ATOM 1409 N N . LEU A 1 173 ? -7.328 -20.234 13.648 1 98.19 173 LEU A N 1
ATOM 1410 C CA . LEU A 1 173 ? -6.152 -19.406 13.414 1 98.19 173 LEU A CA 1
ATOM 1411 C C . LEU A 1 173 ? -4.871 -20.172 13.727 1 98.19 173 LEU A C 1
ATOM 1413 O O . LEU A 1 173 ? -3.879 -20.047 13.008 1 98.19 173 LEU A O 1
ATOM 1417 N N . LEU A 1 174 ? -4.926 -20.906 14.773 1 98.31 174 LEU A N 1
ATOM 1418 C CA . LEU A 1 174 ? -3.775 -21.719 15.148 1 98.31 174 LEU A CA 1
ATOM 1419 C C . LEU A 1 174 ? -3.443 -22.734 14.047 1 98.31 174 LEU A C 1
ATOM 1421 O O . LEU A 1 174 ? -2.271 -22.953 13.742 1 98.31 174 LEU A O 1
ATOM 1425 N N . ASP A 1 175 ? -4.438 -23.297 13.562 1 97.94 175 ASP A N 1
ATOM 1426 C CA . ASP A 1 175 ? -4.234 -24.266 12.484 1 97.94 175 ASP A CA 1
ATOM 1427 C C . ASP A 1 175 ? -3.557 -23.609 11.281 1 97.94 175 ASP A C 1
ATOM 1429 O O . ASP A 1 175 ? -2.633 -24.188 10.703 1 97.94 175 ASP A O 1
ATOM 1433 N N . GLN A 1 176 ? -4.043 -22.391 10.859 1 98.19 176 GLN A N 1
ATOM 1434 C CA . GLN A 1 176 ? -3.41 -21.672 9.758 1 98.19 176 GLN A CA 1
ATOM 1435 C C . GLN A 1 176 ? -1.964 -21.312 10.086 1 98.19 176 GLN A C 1
ATOM 1437 O O . GLN A 1 176 ? -1.075 -21.453 9.242 1 98.19 176 GLN A O 1
ATOM 1442 N N . ALA A 1 177 ? -1.724 -20.875 11.305 1 98.62 177 ALA A N 1
ATOM 1443 C CA . ALA A 1 177 ? -0.372 -20.516 11.734 1 98.62 177 ALA A CA 1
ATOM 1444 C C . ALA A 1 177 ? 0.561 -21.734 11.641 1 98.62 177 ALA A C 1
ATOM 1446 O O . ALA A 1 177 ? 1.699 -21.609 11.18 1 98.62 177 ALA A O 1
ATOM 1447 N N . ASN A 1 178 ? 0.067 -22.859 12.07 1 98.31 178 ASN A N 1
ATOM 1448 C CA . ASN A 1 178 ? 0.86 -24.078 12.008 1 98.31 178 ASN A CA 1
ATOM 1449 C C . ASN A 1 178 ? 1.204 -24.453 10.57 1 98.31 178 ASN A C 1
ATOM 1451 O O . ASN A 1 178 ? 2.314 -24.906 10.289 1 98.31 178 ASN A O 1
ATOM 1455 N N . ARG A 1 179 ? 0.302 -24.297 9.703 1 97.31 179 ARG A N 1
ATOM 1456 C CA . ARG A 1 179 ? 0.549 -24.594 8.289 1 97.31 179 ARG A CA 1
ATOM 1457 C C . ARG A 1 179 ? 1.602 -23.641 7.719 1 97.31 179 ARG A C 1
ATOM 1459 O O . ARG A 1 179 ? 2.471 -24.062 6.949 1 97.31 179 ARG A O 1
ATOM 1466 N N . ILE A 1 180 ? 1.537 -22.359 8.023 1 97.56 180 ILE A N 1
ATOM 1467 C CA . ILE A 1 180 ? 2.516 -21.375 7.574 1 97.56 180 ILE A CA 1
ATOM 1468 C C . ILE A 1 180 ? 3.904 -21.766 8.078 1 97.56 180 ILE A C 1
ATOM 1470 O O . ILE A 1 180 ? 4.875 -21.734 7.324 1 97.56 180 ILE A O 1
ATOM 1474 N N . LEU A 1 181 ? 3.932 -22.094 9.352 1 97.56 181 LEU A N 1
ATOM 1475 C CA . LEU A 1 181 ? 5.211 -22.469 9.953 1 97.56 181 LEU A CA 1
ATOM 1476 C C . LEU A 1 181 ? 5.766 -23.734 9.312 1 97.56 181 LEU A C 1
ATOM 1478 O O . LEU A 1 181 ? 6.977 -23.859 9.133 1 97.56 181 LEU A O 1
ATOM 1482 N N . ALA A 1 182 ? 4.914 -24.703 8.984 1 95.75 182 ALA A N 1
ATOM 1483 C CA . ALA A 1 182 ? 5.34 -25.922 8.297 1 95.75 182 ALA A CA 1
ATOM 1484 C C . ALA A 1 182 ? 5.906 -25.594 6.914 1 95.75 182 ALA A C 1
ATOM 1486 O O . ALA A 1 182 ? 6.945 -26.125 6.523 1 95.75 182 ALA A O 1
ATOM 1487 N N . ASP A 1 183 ? 5.238 -24.734 6.184 1 92 183 ASP A N 1
ATOM 1488 C CA . ASP A 1 183 ? 5.734 -24.297 4.887 1 92 183 ASP A CA 1
ATOM 1489 C C . ASP A 1 183 ? 7.086 -23.594 5.02 1 92 183 ASP A C 1
ATOM 1491 O O . ASP A 1 183 ? 7.965 -23.75 4.172 1 92 183 ASP A O 1
ATOM 1495 N N . TRP A 1 184 ? 7.176 -22.797 6.043 1 92.69 184 TRP A N 1
ATOM 1496 C CA . TRP A 1 184 ? 8.414 -22.078 6.32 1 92.69 184 TRP A CA 1
ATOM 1497 C C . TRP A 1 184 ? 9.562 -23.031 6.574 1 92.69 184 TRP A C 1
ATOM 1499 O O . TRP A 1 184 ? 10.656 -22.875 6.02 1 92.69 184 TRP A O 1
ATOM 1509 N N . GLU A 1 185 ? 9.312 -24.016 7.359 1 92.25 185 GLU A N 1
ATOM 1510 C CA . GLU A 1 185 ? 10.32 -25.031 7.648 1 92.25 185 GLU A CA 1
ATOM 1511 C C . GLU A 1 185 ? 10.719 -25.781 6.383 1 92.25 185 GLU A C 1
ATOM 1513 O O . GLU A 1 185 ? 11.898 -26.078 6.172 1 92.25 185 GLU A O 1
ATOM 1518 N N . ALA A 1 186 ? 9.773 -26.125 5.594 1 86.5 186 ALA A N 1
ATOM 1519 C CA . ALA A 1 186 ? 10.039 -26.812 4.336 1 86.5 186 ALA A CA 1
ATOM 1520 C C . ALA A 1 186 ? 10.914 -25.953 3.416 1 86.5 186 ALA A C 1
ATOM 1522 O O . ALA A 1 186 ? 11.82 -26.484 2.756 1 86.5 186 ALA A O 1
ATOM 1523 N N . LEU A 1 187 ? 10.609 -24.703 3.373 1 85.19 187 LEU A N 1
ATOM 1524 C CA . LEU A 1 187 ? 11.391 -23.781 2.559 1 85.19 187 LEU A CA 1
ATOM 1525 C C . LEU A 1 187 ? 12.828 -23.703 3.051 1 85.19 187 LEU A C 1
ATOM 1527 O O . LEU A 1 187 ? 13.766 -23.719 2.248 1 85.19 187 LEU A O 1
ATOM 1531 N N . ASP A 1 188 ? 12.977 -23.625 4.316 1 84 188 ASP A N 1
ATOM 1532 C CA . ASP A 1 188 ? 14.305 -23.516 4.914 1 84 188 ASP A CA 1
ATOM 1533 C C . ASP A 1 188 ? 15.109 -24.797 4.684 1 84 188 ASP A C 1
ATOM 1535 O O . ASP A 1 188 ? 16.328 -24.75 4.559 1 84 188 ASP A O 1
ATOM 1539 N N . ALA A 1 189 ? 14.406 -25.859 4.598 1 82.56 189 ALA A N 1
ATOM 1540 C CA . ALA A 1 189 ? 15.055 -27.172 4.449 1 82.56 189 ALA A CA 1
ATOM 1541 C C . ALA A 1 189 ? 15.383 -27.453 2.988 1 82.56 189 ALA A C 1
ATOM 1543 O O . ALA A 1 189 ? 16.156 -28.375 2.686 1 82.56 189 ALA A O 1
ATOM 1544 N N . SER A 1 190 ? 14.711 -26.672 2.148 1 75.75 190 SER A N 1
ATOM 1545 C CA . SER A 1 190 ? 14.883 -26.938 0.725 1 75.75 190 SER A CA 1
ATOM 1546 C C . SER A 1 190 ? 16.344 -26.75 0.301 1 75.75 190 SER A C 1
ATOM 1548 O O . SER A 1 190 ? 17.016 -25.828 0.754 1 75.75 190 SER A O 1
ATOM 1550 N N . GLN A 1 191 ? 16.938 -27.812 -0.238 1 62.84 191 GLN A N 1
ATOM 1551 C CA . GLN A 1 191 ? 18.312 -27.812 -0.727 1 62.84 191 GLN A CA 1
ATOM 1552 C C . GLN A 1 191 ? 18.359 -27.75 -2.252 1 62.84 191 GLN A C 1
ATOM 1554 O O . GLN A 1 191 ? 17.469 -28.266 -2.924 1 62.84 191 GLN A O 1
ATOM 1559 N N . THR A 1 192 ? 19.219 -26.828 -2.715 1 61.91 192 THR A N 1
ATOM 1560 C CA . THR A 1 192 ? 19.438 -26.734 -4.156 1 61.91 192 THR A CA 1
ATOM 1561 C C . THR A 1 192 ? 19.953 -28.062 -4.711 1 61.91 192 THR A C 1
ATOM 1563 O O . THR A 1 192 ? 20.859 -28.656 -4.129 1 61.91 192 THR A O 1
ATOM 1566 N N . THR A 1 193 ? 19.062 -28.719 -5.422 1 62.09 193 THR A N 1
ATOM 1567 C CA . THR A 1 193 ? 19.531 -29.953 -6.051 1 62.09 193 THR A CA 1
ATOM 1568 C C . THR A 1 193 ? 20.469 -29.641 -7.219 1 62.09 193 THR A C 1
ATOM 1570 O O . THR A 1 193 ? 20.375 -28.578 -7.828 1 62.09 193 THR A O 1
ATOM 1573 N N . SER A 1 194 ? 21.422 -30.516 -7.34 1 59.88 194 SER A N 1
ATOM 1574 C CA . SER A 1 194 ? 22.469 -30.453 -8.344 1 59.88 194 SER A CA 1
ATOM 1575 C C . SER A 1 194 ? 21.938 -30.797 -9.734 1 59.88 194 SER A C 1
ATOM 1577 O O . SER A 1 194 ? 22.625 -30.594 -10.734 1 59.88 194 SER A O 1
ATOM 1579 N N . THR A 1 195 ? 20.703 -31.297 -9.711 1 63.88 195 THR A N 1
ATOM 1580 C CA . THR A 1 195 ? 20.266 -31.75 -11.031 1 63.88 195 THR A CA 1
ATOM 1581 C C . THR A 1 195 ? 19.844 -30.562 -11.898 1 63.88 195 THR A C 1
ATOM 1583 O O . THR A 1 195 ? 19.391 -29.547 -11.391 1 63.88 195 THR A O 1
ATOM 1586 N N . GLY A 1 196 ? 20.219 -30.688 -13.094 1 81.25 196 GLY A N 1
ATOM 1587 C CA . GLY A 1 196 ? 20.047 -29.578 -14.023 1 81.25 196 GLY A CA 1
ATOM 1588 C C . GLY A 1 196 ? 18.594 -29.312 -14.383 1 81.25 196 GLY A C 1
ATOM 1589 O O . GLY A 1 196 ? 17.812 -30.25 -14.523 1 81.25 196 GLY A O 1
ATOM 1590 N N . LEU A 1 197 ? 18.109 -28.156 -14.281 1 91.56 197 LEU A N 1
ATOM 1591 C CA . LEU A 1 197 ? 16.812 -27.703 -14.766 1 91.56 197 LEU A CA 1
ATOM 1592 C C . LEU A 1 197 ? 16.969 -26.797 -15.977 1 91.56 197 LEU A C 1
ATOM 1594 O O . LEU A 1 197 ? 17.75 -25.844 -15.945 1 91.56 197 LEU A O 1
ATOM 1598 N N . VAL A 1 198 ? 16.25 -27.219 -17.078 1 94.56 198 VAL A N 1
ATOM 1599 C CA . VAL A 1 198 ? 16.375 -26.453 -18.312 1 94.56 198 VAL A CA 1
ATOM 1600 C C . VAL A 1 198 ? 14.992 -25.984 -18.781 1 94.56 198 VAL A C 1
ATOM 1602 O O . VAL A 1 198 ? 14.086 -26.812 -18.969 1 94.56 198 VAL A O 1
ATOM 1605 N N . PHE A 1 199 ? 14.836 -24.719 -18.922 1 96 199 PHE A N 1
ATOM 1606 C CA . PHE A 1 199 ? 13.641 -24.172 -19.547 1 96 199 PHE A CA 1
ATOM 1607 C C . PHE A 1 199 ? 13.789 -24.188 -21.062 1 96 199 PHE A C 1
ATOM 1609 O O . PHE A 1 199 ? 14.805 -23.734 -21.609 1 96 199 PHE A O 1
ATOM 1616 N N . VAL A 1 200 ? 12.852 -24.734 -21.734 1 96.31 200 VAL A N 1
ATOM 1617 C CA . VAL A 1 200 ? 12.812 -24.672 -23.188 1 96.31 200 VAL A CA 1
ATOM 1618 C C . VAL A 1 200 ? 11.703 -23.719 -23.641 1 96.31 200 VAL A C 1
ATOM 1620 O O . VAL A 1 200 ? 10.523 -24.047 -23.516 1 96.31 200 VAL A O 1
ATOM 1623 N N . ILE A 1 201 ? 12.102 -22.625 -24.188 1 95.12 201 ILE A N 1
ATOM 1624 C CA . ILE A 1 201 ? 11.156 -21.562 -24.547 1 95.12 201 ILE A CA 1
ATOM 1625 C C . ILE A 1 201 ? 11.109 -21.391 -26.062 1 95.12 201 ILE A C 1
ATOM 1627 O O . ILE A 1 201 ? 12.109 -21.594 -26.75 1 95.12 201 ILE A O 1
ATOM 1631 N N . GLY A 1 202 ? 9.992 -21.047 -26.531 1 92.75 202 GLY A N 1
ATOM 1632 C CA . GLY A 1 202 ? 9.766 -20.812 -27.938 1 92.75 202 GLY A CA 1
ATOM 1633 C C . GLY A 1 202 ? 8.305 -20.625 -28.281 1 92.75 202 GLY A C 1
ATOM 1634 O O . GLY A 1 202 ? 7.422 -20.938 -27.484 1 92.75 202 GLY A O 1
ATOM 1635 N N . GLY A 1 203 ? 8.07 -20.031 -29.406 1 89.19 203 GLY A N 1
ATOM 1636 C CA . GLY A 1 203 ? 6.703 -19.781 -29.844 1 89.19 203 GLY A CA 1
ATOM 1637 C C . GLY A 1 203 ? 5.941 -21.047 -30.156 1 89.19 203 GLY A C 1
ATOM 1638 O O . GLY A 1 203 ? 6.527 -22.141 -30.219 1 89.19 203 GLY A O 1
ATOM 1639 N N . PRO A 1 204 ? 4.594 -20.828 -30.297 1 86.31 204 PRO A N 1
ATOM 1640 C CA . PRO A 1 204 ? 3.795 -22 -30.703 1 86.31 204 PRO A CA 1
ATOM 1641 C C . PRO A 1 204 ? 4.215 -22.562 -32.031 1 86.31 204 PRO A C 1
ATOM 1643 O O . PRO A 1 204 ? 4.414 -21.812 -33 1 86.31 204 PRO A O 1
ATOM 1646 N N . GLY A 1 205 ? 4.469 -23.875 -32.062 1 85.06 205 GLY A N 1
ATOM 1647 C CA . GLY A 1 205 ? 4.785 -24.516 -33.344 1 85.06 205 GLY A CA 1
ATOM 1648 C C . GLY A 1 205 ? 6.27 -24.531 -33.656 1 85.06 205 GLY A C 1
ATOM 1649 O O . GLY A 1 205 ? 6.688 -25.031 -34.688 1 85.06 205 GLY A O 1
ATOM 1650 N N . VAL A 1 206 ? 7.059 -24.062 -32.75 1 90.25 206 VAL A N 1
ATOM 1651 C CA . VAL A 1 206 ? 8.484 -23.938 -33.031 1 90.25 206 VAL A CA 1
ATOM 1652 C C . VAL A 1 206 ? 9.164 -25.297 -32.906 1 90.25 206 VAL A C 1
ATOM 1654 O O . VAL A 1 206 ? 10.266 -25.5 -33.438 1 90.25 206 VAL A O 1
ATOM 1657 N N . GLY A 1 207 ? 8.547 -26.234 -32.219 1 89.5 207 GLY A N 1
ATOM 1658 C CA . GLY A 1 207 ? 9.07 -27.578 -32.125 1 89.5 207 GLY A CA 1
ATOM 1659 C C . GLY A 1 207 ? 9.578 -27.922 -30.75 1 89.5 207 GLY A C 1
ATOM 1660 O O . GLY A 1 207 ? 10.453 -28.781 -30.594 1 89.5 207 GLY A O 1
ATOM 1661 N N . LYS A 1 208 ? 9.125 -27.281 -29.766 1 91.44 208 LYS A N 1
ATOM 1662 C CA . LYS A 1 208 ? 9.578 -27.469 -28.391 1 91.44 208 LYS A CA 1
ATOM 1663 C C . LYS A 1 208 ? 9.32 -28.906 -27.922 1 91.44 208 LYS A C 1
ATOM 1665 O O . LYS A 1 208 ? 10.234 -29.578 -27.453 1 91.44 208 LYS A O 1
ATOM 1670 N N . GLY A 1 209 ? 8.07 -29.391 -28.125 1 90.69 209 GLY A N 1
ATOM 1671 C CA . GLY A 1 209 ? 7.703 -30.719 -27.656 1 90.69 209 GLY A CA 1
ATOM 1672 C C . GLY A 1 209 ? 8.531 -31.828 -28.297 1 90.69 209 GLY A C 1
ATOM 1673 O O . GLY A 1 209 ? 9.008 -32.719 -27.609 1 90.69 209 GLY A O 1
ATOM 1674 N N . THR A 1 210 ? 8.695 -31.703 -29.531 1 90.94 210 THR A N 1
ATOM 1675 C CA . THR A 1 210 ? 9.445 -32.688 -30.297 1 90.94 210 THR A CA 1
ATOM 1676 C C . THR A 1 210 ? 10.906 -32.719 -29.859 1 90.94 210 THR A C 1
ATOM 1678 O O . THR A 1 210 ? 11.461 -33.781 -29.609 1 90.94 210 THR A O 1
ATOM 1681 N N . GLN A 1 211 ? 11.477 -31.578 -29.781 1 94.62 211 GLN A N 1
ATOM 1682 C CA . GLN A 1 211 ? 12.883 -31.484 -29.422 1 94.62 211 GLN A CA 1
ATOM 1683 C C . GLN A 1 211 ? 13.109 -31.938 -27.984 1 94.62 211 GLN A C 1
ATOM 1685 O O . GLN A 1 211 ? 14.086 -32.656 -27.688 1 94.62 211 GLN A O 1
ATOM 1690 N N . CYS A 1 212 ? 12.227 -31.625 -27.062 1 94.94 212 CYS A N 1
ATOM 1691 C CA . CYS A 1 212 ? 12.359 -32 -25.656 1 94.94 212 CYS A CA 1
ATOM 1692 C C . CYS A 1 212 ? 12.258 -33.5 -25.5 1 94.94 212 CYS A C 1
ATOM 1694 O O . CYS A 1 212 ? 12.992 -34.094 -24.703 1 94.94 212 CYS A O 1
ATOM 1696 N N . THR A 1 213 ? 11.336 -34.125 -26.203 1 93.62 213 THR A N 1
ATOM 1697 C CA . THR A 1 213 ? 11.18 -35.562 -26.141 1 93.62 213 THR A CA 1
ATOM 1698 C C . THR A 1 213 ? 12.469 -36.25 -26.578 1 93.62 213 THR A C 1
ATOM 1700 O O . THR A 1 213 ? 12.883 -37.25 -25.953 1 93.62 213 THR A O 1
ATOM 1703 N N . ARG A 1 214 ? 13.102 -35.75 -27.578 1 94.62 214 ARG A N 1
ATOM 1704 C CA . ARG A 1 214 ? 14.344 -36.312 -28.078 1 94.62 214 ARG A CA 1
ATOM 1705 C C . ARG A 1 214 ? 15.477 -36.125 -27.078 1 94.62 214 ARG A C 1
ATOM 1707 O O . ARG A 1 214 ? 16.234 -37.062 -26.812 1 94.62 214 ARG A O 1
ATOM 1714 N N . VAL A 1 215 ? 15.594 -35 -26.562 1 94.62 215 VAL A N 1
ATOM 1715 C CA . VAL A 1 215 ? 16.641 -34.688 -25.578 1 94.62 215 VAL A CA 1
ATOM 1716 C C . VAL A 1 215 ? 16.469 -35.594 -24.359 1 94.62 215 VAL A C 1
ATOM 1718 O O . VAL A 1 215 ? 17.453 -36.125 -23.812 1 94.62 215 VAL A O 1
ATOM 1721 N N . ALA A 1 216 ? 15.234 -35.75 -23.906 1 94.06 216 ALA A N 1
ATOM 1722 C CA . ALA A 1 216 ? 14.945 -36.562 -22.75 1 94.06 216 ALA A CA 1
ATOM 1723 C C . ALA A 1 216 ? 15.344 -38.031 -23 1 94.06 216 ALA A C 1
ATOM 1725 O O . ALA A 1 216 ? 15.781 -38.719 -22.078 1 94.06 216 ALA A O 1
ATOM 1726 N N . LYS A 1 217 ? 15.188 -38.406 -24.203 1 91.62 217 LYS A N 1
ATOM 1727 C CA . LYS A 1 217 ? 15.539 -39.781 -24.578 1 91.62 217 LYS A CA 1
ATOM 1728 C C . LYS A 1 217 ? 17.047 -39.969 -24.594 1 91.62 217 LYS A C 1
ATOM 1730 O O . LYS A 1 217 ? 17.562 -40.969 -24.109 1 91.62 217 LYS A O 1
ATOM 1735 N N . ASP A 1 218 ? 17.797 -39.031 -25.062 1 93.56 218 ASP A N 1
ATOM 1736 C CA . ASP A 1 218 ? 19.219 -39.188 -25.328 1 93.56 218 ASP A CA 1
ATOM 1737 C C . ASP A 1 218 ? 20.047 -38.781 -24.109 1 93.56 218 ASP A C 1
ATOM 1739 O O . ASP A 1 218 ? 21.203 -39.188 -23.969 1 93.56 218 ASP A O 1
ATOM 1743 N N . PHE A 1 219 ? 19.422 -37.969 -23.328 1 92.12 219 PHE A N 1
ATOM 1744 C CA . PHE A 1 219 ? 20.141 -37.469 -22.156 1 92.12 219 PHE A CA 1
ATOM 1745 C C . PHE A 1 219 ? 19.375 -37.812 -20.875 1 92.12 219 PHE A C 1
ATOM 1747 O O . PHE A 1 219 ? 18.219 -38.219 -20.922 1 92.12 219 PHE A O 1
ATOM 1754 N N . ASP A 1 220 ? 19.891 -37.875 -19.781 1 88.56 220 ASP A N 1
ATOM 1755 C CA . ASP A 1 220 ? 19.281 -38.25 -18.5 1 88.56 220 ASP A CA 1
ATOM 1756 C C . ASP A 1 220 ? 18.375 -37.125 -17.984 1 88.56 220 ASP A C 1
ATOM 1758 O O . ASP A 1 220 ? 18.562 -36.656 -16.859 1 88.56 220 ASP A O 1
ATOM 1762 N N . PHE A 1 221 ? 17.422 -36.656 -18.875 1 93.31 221 PHE A N 1
ATOM 1763 C CA . PHE A 1 221 ? 16.406 -35.688 -18.531 1 93.31 221 PHE A CA 1
ATOM 1764 C C . PHE A 1 221 ? 15.016 -36.312 -18.594 1 93.31 221 PHE A C 1
ATOM 1766 O O . PHE A 1 221 ? 14.82 -37.344 -19.234 1 93.31 221 PHE A O 1
ATOM 1773 N N . GLN A 1 222 ? 14.156 -35.75 -17.922 1 94.81 222 GLN A N 1
ATOM 1774 C CA . GLN A 1 222 ? 12.727 -36 -18.141 1 94.81 222 GLN A CA 1
ATOM 1775 C C . GLN A 1 222 ? 12.023 -34.719 -18.609 1 94.81 222 GLN A C 1
ATOM 1777 O O . GLN A 1 222 ? 12.305 -33.625 -18.125 1 94.81 222 GLN A O 1
ATOM 1782 N N . HIS A 1 223 ? 11.141 -34.969 -19.562 1 95.62 223 HIS A N 1
ATOM 1783 C CA . HIS A 1 223 ? 10.406 -33.875 -20.172 1 95.62 223 HIS A CA 1
ATOM 1784 C C . HIS A 1 223 ? 9.109 -33.594 -19.406 1 95.62 223 HIS A C 1
ATOM 1786 O O . HIS A 1 223 ? 8.32 -34.5 -19.156 1 95.62 223 HIS A O 1
ATOM 1792 N N . VAL A 1 224 ? 8.93 -32.344 -19.047 1 95.19 224 VAL A N 1
ATOM 1793 C CA . VAL A 1 224 ? 7.691 -31.875 -18.438 1 95.19 224 VAL A CA 1
ATOM 1794 C C . VAL A 1 224 ? 7.094 -30.734 -19.266 1 95.19 224 VAL A C 1
ATOM 1796 O O . VAL A 1 224 ? 7.688 -29.656 -19.391 1 95.19 224 VAL A O 1
ATOM 1799 N N . SER A 1 225 ? 5.969 -30.984 -19.875 1 93.62 225 SER A N 1
ATOM 1800 C CA . SER A 1 225 ? 5.25 -29.953 -20.609 1 93.62 225 SER A CA 1
ATOM 1801 C C . SER A 1 225 ? 4.184 -29.281 -19.75 1 93.62 225 SER A C 1
ATOM 1803 O O . SER A 1 225 ? 3.213 -29.922 -19.344 1 93.62 225 SER A O 1
ATOM 1805 N N . VAL A 1 226 ? 4.305 -27.984 -19.531 1 92.5 226 VAL A N 1
ATOM 1806 C CA . VAL A 1 226 ? 3.344 -27.266 -18.703 1 92.5 226 VAL A CA 1
ATOM 1807 C C . VAL A 1 226 ? 1.982 -27.234 -19.391 1 92.5 226 VAL A C 1
ATOM 1809 O O . VAL A 1 226 ? 0.943 -27.344 -18.734 1 92.5 226 VAL A O 1
ATOM 1812 N N . GLY A 1 227 ? 1.989 -27.109 -20.703 1 89.56 227 GLY A N 1
ATOM 1813 C CA . GLY A 1 227 ? 0.738 -27.203 -21.438 1 89.56 227 GLY A CA 1
ATOM 1814 C C . GLY A 1 227 ? 0.002 -28.5 -21.219 1 89.56 227 GLY A C 1
ATOM 1815 O O . GLY A 1 227 ? -1.215 -28.516 -21.016 1 89.56 227 GLY A O 1
ATOM 1816 N N . ASP A 1 228 ? 0.734 -29.531 -21.234 1 90.44 228 ASP A N 1
ATOM 1817 C CA . ASP A 1 228 ? 0.142 -30.844 -21 1 90.44 228 ASP A CA 1
ATOM 1818 C C . ASP A 1 228 ? -0.386 -30.953 -19.578 1 90.44 228 ASP A C 1
ATOM 1820 O O . ASP A 1 228 ? -1.439 -31.562 -19.344 1 90.44 228 ASP A O 1
ATOM 1824 N N . LEU A 1 229 ? 0.381 -30.453 -18.625 1 91.94 229 LEU A N 1
ATOM 1825 C CA . LEU A 1 229 ? -0.065 -30.469 -17.234 1 91.94 229 LEU A CA 1
ATOM 1826 C C . LEU A 1 229 ? -1.39 -29.734 -17.078 1 91.94 229 LEU A C 1
ATOM 1828 O O . LEU A 1 229 ? -2.291 -30.203 -16.391 1 91.94 229 LEU A O 1
ATOM 1832 N N . LEU A 1 230 ? -1.469 -28.609 -17.75 1 92.19 230 LEU A N 1
ATOM 1833 C CA . LEU A 1 230 ? -2.68 -27.797 -17.672 1 92.19 230 LEU A CA 1
ATOM 1834 C C . LEU A 1 230 ? -3.854 -28.5 -18.328 1 92.19 230 LEU A C 1
ATOM 1836 O O . LEU A 1 230 ? -4.965 -28.516 -17.797 1 92.19 230 LEU A O 1
ATOM 1840 N N . ARG A 1 231 ? -3.594 -29.172 -19.469 1 90.38 231 ARG A N 1
ATOM 1841 C CA . ARG A 1 231 ? -4.648 -29.891 -20.156 1 90.38 231 ARG A CA 1
ATOM 1842 C C . ARG A 1 231 ? -5.113 -31.094 -19.359 1 90.38 231 ARG A C 1
ATOM 1844 O O . ARG A 1 231 ? -6.305 -31.422 -19.344 1 90.38 231 ARG A O 1
ATOM 1851 N N . GLN A 1 232 ? -4.164 -31.703 -18.766 1 91.56 232 GLN A N 1
ATOM 1852 C CA . GLN A 1 232 ? -4.516 -32.844 -17.891 1 91.56 232 GLN A CA 1
ATOM 1853 C C . GLN A 1 232 ? -5.406 -32.375 -16.734 1 91.56 232 GLN A C 1
ATOM 1855 O O . GLN A 1 232 ? -6.402 -33.031 -16.422 1 91.56 232 GLN A O 1
ATOM 1860 N N . GLU A 1 233 ? -5.023 -31.297 -16.125 1 91.25 233 GLU A N 1
ATOM 1861 C CA . GLU A 1 233 ? -5.824 -30.75 -15.039 1 91.25 233 GLU A CA 1
ATOM 1862 C C . GLU A 1 233 ? -7.199 -30.297 -15.539 1 91.25 233 GLU A C 1
ATOM 1864 O O . GLU A 1 233 ? -8.211 -30.516 -14.867 1 91.25 233 GLU A O 1
ATOM 1869 N N . GLN A 1 234 ? -7.195 -29.703 -16.656 1 92.12 234 GLN A N 1
ATOM 1870 C CA . GLN A 1 234 ? -8.422 -29.25 -17.297 1 92.12 234 GLN A CA 1
ATOM 1871 C C . GLN A 1 234 ? -9.406 -30.406 -17.484 1 92.12 234 GLN A C 1
ATOM 1873 O O . GLN A 1 234 ? -10.609 -30.25 -17.266 1 92.12 234 GLN A O 1
ATOM 1878 N N . ASP A 1 235 ? -8.875 -31.547 -17.812 1 92.19 235 ASP A N 1
ATOM 1879 C CA . ASP A 1 235 ? -9.711 -32.688 -18.188 1 92.19 235 ASP A CA 1
ATOM 1880 C C . ASP A 1 235 ? -9.961 -33.594 -16.984 1 92.19 235 ASP A C 1
ATOM 1882 O O . ASP A 1 235 ? -10.766 -34.531 -17.047 1 92.19 235 ASP A O 1
ATOM 1886 N N . SER A 1 236 ? -9.297 -33.375 -15.922 1 91.75 236 SER A N 1
ATOM 1887 C CA . SER A 1 236 ? -9.484 -34.188 -14.727 1 91.75 236 SER A CA 1
ATOM 1888 C C . SER A 1 236 ? -10.883 -34 -14.148 1 91.75 236 SER A C 1
ATOM 1890 O O . SER A 1 236 ? -11.32 -32.875 -13.906 1 91.75 236 SER A O 1
ATOM 1892 N N . PRO A 1 237 ? -11.531 -35.125 -13.961 1 90.88 237 PRO A N 1
ATOM 1893 C CA . PRO A 1 237 ? -12.867 -35 -13.375 1 90.88 237 PRO A CA 1
ATOM 1894 C C . PRO A 1 237 ? -12.844 -34.375 -11.984 1 90.88 237 PRO A C 1
ATOM 1896 O O . PRO A 1 237 ? -12.008 -34.719 -11.156 1 90.88 237 PRO A O 1
ATOM 1899 N N . GLY A 1 238 ? -13.695 -33.438 -11.789 1 88.75 238 GLY A N 1
ATOM 1900 C CA . GLY A 1 238 ? -13.828 -32.812 -10.477 1 88.75 238 GLY A CA 1
ATOM 1901 C C . GLY A 1 238 ? -12.781 -31.75 -10.219 1 88.75 238 GLY A C 1
ATOM 1902 O O . GLY A 1 238 ? -12.68 -31.219 -9.102 1 88.75 238 GLY A O 1
ATOM 1903 N N . SER A 1 239 ? -11.977 -31.469 -11.172 1 90.69 239 SER A N 1
ATOM 1904 C CA . SER A 1 239 ? -10.945 -30.453 -11 1 90.69 239 SER A CA 1
ATOM 1905 C C . SER A 1 239 ? -11.547 -29.125 -10.57 1 90.69 239 SER A C 1
ATOM 1907 O O . SER A 1 239 ? -12.578 -28.688 -11.102 1 90.69 239 SER A O 1
ATOM 1909 N N . LEU A 1 240 ? -10.883 -28.5 -9.578 1 91.5 240 LEU A N 1
ATOM 1910 C CA . LEU A 1 240 ? -11.289 -27.188 -9.086 1 91.5 240 LEU A CA 1
ATOM 1911 C C . LEU A 1 240 ? -10.961 -26.109 -10.109 1 91.5 240 LEU A C 1
ATOM 1913 O O . LEU A 1 240 ? -11.594 -25.047 -10.117 1 91.5 240 LEU A O 1
ATOM 1917 N N . PHE A 1 241 ? -9.992 -26.359 -11.008 1 94.12 241 PHE A N 1
ATOM 1918 C CA . PHE A 1 241 ? -9.477 -25.328 -11.898 1 94.12 241 PHE A CA 1
ATOM 1919 C C . PHE A 1 241 ? -9.82 -25.641 -13.352 1 94.12 241 PHE A C 1
ATOM 1921 O O . PHE A 1 241 ? -9.477 -24.891 -14.258 1 94.12 241 PHE A O 1
ATOM 1928 N N . GLY A 1 242 ? -10.461 -26.75 -13.578 1 94.5 242 GLY A N 1
ATOM 1929 C CA . GLY A 1 242 ? -10.695 -27.234 -14.93 1 94.5 242 GLY A CA 1
ATOM 1930 C C . GLY A 1 242 ? -11.289 -26.188 -15.852 1 94.5 242 GLY A C 1
ATOM 1931 O O . GLY A 1 242 ? -10.742 -25.891 -16.906 1 94.5 242 GLY A O 1
ATOM 1932 N N . ASP A 1 243 ? -12.383 -25.625 -15.453 1 92.62 243 ASP A N 1
ATOM 1933 C CA . ASP A 1 243 ? -13.07 -24.625 -16.266 1 92.62 243 ASP A CA 1
ATOM 1934 C C . ASP A 1 243 ? -12.203 -23.391 -16.453 1 92.62 243 ASP A C 1
ATOM 1936 O O . ASP A 1 243 ? -12.148 -22.812 -17.547 1 92.62 243 ASP A O 1
ATOM 1940 N N . PHE A 1 244 ? -11.562 -22.969 -15.438 1 93.5 244 PHE A N 1
ATOM 1941 C CA . PHE A 1 244 ? -10.688 -21.812 -15.5 1 93.5 244 PHE A CA 1
ATOM 1942 C C . PHE A 1 244 ? -9.578 -22.031 -16.531 1 93.5 244 PHE A C 1
ATOM 1944 O O . PHE A 1 244 ? -9.305 -21.156 -17.344 1 93.5 244 PHE A O 1
ATOM 1951 N N . ILE A 1 245 ? -8.977 -23.203 -16.469 1 94.19 245 ILE A N 1
ATOM 1952 C CA . ILE A 1 245 ? -7.879 -23.516 -17.375 1 94.19 245 ILE A CA 1
ATOM 1953 C C . ILE A 1 245 ? -8.398 -23.562 -18.812 1 94.19 245 ILE A C 1
ATOM 1955 O O . ILE A 1 245 ? -7.781 -22.984 -19.719 1 94.19 245 ILE A O 1
ATOM 1959 N N . ARG A 1 246 ? -9.484 -24.172 -19 1 93.06 246 ARG A N 1
ATOM 1960 C CA . ARG A 1 246 ? -10.094 -24.281 -20.328 1 93.06 246 ARG A CA 1
ATOM 1961 C C . ARG A 1 246 ? -10.32 -22.906 -20.938 1 93.06 246 ARG A C 1
ATOM 1963 O O . ARG A 1 246 ? -9.953 -22.656 -22.094 1 93.06 246 ARG A O 1
ATOM 1970 N N . GLU A 1 247 ? -10.914 -22.047 -20.188 1 91.38 247 GLU A N 1
ATOM 1971 C CA . GLU A 1 247 ? -11.211 -20.703 -20.656 1 91.38 247 GLU A CA 1
ATOM 1972 C C . GLU A 1 247 ? -9.938 -19.906 -20.906 1 91.38 247 GLU A C 1
ATOM 1974 O O . GLU A 1 247 ? -9.852 -19.125 -21.859 1 91.38 247 GLU A O 1
ATOM 1979 N N . SER A 1 248 ? -8.961 -20.047 -20 1 90.94 248 SER A N 1
ATOM 1980 C CA . SER A 1 248 ? -7.688 -19.344 -20.141 1 90.94 248 SER A CA 1
ATOM 1981 C C . SER A 1 248 ? -6.973 -19.766 -21.422 1 90.94 248 SER A C 1
ATOM 1983 O O . SER A 1 248 ? -6.469 -18.922 -22.172 1 90.94 248 SER A O 1
ATOM 1985 N N . ILE A 1 249 ? -6.953 -21.078 -21.656 1 87.12 249 ILE A N 1
ATOM 1986 C CA . ILE A 1 249 ? -6.297 -21.609 -22.844 1 87.12 249 ILE A CA 1
ATOM 1987 C C . ILE A 1 249 ? -7.035 -21.141 -24.094 1 87.12 249 ILE A C 1
ATOM 1989 O O . ILE A 1 249 ? -6.418 -20.625 -25.031 1 87.12 249 ILE A O 1
ATOM 1993 N N . ARG A 1 250 ? -8.328 -21.234 -24.078 1 86.06 250 ARG A N 1
ATOM 1994 C CA . ARG A 1 250 ? -9.164 -20.859 -25.219 1 86.06 250 ARG A CA 1
ATOM 1995 C C . ARG A 1 250 ? -8.938 -19.406 -25.594 1 86.06 250 ARG A C 1
ATOM 1997 O O . ARG A 1 250 ? -8.992 -19.047 -26.781 1 86.06 250 ARG A O 1
ATOM 2004 N N . ASN A 1 251 ? -8.711 -18.578 -24.641 1 87.06 251 ASN A N 1
ATOM 2005 C CA . ASN A 1 251 ? -8.594 -17.141 -24.891 1 87.06 251 ASN A CA 1
ATOM 2006 C C . ASN A 1 251 ? -7.141 -16.688 -24.828 1 87.06 251 ASN A C 1
ATOM 2008 O O . ASN A 1 251 ? -6.863 -15.484 -24.844 1 87.06 251 ASN A O 1
ATOM 2012 N N . SER A 1 252 ? -6.191 -17.625 -24.688 1 84.62 252 SER A N 1
ATOM 2013 C CA . SER A 1 252 ? -4.754 -17.375 -24.672 1 84.62 252 SER A CA 1
ATOM 2014 C C . SER A 1 252 ? -4.375 -16.422 -23.547 1 84.62 252 SER A C 1
ATOM 2016 O O . SER A 1 252 ? -3.639 -15.453 -23.766 1 84.62 252 SER A O 1
ATOM 2018 N N . VAL A 1 253 ? -5.109 -16.578 -22.453 1 85.31 253 VAL A N 1
ATOM 2019 C CA . VAL A 1 253 ? -4.742 -15.844 -21.25 1 85.31 253 VAL A CA 1
ATOM 2020 C C . VAL A 1 253 ? -3.754 -16.656 -20.422 1 85.31 253 VAL A C 1
ATOM 2022 O O . VAL A 1 253 ? -3.977 -17.844 -20.172 1 85.31 253 VAL A O 1
ATOM 2025 N N . ILE A 1 254 ? -2.664 -16.062 -20.062 1 81.94 254 ILE A N 1
ATOM 2026 C CA . ILE A 1 254 ? -1.615 -16.75 -19.312 1 81.94 254 ILE A CA 1
ATOM 2027 C C . ILE A 1 254 ? -2.125 -17.109 -17.922 1 81.94 254 ILE A C 1
ATOM 2029 O O . ILE A 1 254 ? -2.676 -16.266 -17.219 1 81.94 254 ILE A O 1
ATOM 2033 N N . VAL A 1 255 ? -1.905 -18.328 -17.609 1 87.38 255 VAL A N 1
ATOM 2034 C CA . VAL A 1 255 ? -2.35 -18.828 -16.312 1 87.38 255 VAL A CA 1
ATOM 2035 C C . VAL A 1 255 ? -1.474 -18.266 -15.203 1 87.38 255 VAL A C 1
ATOM 2037 O O . VAL A 1 255 ? -0.264 -18.094 -15.375 1 87.38 255 VAL A O 1
ATOM 2040 N N . PRO A 1 256 ? -2.047 -18 -14.031 1 89.19 256 PRO A N 1
ATOM 2041 C CA . PRO A 1 256 ? -1.289 -17.422 -12.922 1 89.19 256 PRO A CA 1
ATOM 2042 C C . PRO A 1 256 ? -0.117 -18.297 -12.484 1 89.19 256 PRO A C 1
ATOM 2044 O O . PRO A 1 256 ? -0.23 -19.531 -12.477 1 89.19 256 PRO A O 1
ATOM 2047 N N . PRO A 1 257 ? 0.969 -17.625 -12.07 1 88.62 257 PRO A N 1
ATOM 2048 C CA . PRO A 1 257 ? 2.158 -18.359 -11.641 1 88.62 257 PRO A CA 1
ATOM 2049 C C . PRO A 1 257 ? 1.857 -19.375 -10.539 1 88.62 257 PRO A C 1
ATOM 2051 O O . PRO A 1 257 ? 2.416 -20.484 -10.531 1 88.62 257 PRO A O 1
ATOM 2054 N N . SER A 1 258 ? 0.998 -18.969 -9.672 1 87.88 258 SER A N 1
ATOM 2055 C CA . SER A 1 258 ? 0.728 -19.844 -8.531 1 87.88 258 SER A CA 1
ATOM 2056 C C . SER A 1 258 ? 0.103 -21.156 -8.977 1 87.88 258 SER A C 1
ATOM 2058 O O . SER A 1 258 ? 0.419 -22.219 -8.422 1 87.88 258 SER A O 1
ATOM 2060 N N . LEU A 1 259 ? -0.779 -21.125 -9.906 1 89 259 LEU A N 1
ATOM 2061 C CA . LEU A 1 259 ? -1.398 -22.359 -10.398 1 89 259 LEU A CA 1
ATOM 2062 C C . LEU A 1 259 ? -0.375 -23.234 -11.117 1 89 259 LEU A C 1
ATOM 2064 O O . LEU A 1 259 ? -0.32 -24.438 -10.891 1 89 259 LEU A O 1
ATOM 2068 N N . THR A 1 260 ? 0.41 -22.594 -11.977 1 89.81 260 THR A N 1
ATOM 2069 C CA . THR A 1 260 ? 1.44 -23.328 -12.695 1 89.81 260 THR A CA 1
ATOM 2070 C C . THR A 1 260 ? 2.41 -23.984 -11.727 1 89.81 260 THR A C 1
ATOM 2072 O O . THR A 1 260 ? 2.762 -25.156 -11.891 1 89.81 260 THR A O 1
ATOM 2075 N N . MET A 1 261 ? 2.771 -23.234 -10.742 1 88.25 261 MET A N 1
ATOM 2076 C CA . MET A 1 261 ? 3.729 -23.766 -9.766 1 88.25 261 MET A CA 1
ATOM 2077 C C . MET A 1 261 ? 3.115 -24.906 -8.961 1 88.25 261 MET A C 1
ATOM 2079 O O . MET A 1 261 ? 3.809 -25.859 -8.594 1 88.25 261 MET A O 1
ATOM 2083 N N . LEU A 1 262 ? 1.891 -24.781 -8.664 1 84.56 262 LEU A N 1
ATOM 2084 C CA . LEU A 1 262 ? 1.188 -25.844 -7.941 1 84.56 262 LEU A CA 1
ATOM 2085 C C . LEU A 1 262 ? 1.267 -27.156 -8.695 1 84.56 262 LEU A C 1
ATOM 2087 O O . LEU A 1 262 ? 1.456 -28.219 -8.086 1 84.56 262 LEU A O 1
ATOM 2091 N N . LEU A 1 263 ? 1.205 -27.109 -9.992 1 86.81 263 LEU A N 1
ATOM 2092 C CA . LEU A 1 263 ? 1.2 -28.312 -10.82 1 86.81 263 LEU A CA 1
ATOM 2093 C C . LEU A 1 263 ? 2.623 -28.766 -11.117 1 86.81 263 LEU A C 1
ATOM 2095 O O . LEU A 1 263 ? 2.885 -29.969 -11.195 1 86.81 263 LEU A O 1
ATOM 2099 N N . LEU A 1 264 ? 3.535 -27.844 -11.211 1 89.81 264 LEU A N 1
ATOM 2100 C CA . LEU A 1 264 ? 4.891 -28.109 -11.688 1 89.81 264 LEU A CA 1
ATOM 2101 C C . LEU A 1 264 ? 5.781 -28.594 -10.547 1 89.81 264 LEU A C 1
ATOM 2103 O O . LEU A 1 264 ? 6.629 -29.469 -10.742 1 89.81 264 LEU A O 1
ATOM 2107 N N . LYS A 1 265 ? 5.605 -28.016 -9.406 1 84.69 265 LYS A N 1
ATOM 2108 C CA . LYS A 1 265 ? 6.523 -28.219 -8.289 1 84.69 265 LYS A CA 1
ATOM 2109 C C . LYS A 1 265 ? 6.609 -29.688 -7.914 1 84.69 265 LYS A C 1
ATOM 2111 O O . LYS A 1 265 ? 7.707 -30.25 -7.797 1 84.69 265 LYS A O 1
ATOM 2116 N N . GLU A 1 266 ? 5.516 -30.359 -7.754 1 79.44 266 GLU A N 1
ATOM 2117 C CA . GLU A 1 266 ? 5.504 -31.766 -7.367 1 79.44 266 GLU A CA 1
ATOM 2118 C C . GLU A 1 266 ? 6.152 -32.625 -8.438 1 79.44 266 GLU A C 1
ATOM 2120 O O . GLU A 1 266 ? 6.848 -33.594 -8.117 1 79.44 266 GLU A O 1
ATOM 2125 N N . ARG A 1 267 ? 5.918 -32.281 -9.641 1 87.44 267 ARG A N 1
ATOM 2126 C CA . ARG A 1 267 ? 6.469 -33.031 -10.75 1 87.44 267 ARG A CA 1
ATOM 2127 C C . ARG A 1 267 ? 7.984 -32.906 -10.812 1 87.44 267 ARG A C 1
ATOM 2129 O O . ARG A 1 267 ? 8.695 -33.875 -11.039 1 87.44 267 ARG A O 1
ATOM 2136 N N . ILE A 1 268 ? 8.484 -31.75 -10.633 1 89.12 268 ILE A N 1
ATOM 2137 C CA . ILE A 1 268 ? 9.922 -31.484 -10.656 1 89.12 268 ILE A CA 1
ATOM 2138 C C . ILE A 1 268 ? 10.609 -32.25 -9.523 1 89.12 268 ILE A C 1
ATOM 2140 O O . ILE A 1 268 ? 11.617 -32.906 -9.742 1 89.12 268 ILE A O 1
ATOM 2144 N N . GLN A 1 269 ? 10.016 -32.156 -8.375 1 82.38 269 GLN A N 1
ATOM 2145 C CA . GLN A 1 269 ? 10.594 -32.812 -7.211 1 82.38 269 GLN A CA 1
ATOM 2146 C C . GLN A 1 269 ? 10.641 -34.344 -7.402 1 82.38 269 GLN A C 1
ATOM 2148 O O . GLN A 1 269 ? 11.625 -34.969 -7.035 1 82.38 269 GLN A O 1
ATOM 2153 N N . SER A 1 270 ? 9.594 -34.844 -7.945 1 86.25 270 SER A N 1
ATOM 2154 C CA . SER A 1 270 ? 9.539 -36.281 -8.203 1 86.25 270 SER A CA 1
ATOM 2155 C C . SER A 1 270 ? 10.625 -36.719 -9.18 1 86.25 270 SER A C 1
ATOM 2157 O O . SER A 1 270 ? 11.289 -37.719 -8.969 1 86.25 270 SER A O 1
ATOM 2159 N N . ILE A 1 271 ? 10.875 -36 -10.172 1 89.56 271 ILE A N 1
ATOM 2160 C CA . ILE A 1 271 ? 11.867 -36.312 -11.195 1 89.56 271 ILE A CA 1
ATOM 2161 C C . ILE A 1 271 ? 13.266 -36.188 -10.609 1 89.56 271 ILE A C 1
ATOM 2163 O O . ILE A 1 271 ? 14.117 -37.031 -10.82 1 89.56 271 ILE A O 1
ATOM 2167 N N . GLN A 1 272 ? 13.445 -35.125 -9.867 1 85.25 272 GLN A N 1
ATOM 2168 C CA . GLN A 1 272 ? 14.758 -34.875 -9.281 1 85.25 272 GLN A CA 1
ATOM 2169 C C . GLN A 1 272 ? 15.117 -35.938 -8.25 1 85.25 272 GLN A C 1
ATOM 2171 O O . GLN A 1 272 ? 16.281 -36.312 -8.102 1 85.25 272 GLN A O 1
ATOM 2176 N N . SER A 1 273 ? 14.125 -36.438 -7.594 1 84.69 273 SER A N 1
ATOM 2177 C CA . SER A 1 273 ? 14.359 -37.5 -6.621 1 84.69 273 SER A CA 1
ATOM 2178 C C . SER A 1 273 ? 14.859 -38.781 -7.301 1 84.69 273 SER A C 1
ATOM 2180 O O . SER A 1 273 ? 15.5 -39.625 -6.66 1 84.69 273 SER A O 1
ATOM 2182 N N . MET A 1 274 ? 14.594 -38.875 -8.555 1 88.12 274 MET A N 1
ATOM 2183 C CA . MET A 1 274 ? 15.07 -40 -9.328 1 88.12 274 MET A CA 1
ATOM 2184 C C . MET A 1 274 ? 16.469 -39.75 -9.891 1 88.12 274 MET A C 1
ATOM 2186 O O . MET A 1 274 ? 17.031 -40.562 -10.594 1 88.12 274 MET A O 1
ATOM 2190 N N . GLY A 1 275 ? 16.969 -38.531 -9.641 1 84.56 275 GLY A N 1
ATOM 2191 C CA . GLY A 1 275 ? 18.312 -38.156 -10.07 1 84.56 275 GL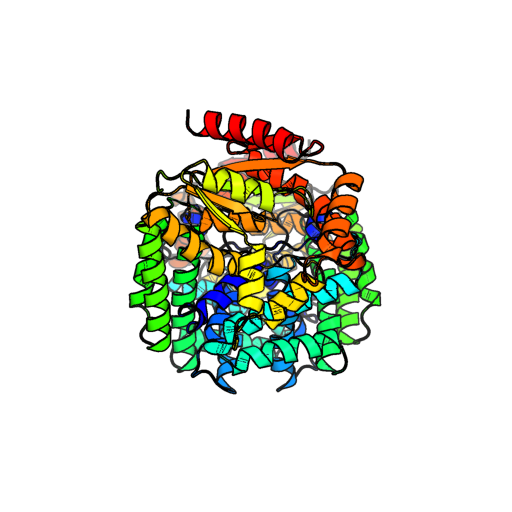Y A CA 1
ATOM 2192 C C . GLY A 1 275 ? 18.375 -37.719 -11.516 1 84.56 275 GLY A C 1
ATOM 2193 O O . GLY A 1 275 ? 19.438 -37.688 -12.125 1 84.56 275 GLY A O 1
ATOM 2194 N N . LYS A 1 276 ? 17.281 -37.312 -12.062 1 89.81 276 LYS A N 1
ATOM 2195 C CA . LYS A 1 276 ? 17.219 -36.906 -13.461 1 89.81 276 LYS A CA 1
ATOM 2196 C C . LYS A 1 276 ? 17.094 -35.406 -13.586 1 89.81 276 LYS A C 1
ATOM 2198 O O . LYS A 1 276 ? 16.578 -34.75 -12.688 1 89.81 276 LYS A O 1
ATOM 2203 N N . GLY A 1 277 ? 17.625 -34.969 -14.664 1 90.69 277 GLY A N 1
ATOM 2204 C CA . GLY A 1 277 ? 17.375 -33.562 -15 1 90.69 277 GLY A CA 1
ATOM 2205 C C . GLY A 1 277 ? 15.953 -33.312 -15.492 1 90.69 277 GLY A C 1
ATOM 2206 O O . GLY A 1 277 ? 15.234 -34.25 -15.82 1 90.69 277 GLY A O 1
ATOM 2207 N N . VAL A 1 278 ? 15.539 -32.094 -15.453 1 93.5 278 VAL A N 1
ATOM 2208 C CA . VAL A 1 278 ? 14.18 -31.766 -15.852 1 93.5 278 VAL A CA 1
ATOM 2209 C C . VAL A 1 278 ? 14.211 -30.781 -17.016 1 93.5 278 VAL A C 1
ATOM 2211 O O . VAL A 1 278 ? 14.898 -29.766 -16.969 1 93.5 278 VAL A O 1
ATOM 2214 N N . LEU A 1 279 ? 13.531 -31.125 -18.094 1 95.12 279 LEU A N 1
ATOM 2215 C CA . LEU A 1 279 ? 13.273 -30.234 -19.219 1 95.12 279 LEU A CA 1
ATOM 2216 C C . LEU A 1 279 ? 11.852 -29.672 -19.141 1 95.12 279 LEU A C 1
ATOM 2218 O O . LEU A 1 279 ? 10.883 -30.422 -19.281 1 95.12 279 LEU A O 1
ATOM 2222 N N . ILE A 1 280 ? 11.742 -28.422 -18.938 1 95.44 280 ILE A N 1
ATOM 2223 C CA . ILE A 1 280 ? 10.422 -27.828 -18.797 1 95.44 280 ILE A CA 1
ATOM 2224 C C . ILE A 1 280 ? 10.078 -27.031 -20.062 1 95.44 280 ILE A C 1
ATOM 2226 O O . ILE A 1 280 ? 10.773 -26.078 -20.406 1 95.44 280 ILE A O 1
ATOM 2230 N N . ASP A 1 281 ? 9.031 -27.469 -20.625 1 94.25 281 ASP A N 1
ATOM 2231 C CA . ASP A 1 281 ? 8.555 -26.828 -21.844 1 94.25 281 ASP A CA 1
ATOM 2232 C C . ASP A 1 281 ? 7.32 -25.969 -21.578 1 94.25 281 ASP A C 1
ATOM 2234 O O . ASP A 1 281 ? 6.402 -26.391 -20.875 1 94.25 281 ASP A O 1
ATOM 2238 N N . GLY A 1 282 ? 7.371 -24.734 -22.125 1 89.62 282 GLY A N 1
ATOM 2239 C CA . GLY A 1 282 ? 6.199 -23.875 -22.016 1 89.62 282 GLY A CA 1
ATOM 2240 C C . GLY A 1 282 ? 6.18 -23.047 -20.734 1 89.62 282 GLY A C 1
ATOM 2241 O O . GLY A 1 282 ? 5.125 -22.578 -20.312 1 89.62 282 GLY A O 1
ATOM 2242 N N . PHE A 1 283 ? 7.34 -22.938 -20.109 1 92.06 283 PHE A N 1
ATOM 2243 C CA . PHE A 1 283 ? 7.496 -22.203 -18.859 1 92.06 283 PHE A CA 1
ATOM 2244 C C . PHE A 1 283 ? 8.906 -21.641 -18.734 1 92.06 283 PHE A C 1
ATOM 2246 O O . PHE A 1 283 ? 9.883 -22.312 -19.078 1 92.06 283 PHE A O 1
ATOM 2253 N N . PRO A 1 284 ? 8.945 -20.453 -18.312 1 92.75 284 PRO A N 1
ATOM 2254 C CA . PRO A 1 284 ? 7.887 -19.5 -17.953 1 92.75 284 PRO A CA 1
ATOM 2255 C C . PRO A 1 284 ? 7.328 -18.75 -19.156 1 92.75 284 PRO A C 1
ATOM 2257 O O . PRO A 1 284 ? 8.016 -18.609 -20.172 1 92.75 284 PRO A O 1
ATOM 2260 N N . ARG A 1 285 ? 6.113 -18.297 -19.047 1 89.12 285 ARG A N 1
ATOM 2261 C CA . ARG A 1 285 ? 5.473 -17.531 -20.109 1 89.12 285 ARG A CA 1
ATOM 2262 C C . ARG A 1 285 ? 5.383 -16.062 -19.766 1 89.12 285 ARG A C 1
ATOM 2264 O O . ARG A 1 285 ? 4.945 -15.25 -20.594 1 89.12 285 ARG A O 1
ATOM 2271 N N . SER A 1 286 ? 5.738 -15.781 -18.594 1 87.5 286 SER A N 1
ATOM 2272 C CA . SER A 1 286 ? 5.801 -14.406 -18.125 1 87.5 286 SER A CA 1
ATOM 2273 C C . SER A 1 286 ? 6.926 -14.211 -17.109 1 87.5 286 SER A C 1
ATOM 2275 O O . SER A 1 286 ? 7.449 -15.188 -16.562 1 87.5 286 SER A O 1
ATOM 2277 N N . VAL A 1 287 ? 7.305 -12.977 -16.906 1 87.81 287 VAL A N 1
ATOM 2278 C CA . VAL A 1 287 ? 8.336 -12.672 -15.922 1 87.81 287 VAL A CA 1
ATOM 2279 C C . VAL A 1 287 ? 7.848 -13.062 -14.531 1 87.81 287 VAL A C 1
ATOM 2281 O O . VAL A 1 287 ? 8.617 -13.594 -13.727 1 87.81 287 VAL A O 1
ATOM 2284 N N . SER A 1 288 ? 6.598 -12.844 -14.305 1 86.69 288 SER A N 1
ATOM 2285 C CA . SER A 1 288 ? 6.035 -13.188 -13 1 86.69 288 SER A CA 1
ATOM 2286 C C . SER A 1 288 ? 6.141 -14.68 -12.727 1 86.69 288 SER A C 1
ATOM 2288 O O . SER A 1 288 ? 6.355 -15.102 -11.586 1 86.69 288 SER A O 1
ATOM 2290 N N . GLN A 1 289 ? 5.984 -15.461 -13.727 1 88.94 289 GLN A N 1
ATOM 2291 C CA . GLN A 1 289 ? 6.133 -16.906 -13.562 1 88.94 289 GLN A CA 1
ATOM 2292 C C . GLN A 1 289 ? 7.574 -17.281 -13.227 1 88.94 289 GLN A C 1
ATOM 2294 O O . GLN A 1 289 ? 7.82 -18.125 -12.375 1 88.94 289 GLN A O 1
ATOM 2299 N N . ALA A 1 290 ? 8.508 -16.625 -13.859 1 89.69 290 ALA A N 1
ATOM 2300 C CA . ALA A 1 290 ? 9.922 -16.875 -13.594 1 89.69 290 ALA A CA 1
ATOM 2301 C C . ALA A 1 290 ? 10.281 -16.5 -12.156 1 89.69 290 ALA A C 1
ATOM 2303 O O . ALA A 1 290 ? 10.961 -17.266 -11.461 1 89.69 290 ALA A O 1
ATOM 2304 N N . VAL A 1 291 ? 9.742 -15.43 -11.789 1 87.19 291 VAL A N 1
ATOM 2305 C CA . VAL A 1 291 ? 10 -14.938 -10.438 1 87.19 291 VAL A CA 1
ATOM 2306 C C . VAL A 1 291 ? 9.391 -15.898 -9.414 1 87.19 291 VAL A C 1
ATOM 2308 O O . VAL A 1 291 ? 10.031 -16.234 -8.414 1 87.19 291 VAL A O 1
ATOM 2311 N N . ALA A 1 292 ? 8.195 -16.297 -9.672 1 87.56 292 ALA A N 1
ATOM 2312 C CA . ALA A 1 292 ? 7.527 -17.234 -8.773 1 87.56 292 ALA A CA 1
ATOM 2313 C C . ALA A 1 292 ? 8.32 -18.531 -8.648 1 87.56 292 ALA A C 1
ATOM 2315 O O . ALA A 1 292 ? 8.414 -19.094 -7.555 1 87.56 292 ALA A O 1
ATOM 2316 N N . PHE A 1 293 ? 8.867 -19 -9.695 1 89.44 293 PHE A N 1
ATOM 2317 C CA . PHE A 1 293 ? 9.68 -20.203 -9.703 1 89.44 293 PHE A CA 1
ATOM 2318 C C . PHE A 1 293 ? 10.883 -20.047 -8.773 1 89.44 293 PHE A C 1
ATOM 2320 O O . PHE A 1 293 ? 11.172 -20.938 -7.973 1 89.44 293 PHE A O 1
ATOM 2327 N N . GLU A 1 294 ? 11.5 -18.953 -8.875 1 86.31 294 GLU A N 1
ATOM 2328 C CA . GLU A 1 294 ? 12.68 -18.688 -8.055 1 86.31 294 GLU A CA 1
ATOM 2329 C C . GLU A 1 294 ? 12.305 -18.547 -6.582 1 86.31 294 GLU A C 1
ATOM 2331 O O . GLU A 1 294 ? 13.039 -19.016 -5.707 1 86.31 294 GLU A O 1
ATOM 2336 N N . GLN A 1 295 ? 11.195 -17.969 -6.363 1 84 295 GLN A N 1
ATOM 2337 C CA . GLN A 1 295 ? 10.766 -17.703 -4.996 1 84 295 GLN A CA 1
ATOM 2338 C C . GLN A 1 295 ? 10.352 -18.984 -4.289 1 84 295 GLN A C 1
ATOM 2340 O O . GLN A 1 295 ? 10.469 -19.094 -3.066 1 84 295 GLN A O 1
ATOM 2345 N N . GLU A 1 296 ? 9.836 -19.891 -5.07 1 79.81 296 GLU A N 1
ATOM 2346 C CA . GLU A 1 296 ? 9.422 -21.172 -4.496 1 79.81 296 GLU A CA 1
ATOM 2347 C C . GLU A 1 296 ? 10.625 -22.078 -4.258 1 79.81 296 GLU A C 1
ATOM 2349 O O . GLU A 1 296 ? 10.469 -23.203 -3.76 1 79.81 296 GLU A O 1
ATOM 2354 N N . LYS A 1 297 ? 11.836 -21.625 -4.535 1 72.38 297 LYS A N 1
ATOM 2355 C CA . LYS A 1 297 ? 13.109 -22.297 -4.324 1 72.38 297 LYS A CA 1
ATOM 2356 C C . LYS A 1 297 ? 13.086 -23.719 -4.895 1 72.38 297 LYS A C 1
ATOM 2358 O O . LYS A 1 297 ? 13.516 -24.672 -4.238 1 72.38 297 LYS A O 1
ATOM 2363 N N . VAL A 1 298 ? 12.422 -23.75 -6.023 1 71.62 298 VAL A N 1
ATOM 2364 C CA . VAL A 1 298 ? 12.422 -25.062 -6.68 1 71.62 298 VAL A CA 1
ATOM 2365 C C . VAL A 1 298 ? 13.852 -25.422 -7.078 1 71.62 298 VAL A C 1
ATOM 2367 O O . VAL A 1 298 ? 14.281 -26.562 -6.863 1 71.62 298 VAL A O 1
ATOM 2370 N N . SER A 1 299 ? 14.547 -24.469 -7.617 1 71.44 299 SER A N 1
ATOM 2371 C CA . SER A 1 299 ? 15.953 -24.609 -7.961 1 71.44 299 SER A CA 1
ATOM 2372 C C . SER A 1 299 ? 16.609 -23.266 -8.227 1 71.44 299 SER A C 1
ATOM 2374 O O . SER A 1 299 ? 15.984 -22.375 -8.812 1 71.44 299 SER A O 1
ATOM 2376 N N . ASP A 1 300 ? 17.781 -23.109 -7.762 1 71.69 300 ASP A N 1
ATOM 2377 C CA . ASP A 1 300 ? 18.516 -21.891 -8.047 1 71.69 300 ASP A CA 1
ATOM 2378 C C . ASP A 1 300 ? 19.391 -22.062 -9.289 1 71.69 300 ASP A C 1
ATOM 2380 O O . ASP A 1 300 ? 19.922 -21.078 -9.812 1 71.69 300 ASP A O 1
ATOM 2384 N N . ASN A 1 301 ? 19.438 -23.266 -9.695 1 79.88 301 ASN A N 1
ATOM 2385 C CA . ASN A 1 301 ? 20.281 -23.547 -10.844 1 79.88 301 ASN A CA 1
ATOM 2386 C C . ASN A 1 301 ? 19.453 -24.047 -12.039 1 79.88 301 ASN A C 1
ATOM 2388 O O . ASN A 1 301 ? 19.047 -25.203 -12.07 1 79.88 301 ASN A O 1
ATOM 2392 N N . TYR A 1 302 ? 19.188 -23.062 -12.898 1 90.12 302 TYR A N 1
ATOM 2393 C CA . TYR A 1 302 ? 18.484 -23.438 -14.117 1 90.12 302 TYR A CA 1
ATOM 2394 C C . TYR A 1 302 ? 19.094 -22.766 -15.336 1 90.12 302 TYR A C 1
ATOM 2396 O O . TYR A 1 302 ? 19.844 -21.797 -15.195 1 90.12 302 TYR A O 1
ATOM 2404 N N . SER A 1 303 ? 18.953 -23.391 -16.438 1 93.81 303 SER A N 1
ATOM 2405 C CA . SER A 1 303 ? 19.359 -22.828 -17.719 1 93.81 303 SER A CA 1
ATOM 2406 C C . SER A 1 303 ? 18.188 -22.766 -18.703 1 93.81 303 SER A C 1
ATOM 2408 O O . SER A 1 303 ? 17.109 -23.297 -18.422 1 93.81 303 SER A O 1
ATOM 2410 N N . THR A 1 304 ? 18.422 -22 -19.812 1 96.31 304 THR A N 1
ATOM 2411 C CA . THR A 1 304 ? 17.328 -21.781 -20.75 1 96.31 304 THR A CA 1
ATOM 2412 C C . THR A 1 304 ? 17.781 -22.047 -22.188 1 96.31 304 THR A C 1
ATOM 2414 O O . THR A 1 304 ? 18.875 -21.641 -22.578 1 96.31 304 THR A O 1
ATOM 2417 N N . ILE A 1 305 ? 17.047 -22.797 -22.891 1 96.62 305 ILE A N 1
ATOM 2418 C CA . ILE A 1 305 ? 17.188 -22.922 -24.328 1 96.62 305 ILE A CA 1
ATOM 2419 C C . ILE A 1 305 ? 16.031 -22.234 -25.031 1 96.62 305 ILE A C 1
ATOM 2421 O O . ILE A 1 305 ? 14.867 -22.609 -24.828 1 96.62 305 ILE A O 1
ATOM 2425 N N . PHE A 1 306 ? 16.328 -21.25 -25.859 1 96.75 306 PHE A N 1
ATOM 2426 C CA . PHE A 1 306 ? 15.305 -20.531 -26.609 1 96.75 306 PHE A CA 1
ATOM 2427 C C . PHE A 1 306 ? 15.32 -20.938 -28.078 1 96.75 306 PHE A C 1
ATOM 2429 O O . PHE A 1 306 ? 16.328 -20.734 -28.781 1 96.75 306 PHE A O 1
ATOM 2436 N N . LEU A 1 307 ? 14.219 -21.484 -28.516 1 96.12 307 LEU A N 1
ATOM 2437 C CA . LEU A 1 307 ? 14.07 -21.859 -29.922 1 96.12 307 LEU A CA 1
ATOM 2438 C C . LEU A 1 307 ? 13.422 -20.734 -30.719 1 96.12 307 LEU A C 1
ATOM 2440 O O . LEU A 1 307 ? 12.305 -20.312 -30.406 1 96.12 307 LEU A O 1
ATOM 2444 N N . GLU A 1 308 ? 14.047 -20.328 -31.703 1 93.75 308 GLU A N 1
ATOM 2445 C CA . GLU A 1 308 ? 13.57 -19.188 -32.469 1 93.75 308 GLU A CA 1
ATOM 2446 C C . GLU A 1 308 ? 13.305 -19.594 -33.938 1 93.75 308 GLU A C 1
ATOM 2448 O O . GLU A 1 308 ? 14.078 -20.344 -34.531 1 93.75 308 GLU A O 1
ATOM 2453 N N . ALA A 1 309 ? 12.188 -19.203 -34.375 1 91.81 309 ALA A N 1
ATOM 2454 C CA . ALA A 1 309 ? 11.812 -19.391 -35.781 1 91.81 309 ALA A CA 1
ATOM 2455 C C . ALA A 1 309 ? 10.906 -18.25 -36.25 1 91.81 309 ALA A C 1
ATOM 2457 O O . ALA A 1 309 ? 10.398 -17.469 -35.438 1 91.81 309 ALA A O 1
ATOM 2458 N N . SER A 1 310 ? 10.758 -18.141 -37.594 1 87.88 310 SER A N 1
ATOM 2459 C CA . SER A 1 310 ? 9.883 -17.094 -38.125 1 87.88 310 SER A CA 1
ATOM 2460 C C . SER A 1 310 ? 8.422 -17.391 -37.844 1 87.88 310 SER A C 1
ATOM 2462 O O . SER A 1 310 ? 8.031 -18.562 -37.688 1 87.88 310 SER A O 1
ATOM 2464 N N . THR A 1 311 ? 7.672 -16.328 -37.75 1 86.5 311 THR A N 1
ATOM 2465 C CA . THR A 1 311 ? 6.238 -16.469 -37.5 1 86.5 311 THR A CA 1
ATOM 2466 C C . THR A 1 311 ? 5.59 -17.328 -38.562 1 86.5 311 THR A C 1
ATOM 2468 O O . THR A 1 311 ? 4.738 -18.172 -38.281 1 86.5 311 THR A O 1
ATOM 2471 N N . GLU A 1 312 ? 5.996 -17.094 -39.75 1 84.44 312 GLU A N 1
ATOM 2472 C CA . GLU A 1 312 ? 5.449 -17.844 -40.875 1 84.44 312 GLU A CA 1
ATOM 2473 C C . GLU A 1 312 ? 5.727 -19.328 -40.75 1 84.44 312 GLU A C 1
ATOM 2475 O O . GLU A 1 312 ? 4.844 -20.156 -40.969 1 84.44 312 GLU A O 1
ATOM 2480 N N . SER A 1 313 ? 6.926 -19.641 -40.406 1 84.69 313 SER A N 1
ATOM 2481 C CA . SER A 1 313 ? 7.316 -21.031 -40.219 1 84.69 313 SER A CA 1
ATOM 2482 C C . SER A 1 313 ? 6.527 -21.703 -39.094 1 84.69 313 SER A C 1
ATOM 2484 O O . SER A 1 313 ? 6.09 -22.844 -39.219 1 84.69 313 SER A O 1
ATOM 2486 N N . MET A 1 314 ? 6.301 -21 -38.031 1 85.88 314 MET A N 1
ATOM 2487 C CA . MET A 1 314 ? 5.594 -21.531 -36.875 1 85.88 314 MET A CA 1
ATOM 2488 C C . MET A 1 314 ? 4.121 -21.781 -37.188 1 85.88 314 MET A C 1
ATOM 2490 O O . MET A 1 314 ? 3.576 -22.828 -36.875 1 85.88 314 MET A O 1
ATOM 2494 N N . ILE A 1 315 ? 3.576 -20.844 -37.875 1 84.06 315 ILE A N 1
ATOM 2495 C CA . ILE A 1 315 ? 2.174 -20.984 -38.25 1 84.06 315 ILE A CA 1
ATOM 2496 C C . ILE A 1 315 ? 1.997 -22.203 -39.156 1 84.06 315 ILE A C 1
ATOM 2498 O O . ILE A 1 315 ? 1.07 -22.984 -38.969 1 84.06 315 ILE A O 1
ATOM 2502 N N . GLY A 1 316 ? 2.826 -22.281 -40.156 1 81.69 316 GLY A N 1
ATOM 2503 C CA . GLY A 1 316 ? 2.766 -23.422 -41.062 1 81.69 316 GLY A CA 1
ATOM 2504 C C . GLY A 1 316 ? 2.818 -24.75 -40.344 1 81.69 316 GLY A C 1
ATOM 2505 O O . GLY A 1 316 ? 2.041 -25.656 -40.656 1 81.69 316 GLY A O 1
ATOM 2506 N N . ARG A 1 317 ? 3.611 -24.891 -39.375 1 81.94 317 ARG A N 1
ATOM 2507 C CA . ARG A 1 317 ? 3.809 -26.141 -38.625 1 81.94 317 ARG A CA 1
ATOM 2508 C C . ARG A 1 317 ? 2.592 -26.453 -37.75 1 81.94 317 ARG A C 1
ATOM 2510 O O . ARG A 1 317 ? 2.199 -27.625 -37.656 1 81.94 317 ARG A O 1
ATOM 2517 N N . VAL A 1 318 ? 2.021 -25.438 -37.094 1 80 318 VAL A N 1
ATOM 2518 C CA . VAL A 1 318 ? 0.858 -25.641 -36.25 1 80 318 VAL A CA 1
ATOM 2519 C C . VAL A 1 318 ? -0.328 -26.109 -37.094 1 80 318 VAL A C 1
ATOM 2521 O O . VAL A 1 318 ? -1.087 -26.984 -36.656 1 80 318 VAL A O 1
ATOM 2524 N N . LEU A 1 319 ? -0.438 -25.547 -38.281 1 79.31 319 LEU A N 1
ATOM 2525 C CA . LEU A 1 319 ? -1.533 -25.922 -39.156 1 79.31 319 LEU A CA 1
ATOM 2526 C C . LEU A 1 319 ? -1.39 -27.359 -39.625 1 79.31 319 LEU A C 1
ATOM 2528 O O . LEU A 1 319 ? -2.385 -28.078 -39.75 1 79.31 319 LEU A O 1
ATOM 2532 N N . GLU A 1 320 ? -0.209 -27.781 -39.812 1 77 320 GLU A N 1
ATOM 2533 C CA . GLU A 1 320 ? 0.048 -29.172 -40.188 1 77 320 GLU A CA 1
ATOM 2534 C C . GLU A 1 320 ? -0.291 -30.141 -39.062 1 77 320 GLU A C 1
ATOM 2536 O O . GLU A 1 320 ? -0.866 -31.203 -39.281 1 77 320 GLU A O 1
ATOM 2541 N N . ARG A 1 321 ? 0.036 -29.812 -37.906 1 73.75 321 ARG A N 1
ATOM 2542 C CA . ARG A 1 321 ? -0.222 -30.641 -36.75 1 73.75 321 ARG A CA 1
ATOM 2543 C C . ARG A 1 321 ? -1.714 -30.703 -36.438 1 73.75 321 ARG A C 1
ATOM 2545 O O . ARG A 1 321 ? -2.211 -31.719 -35.938 1 73.75 321 ARG A O 1
ATOM 2552 N N . SER A 1 322 ? -2.35 -29.547 -36.562 1 69.81 322 SER A N 1
ATOM 2553 C CA . SER A 1 322 ? -3.773 -29.438 -36.25 1 69.81 322 SER A CA 1
ATOM 2554 C C . SER A 1 322 ? -4.582 -30.469 -37.031 1 69.81 322 SER A C 1
ATOM 2556 O O . SER A 1 322 ? -5.641 -30.906 -36.562 1 69.81 322 SER A O 1
ATOM 2558 N N . SER A 1 323 ? -4.074 -30.766 -38.125 1 63.5 323 SER A N 1
ATOM 2559 C CA . SER A 1 323 ? -4.773 -31.75 -38.969 1 63.5 323 SER A CA 1
ATOM 2560 C C . SER A 1 323 ? -4.715 -33.156 -38.312 1 63.5 323 SER A C 1
ATOM 2562 O O . SER A 1 323 ? -5.543 -34 -38.625 1 63.5 323 SER A O 1
ATOM 2564 N N . VAL A 1 324 ? -3.838 -33.312 -37.281 1 62.53 324 VAL A N 1
ATOM 2565 C CA . VAL A 1 324 ? -3.652 -34.625 -36.688 1 62.53 324 VAL A CA 1
ATOM 2566 C C . VAL A 1 324 ? -4.004 -34.594 -35.219 1 62.53 324 VAL A C 1
ATOM 2568 O O . VAL A 1 324 ? -4.574 -35.531 -34.656 1 62.53 324 VAL A O 1
ATOM 2571 N N . SER A 1 325 ? -3.67 -33.438 -34.688 1 61.88 325 SER A N 1
ATOM 2572 C CA . SER A 1 325 ? -3.771 -33.375 -33.25 1 61.88 325 SER A CA 1
ATOM 2573 C C . SER A 1 325 ? -5.133 -32.844 -32.812 1 61.88 325 SER A C 1
ATOM 2575 O O . SER A 1 325 ? -5.812 -32.156 -33.562 1 61.88 325 SER A O 1
ATOM 2577 N N . GLN A 1 326 ? -5.719 -33.25 -31.719 1 61.09 326 GLN A N 1
ATOM 2578 C CA . GLN A 1 326 ? -7.008 -32.875 -31.141 1 61.09 326 GLN A CA 1
ATOM 2579 C C . GLN A 1 326 ? -6.855 -31.75 -30.125 1 61.09 326 GLN A C 1
ATOM 2581 O O . GLN A 1 326 ? -7.566 -31.703 -29.125 1 61.09 326 GLN A O 1
ATOM 2586 N N . ARG A 1 327 ? -5.895 -30.859 -30.328 1 65.69 327 ARG A N 1
ATOM 2587 C CA . ARG A 1 327 ? -5.773 -29.734 -29.406 1 65.69 327 ARG A CA 1
ATOM 2588 C C . ARG A 1 327 ? -6.738 -28.609 -29.766 1 65.69 327 ARG A C 1
ATOM 2590 O O . ARG A 1 327 ? -6.691 -28.094 -30.891 1 65.69 327 ARG A O 1
ATOM 2597 N N . ASP A 1 328 ? -7.586 -28.203 -28.922 1 62.5 328 ASP A N 1
ATOM 2598 C CA . ASP A 1 328 ? -8.562 -27.156 -29.156 1 62.5 328 ASP A CA 1
ATOM 2599 C C . ASP A 1 328 ? -7.867 -25.812 -29.438 1 62.5 328 ASP A C 1
ATOM 2601 O O . ASP A 1 328 ? -8.438 -24.938 -30.094 1 62.5 328 ASP A O 1
ATOM 2605 N N . ASP A 1 329 ? -6.586 -25.703 -29.078 1 64.06 329 ASP A N 1
ATOM 2606 C CA . ASP A 1 329 ? -5.938 -24.406 -29.188 1 64.06 329 ASP A CA 1
ATOM 2607 C C . ASP A 1 329 ? -5.176 -24.281 -30.516 1 64.06 329 ASP A C 1
ATOM 2609 O O . ASP A 1 329 ? -4.484 -23.297 -30.75 1 64.06 329 ASP A O 1
ATOM 2613 N N . ASP A 1 330 ? -5.414 -25.25 -31.438 1 68.38 330 ASP A N 1
ATOM 2614 C CA . ASP A 1 330 ? -4.699 -25.172 -32.719 1 68.38 330 ASP A CA 1
ATOM 2615 C C . ASP A 1 330 ? -5.586 -24.578 -33.812 1 68.38 330 ASP A C 1
ATOM 2617 O O . ASP A 1 330 ? -5.188 -24.531 -34.969 1 68.38 330 ASP A O 1
ATOM 2621 N N . ASN A 1 331 ? -6.691 -24.125 -33.344 1 74.69 331 ASN A N 1
ATOM 2622 C CA . ASN A 1 331 ? -7.496 -23.406 -34.312 1 74.69 331 ASN A CA 1
ATOM 2623 C C . ASN A 1 331 ? -6.863 -22.062 -34.688 1 74.69 331 ASN A C 1
ATOM 2625 O O . ASN A 1 331 ? -6.121 -21.484 -33.906 1 74.69 331 ASN A O 1
ATOM 2629 N N . ALA A 1 332 ? -7.062 -21.688 -35.875 1 76.19 332 ALA A N 1
ATOM 2630 C CA . ALA A 1 332 ? -6.379 -20.547 -36.5 1 76.19 332 ALA A CA 1
ATOM 2631 C C . ALA A 1 332 ? -6.531 -19.297 -35.625 1 76.19 332 ALA A C 1
ATOM 2633 O O . ALA A 1 332 ? -5.57 -18.547 -35.438 1 76.19 332 ALA A O 1
ATOM 2634 N N . ASP A 1 333 ? -7.723 -19.109 -35.156 1 79.31 333 ASP A N 1
ATOM 2635 C CA . ASP A 1 333 ? -7.98 -17.922 -34.344 1 79.31 333 ASP A CA 1
ATOM 2636 C C . ASP A 1 333 ? -7.199 -17.953 -33.031 1 79.31 333 ASP A C 1
ATOM 2638 O O . ASP A 1 333 ? -6.602 -16.953 -32.656 1 79.31 333 ASP A O 1
ATOM 2642 N N . VAL A 1 334 ? -7.113 -19.078 -32.469 1 79.12 334 VAL A N 1
ATOM 2643 C CA . VAL A 1 334 ? -6.406 -19.25 -31.203 1 79.12 334 VAL A CA 1
ATOM 2644 C C . VAL A 1 334 ? -4.902 -19.156 -31.438 1 79.12 334 VAL A C 1
ATOM 2646 O O . VAL A 1 334 ? -4.184 -18.547 -30.641 1 79.12 334 VAL A O 1
ATOM 2649 N N . LEU A 1 335 ? -4.516 -19.719 -32.5 1 81.69 335 LEU A N 1
ATOM 2650 C CA . LEU A 1 335 ? -3.096 -19.688 -32.844 1 81.69 335 LEU A CA 1
ATOM 2651 C C . LEU A 1 335 ? -2.607 -18.25 -33 1 81.69 335 LEU A C 1
ATOM 2653 O O . LEU A 1 335 ? -1.512 -17.906 -32.531 1 81.69 335 LEU A O 1
ATOM 2657 N N . ARG A 1 336 ? -3.398 -17.484 -33.656 1 81.5 336 ARG A N 1
ATOM 2658 C CA . ARG A 1 336 ? -3.031 -16.078 -33.844 1 81.5 336 ARG A CA 1
ATOM 2659 C C . ARG A 1 336 ? -2.9 -15.375 -32.5 1 81.5 336 ARG A C 1
ATOM 2661 O O . ARG A 1 336 ? -1.961 -14.609 -32.281 1 81.5 336 ARG A O 1
ATOM 2668 N N . LYS A 1 337 ? -3.857 -15.648 -31.688 1 81.5 337 LYS A N 1
ATOM 2669 C CA . LYS A 1 337 ? -3.811 -15.055 -30.359 1 81.5 337 LYS A CA 1
ATOM 2670 C C . LYS A 1 337 ? -2.57 -15.508 -29.594 1 81.5 337 LYS A C 1
ATOM 2672 O O . LYS A 1 337 ? -1.926 -14.711 -28.906 1 81.5 337 LYS A O 1
ATOM 2677 N N . ARG A 1 338 ? -2.26 -16.75 -29.734 1 82.25 338 ARG A N 1
ATOM 2678 C CA . ARG A 1 338 ? -1.09 -17.312 -29.078 1 82.25 338 ARG A CA 1
ATOM 2679 C C . ARG A 1 338 ? 0.194 -16.672 -29.578 1 82.25 338 ARG A C 1
ATOM 2681 O O . ARG A 1 338 ? 1.098 -16.375 -28.797 1 82.25 338 ARG A O 1
ATOM 2688 N N . MET A 1 339 ? 0.185 -16.469 -30.859 1 83.88 339 MET A N 1
ATOM 2689 C CA . MET A 1 339 ? 1.349 -15.828 -31.469 1 83.88 339 MET A CA 1
ATOM 2690 C C . MET A 1 339 ? 1.501 -14.391 -30.984 1 83.88 339 MET A C 1
ATOM 2692 O O . MET A 1 339 ? 2.607 -13.953 -30.656 1 83.88 339 MET A O 1
ATOM 2696 N N . ASP A 1 340 ? 0.431 -13.734 -30.938 1 82.94 340 ASP A N 1
ATOM 2697 C CA . ASP A 1 340 ? 0.437 -12.352 -30.469 1 82.94 340 ASP A CA 1
ATOM 2698 C C . ASP A 1 340 ? 0.891 -12.258 -29.016 1 82.94 340 ASP A C 1
ATOM 2700 O O . ASP A 1 340 ? 1.712 -11.406 -28.672 1 82.94 340 ASP A O 1
ATOM 2704 N N . THR A 1 341 ? 0.388 -13.102 -28.219 1 79.75 341 THR A N 1
ATOM 2705 C CA . THR A 1 341 ? 0.754 -13.117 -26.812 1 79.75 341 THR A CA 1
ATOM 2706 C C . THR A 1 341 ? 2.242 -13.414 -26.641 1 79.75 341 THR A C 1
ATOM 2708 O O . THR A 1 341 ? 2.922 -12.758 -25.844 1 79.75 341 THR A O 1
ATOM 2711 N N . PHE A 1 342 ? 2.713 -14.383 -27.375 1 81.94 342 PHE A N 1
ATOM 2712 C CA . PHE A 1 342 ? 4.125 -14.734 -27.312 1 81.94 342 PHE A CA 1
ATOM 2713 C C . PHE A 1 342 ? 4.996 -13.562 -27.75 1 81.94 342 PHE A C 1
ATOM 2715 O O . PHE A 1 342 ? 5.973 -13.227 -27.078 1 81.94 342 PHE A O 1
ATOM 2722 N N . GLN A 1 343 ? 4.652 -12.953 -28.75 1 80.69 343 GLN A N 1
ATOM 2723 C CA . GLN A 1 343 ? 5.438 -11.844 -29.297 1 80.69 343 GLN A CA 1
ATOM 2724 C C . GLN A 1 343 ? 5.449 -10.664 -28.328 1 80.69 343 GLN A C 1
ATOM 2726 O O . GLN A 1 343 ? 6.457 -9.961 -28.203 1 80.69 343 GLN A O 1
ATOM 2731 N N . SER A 1 344 ? 4.398 -10.539 -27.672 1 81 344 SER A N 1
ATOM 2732 C CA . SER A 1 344 ? 4.262 -9.375 -26.812 1 81 344 SER A CA 1
ATOM 2733 C C . SER A 1 344 ? 5.004 -9.578 -25.484 1 81 344 SER A C 1
ATOM 2735 O O . SER A 1 344 ? 5.422 -8.617 -24.844 1 81 344 SER A O 1
ATOM 2737 N N . SER A 1 345 ? 5.23 -10.789 -25.094 1 81.31 345 SER A N 1
ATOM 2738 C CA . SER A 1 345 ? 5.723 -11 -23.734 1 81.31 345 SER A CA 1
ATOM 2739 C C . SER A 1 345 ? 7.094 -11.672 -23.75 1 81.31 345 SER A C 1
ATOM 2741 O O . SER A 1 345 ? 7.824 -11.602 -22.75 1 81.31 345 SER A O 1
ATOM 2743 N N . ASN A 1 346 ? 7.52 -12.297 -24.797 1 86 346 ASN A N 1
ATOM 2744 C CA . ASN A 1 346 ? 8.664 -13.203 -24.781 1 86 346 ASN A CA 1
ATOM 2745 C C . ASN A 1 346 ? 9.969 -12.461 -24.531 1 86 346 ASN A C 1
ATOM 2747 O O . ASN A 1 346 ? 10.867 -12.984 -23.859 1 86 346 ASN A O 1
ATOM 2751 N N . GLN A 1 347 ? 10.062 -11.32 -25.094 1 88.38 347 GLN A N 1
ATOM 2752 C CA . GLN A 1 347 ? 11.32 -10.602 -24.938 1 88.38 347 GLN A CA 1
ATOM 2753 C C . GLN A 1 347 ? 11.602 -10.297 -23.469 1 88.38 347 GLN A C 1
ATOM 2755 O O . GLN A 1 347 ? 12.727 -10.469 -23 1 88.38 347 GLN A O 1
ATOM 2760 N N . ALA A 1 348 ? 10.594 -9.852 -22.766 1 89.44 348 ALA A N 1
ATOM 2761 C CA . ALA A 1 348 ? 10.75 -9.555 -21.344 1 89.44 348 ALA A CA 1
ATOM 2762 C C . ALA A 1 348 ? 11.164 -10.805 -20.578 1 89.44 348 ALA A C 1
ATOM 2764 O O . ALA A 1 348 ? 11.992 -10.727 -19.656 1 89.44 348 ALA A O 1
ATOM 2765 N N . VAL A 1 349 ? 10.641 -11.875 -20.953 1 92.38 349 VAL A N 1
ATOM 2766 C CA . VAL A 1 349 ? 10.938 -13.141 -20.281 1 92.38 349 VAL A CA 1
ATOM 2767 C C . VAL A 1 349 ? 12.391 -13.531 -20.562 1 92.38 349 VAL A C 1
ATOM 2769 O O . VAL A 1 349 ? 13.133 -13.891 -19.641 1 92.38 349 VAL A O 1
ATOM 2772 N N . LEU A 1 350 ? 12.797 -13.391 -21.766 1 93.56 350 LEU A N 1
ATOM 2773 C CA . LEU A 1 350 ? 14.156 -13.75 -22.156 1 93.56 350 LEU A CA 1
ATOM 2774 C C . LEU A 1 350 ? 15.172 -12.836 -21.469 1 93.56 350 LEU A C 1
ATOM 2776 O O . LEU A 1 350 ? 16.219 -13.297 -21.016 1 93.56 350 LEU A O 1
ATOM 2780 N N . ASP A 1 351 ? 14.828 -11.594 -21.391 1 94.25 351 ASP A N 1
ATOM 2781 C CA . ASP A 1 351 ? 15.695 -10.641 -20.703 1 94.25 351 ASP A CA 1
ATOM 2782 C C . ASP A 1 351 ? 15.867 -11.031 -19.234 1 94.25 351 ASP A C 1
ATOM 2784 O O . ASP A 1 351 ? 16.984 -10.977 -18.688 1 94.25 351 ASP A O 1
ATOM 2788 N N . TYR A 1 352 ? 14.82 -11.43 -18.688 1 92.56 352 TYR A N 1
ATOM 2789 C CA . TYR A 1 352 ? 14.875 -11.836 -17.281 1 92.56 352 TYR A CA 1
ATOM 2790 C C . TYR A 1 352 ? 15.719 -13.094 -17.109 1 92.56 352 TYR A C 1
ATOM 2792 O O . TYR A 1 352 ? 16.531 -13.188 -16.188 1 92.56 352 TYR A O 1
ATOM 2800 N N . LEU A 1 353 ? 15.586 -14 -17.984 1 94.19 353 LEU A N 1
ATOM 2801 C CA . LEU A 1 353 ? 16.234 -15.305 -17.875 1 94.19 353 LEU A CA 1
ATOM 2802 C C . LEU A 1 353 ? 17.688 -15.227 -18.281 1 94.19 353 LEU A C 1
ATOM 2804 O O . LEU A 1 353 ? 18.469 -16.141 -18 1 94.19 353 LEU A O 1
ATOM 2808 N N . SER A 1 354 ? 18.031 -14.133 -18.922 1 93.88 354 SER A N 1
ATOM 2809 C CA . SER A 1 354 ? 19.391 -13.977 -19.422 1 93.88 354 SER A CA 1
ATOM 2810 C C . SER A 1 354 ? 20.375 -13.773 -18.281 1 93.88 354 SER A C 1
ATOM 2812 O O . SER A 1 354 ? 21.594 -13.789 -18.5 1 93.88 354 SER A O 1
ATOM 2814 N N . GLN A 1 355 ? 19.844 -13.633 -17.094 1 90.69 355 GLN A N 1
ATOM 2815 C CA . GLN A 1 355 ? 20.719 -13.547 -15.922 1 90.69 355 GLN A CA 1
ATOM 2816 C C . GLN A 1 355 ? 21.406 -14.875 -15.641 1 90.69 355 GLN A C 1
ATOM 2818 O O . GLN A 1 355 ? 22.391 -14.93 -14.898 1 90.69 355 GLN A O 1
ATOM 2823 N N . LYS A 1 356 ? 20.891 -15.961 -16.141 1 91.94 356 LYS A N 1
ATOM 2824 C CA . LYS A 1 356 ? 21.453 -17.312 -16.109 1 91.94 356 LYS A CA 1
ATOM 2825 C C . LYS A 1 356 ? 21.781 -17.797 -17.516 1 91.94 356 LYS A C 1
ATOM 2827 O O . LYS A 1 356 ? 21.438 -17.125 -18.5 1 91.94 356 LYS A O 1
ATOM 2832 N N . PRO A 1 357 ? 22.516 -18.875 -17.578 1 93.06 357 PRO A N 1
ATOM 2833 C CA . PRO A 1 357 ? 22.875 -19.344 -18.906 1 93.06 357 PRO A CA 1
ATOM 2834 C C . PRO A 1 357 ? 21.672 -19.531 -19.828 1 93.06 357 PRO A C 1
ATOM 2836 O O . PRO A 1 357 ? 20.688 -20.172 -19.438 1 93.06 357 PRO A O 1
ATOM 2839 N N . LEU A 1 358 ? 21.75 -18.891 -20.969 1 96.44 358 LEU A N 1
ATOM 2840 C CA . LEU A 1 358 ? 20.688 -18.922 -21.953 1 96.44 358 LEU A CA 1
ATOM 2841 C C . LEU A 1 358 ? 21.266 -19.062 -23.359 1 96.44 358 LEU A C 1
ATOM 2843 O O . LEU A 1 358 ? 22.156 -18.312 -23.75 1 96.44 358 LEU A O 1
ATOM 2847 N N . TRP A 1 359 ? 20.844 -20.078 -24.094 1 96.44 359 TRP A N 1
ATOM 2848 C CA . TRP A 1 359 ? 21.281 -20.328 -25.469 1 96.44 359 TRP A CA 1
ATOM 2849 C C . TRP A 1 359 ? 20.141 -20.109 -26.453 1 96.44 359 TRP A C 1
ATOM 2851 O O . TRP A 1 359 ? 19.016 -20.562 -26.219 1 96.44 359 TRP A O 1
ATOM 2861 N N . LYS A 1 360 ? 20.438 -19.438 -27.469 1 96.06 360 LYS A N 1
ATOM 2862 C CA . LYS A 1 360 ? 19.484 -19.281 -28.578 1 96.06 360 LYS A CA 1
ATOM 2863 C C . LYS A 1 360 ? 19.781 -20.281 -29.688 1 96.06 360 LYS A C 1
ATOM 2865 O O . LYS A 1 360 ? 20.922 -20.453 -30.109 1 96.06 360 LYS A O 1
ATOM 2870 N N . VAL A 1 361 ? 18.797 -20.969 -30.109 1 96.62 361 VAL A N 1
ATOM 2871 C CA . VAL A 1 361 ? 18.938 -21.984 -31.156 1 96.62 361 VAL A CA 1
ATOM 2872 C C . VAL A 1 361 ? 18.016 -21.641 -32.312 1 96.62 361 VAL A C 1
ATOM 2874 O O . VAL A 1 361 ? 16.828 -21.406 -32.125 1 96.62 361 VAL A O 1
ATOM 2877 N N . ASP A 1 362 ? 18.547 -21.578 -33.5 1 95.56 362 ASP A N 1
ATOM 2878 C CA . ASP A 1 362 ? 17.75 -21.391 -34.719 1 95.56 362 ASP A CA 1
ATOM 2879 C C . ASP A 1 362 ? 16.938 -22.641 -35.031 1 95.56 362 ASP A C 1
ATOM 2881 O O . ASP A 1 362 ? 17.5 -23.688 -35.375 1 95.56 362 ASP A O 1
ATOM 2885 N N . ALA A 1 363 ? 15.625 -22.5 -34.969 1 94.88 363 ALA A N 1
ATOM 2886 C CA . ALA A 1 363 ? 14.758 -23.656 -35.125 1 94.88 363 ALA A CA 1
ATOM 2887 C C . ALA A 1 363 ? 14.047 -23.625 -36.469 1 94.88 363 ALA A C 1
ATOM 2889 O O . ALA A 1 363 ? 12.969 -24.203 -36.625 1 94.88 363 ALA A O 1
ATOM 2890 N N . THR A 1 364 ? 14.57 -23 -37.438 1 91 364 THR A N 1
ATOM 2891 C CA . THR A 1 364 ? 13.984 -22.875 -38.781 1 91 364 THR A CA 1
ATOM 2892 C C . THR A 1 364 ? 14.227 -24.141 -39.594 1 91 364 THR A C 1
ATOM 2894 O O . THR A 1 364 ? 13.414 -24.5 -40.438 1 91 364 THR A O 1
ATOM 2897 N N . GLY A 1 365 ? 15.281 -24.828 -39.406 1 88.44 365 GLY A N 1
ATOM 2898 C CA . GLY A 1 365 ? 15.648 -26 -40.188 1 88.44 365 GLY A CA 1
ATOM 2899 C C . GLY A 1 365 ? 14.82 -27.219 -39.844 1 88.44 365 GLY A C 1
ATOM 2900 O O . GLY A 1 365 ? 13.766 -27.109 -39.219 1 88.44 365 GLY A O 1
ATOM 2901 N N . SER A 1 366 ? 15.25 -28.406 -40.375 1 91.56 366 SER A N 1
ATOM 2902 C CA . SER A 1 366 ? 14.57 -29.672 -40.125 1 91.56 366 SER A CA 1
ATOM 2903 C C . SER A 1 366 ? 14.695 -30.078 -38.656 1 91.56 366 SER A C 1
ATOM 2905 O O . SER A 1 366 ? 15.539 -29.562 -37.938 1 91.56 366 SER A O 1
ATOM 2907 N N . VAL A 1 367 ? 13.852 -31.016 -38.219 1 93.19 367 VAL A N 1
ATOM 2908 C CA . VAL A 1 367 ? 13.844 -31.531 -36.844 1 93.19 367 VAL A CA 1
ATOM 2909 C C . VAL A 1 367 ? 15.234 -32.031 -36.5 1 93.19 367 VAL A C 1
ATOM 2911 O O . VAL A 1 367 ? 15.734 -31.766 -35.406 1 93.19 367 VAL A O 1
ATOM 2914 N N . ASP A 1 368 ? 15.891 -32.656 -37.469 1 95.62 368 ASP A N 1
ATOM 2915 C CA . ASP A 1 368 ? 17.203 -33.25 -37.188 1 95.62 368 ASP A CA 1
ATOM 2916 C C . ASP A 1 368 ? 18.281 -32.188 -37.062 1 95.62 368 ASP A C 1
ATOM 2918 O O . ASP A 1 368 ? 19.172 -32.281 -36.219 1 95.62 368 ASP A O 1
ATOM 2922 N N . GLU A 1 369 ? 18.188 -31.156 -37.906 1 95.62 369 GLU A N 1
ATOM 2923 C CA . GLU A 1 369 ? 19.156 -30.062 -37.844 1 95.62 369 GLU A CA 1
ATOM 2924 C C . GLU A 1 369 ? 19.047 -29.281 -36.531 1 95.62 369 GLU A C 1
ATOM 2926 O O . GLU A 1 369 ? 20.062 -28.953 -35.938 1 95.62 369 GLU A O 1
ATOM 2931 N N . VAL A 1 370 ? 17.859 -29.031 -36.188 1 95.69 370 VAL A N 1
ATOM 2932 C CA . VAL A 1 370 ? 17.625 -28.312 -34.938 1 95.69 370 VAL A CA 1
ATOM 2933 C C . VAL A 1 370 ? 18.094 -29.141 -33.75 1 95.69 370 VAL A C 1
ATOM 2935 O O . VAL A 1 370 ? 18.719 -28.609 -32.844 1 95.69 370 VAL A O 1
ATOM 2938 N N . TYR A 1 371 ? 17.859 -30.438 -33.781 1 96.56 371 TYR A N 1
ATOM 2939 C CA . TYR A 1 371 ? 18.266 -31.312 -32.688 1 96.56 371 TYR A CA 1
ATOM 2940 C C . TYR A 1 371 ? 19.781 -31.344 -32.531 1 96.56 371 TYR A C 1
ATOM 2942 O O . TYR A 1 371 ? 20.297 -31.391 -31.422 1 96.56 371 TYR A O 1
ATOM 2950 N N . ALA A 1 372 ? 20.453 -31.328 -33.656 1 96.38 372 ALA A N 1
ATOM 2951 C CA . ALA A 1 372 ? 21.906 -31.312 -33.625 1 96.38 372 ALA A CA 1
ATOM 2952 C C . ALA A 1 372 ? 22.422 -30.062 -32.906 1 96.38 372 ALA A C 1
ATOM 2954 O O . ALA A 1 372 ? 23.391 -30.141 -32.125 1 96.38 372 ALA A O 1
ATOM 2955 N N . SER A 1 373 ? 21.797 -29.016 -33.188 1 96.31 373 SER A N 1
ATOM 2956 C CA . SER A 1 373 ? 22.172 -27.766 -32.531 1 96.31 373 SER A CA 1
ATOM 2957 C C . SER A 1 373 ? 21.875 -27.812 -31.047 1 96.31 373 SER A C 1
ATOM 2959 O O . SER A 1 373 ? 22.688 -27.359 -30.234 1 96.31 373 SER A O 1
ATOM 2961 N N . ILE A 1 374 ? 20.766 -28.375 -30.672 1 96.31 374 ILE A N 1
ATOM 2962 C CA . ILE A 1 374 ? 20.359 -28.469 -29.266 1 96.31 374 ILE A CA 1
ATOM 2963 C C . ILE A 1 374 ? 21.312 -29.406 -28.531 1 96.31 374 ILE A C 1
ATOM 2965 O O . ILE A 1 374 ? 21.688 -29.141 -27.375 1 96.31 374 ILE A O 1
ATOM 2969 N N . THR A 1 375 ? 21.688 -30.453 -29.141 1 95.25 375 THR A N 1
ATOM 2970 C CA . THR A 1 375 ? 22.594 -31.422 -28.547 1 95.25 375 THR A CA 1
ATOM 2971 C C . THR A 1 375 ? 23.922 -30.75 -28.188 1 95.25 375 THR A C 1
ATOM 2973 O O . THR A 1 375 ? 24.5 -31.031 -27.141 1 95.25 375 THR A O 1
ATOM 2976 N N . LYS A 1 376 ? 24.375 -29.875 -29.078 1 95.44 376 LYS A N 1
ATOM 2977 C CA . LYS A 1 376 ? 25.594 -29.141 -28.797 1 95.44 376 LYS A CA 1
ATOM 2978 C C . LYS A 1 376 ? 25.453 -28.297 -27.531 1 95.44 376 LYS A C 1
ATOM 2980 O O . LYS A 1 376 ? 26.375 -28.234 -26.719 1 95.44 376 LYS A O 1
ATOM 2985 N N . VAL A 1 377 ? 24.359 -27.719 -27.422 1 94.94 377 VAL A N 1
ATOM 2986 C CA . VAL A 1 377 ? 24.078 -26.859 -26.266 1 94.94 377 VAL A CA 1
ATOM 2987 C C . VAL A 1 377 ? 24.031 -27.703 -25 1 94.94 377 VAL A C 1
ATOM 2989 O O . VAL A 1 377 ? 24.609 -27.344 -23.969 1 94.94 377 VAL A O 1
ATOM 2992 N N . VAL A 1 378 ? 23.344 -28.844 -25.047 1 93.62 378 VAL A N 1
ATOM 2993 C CA . VAL A 1 378 ? 23.172 -29.703 -23.891 1 93.62 378 VAL A CA 1
ATOM 2994 C C . VAL A 1 378 ? 24.531 -30.25 -23.438 1 93.62 378 VAL A C 1
ATOM 2996 O O . VAL A 1 378 ? 24.812 -30.344 -22.234 1 93.62 378 VAL A O 1
ATOM 2999 N N . LYS A 1 379 ? 25.328 -30.547 -24.375 1 92.19 379 LYS A N 1
ATOM 3000 C CA . LYS A 1 379 ? 26.672 -31.031 -24.062 1 92.19 379 LYS A CA 1
ATOM 3001 C C . LYS A 1 379 ? 27.516 -29.938 -23.406 1 92.19 379 LYS A C 1
ATOM 3003 O O . LYS A 1 379 ? 28.297 -30.203 -22.484 1 92.19 379 LYS A O 1
ATOM 3008 N N . GLU A 1 380 ? 27.312 -28.766 -23.875 1 91.31 380 GLU A N 1
ATOM 3009 C CA . GLU A 1 380 ? 28.016 -27.625 -23.281 1 91.31 380 GLU A CA 1
ATOM 3010 C C . GLU A 1 380 ? 27.562 -27.391 -21.844 1 91.31 380 GLU A C 1
ATOM 3012 O O . GLU A 1 380 ? 28.375 -27.031 -20.984 1 91.31 380 GLU A O 1
ATOM 3017 N N . MET A 1 381 ? 26.328 -27.547 -21.594 1 87.81 381 MET A N 1
ATOM 3018 C CA . MET A 1 381 ? 25.75 -27.344 -20.266 1 87.81 381 MET A CA 1
ATOM 3019 C C . MET A 1 381 ? 26.312 -28.359 -19.266 1 87.81 381 MET A C 1
ATOM 3021 O O . MET A 1 381 ? 26.547 -28.031 -18.109 1 87.81 381 MET A O 1
ATOM 3025 N N . LYS A 1 382 ? 26.453 -29.547 -19.734 1 81.81 382 LYS A N 1
ATOM 3026 C CA . LYS A 1 382 ? 26.891 -30.641 -18.859 1 81.81 382 LYS A CA 1
ATOM 3027 C C . LYS A 1 382 ? 28.422 -30.625 -18.703 1 81.81 382 LYS A C 1
ATOM 3029 O O . LYS A 1 382 ? 28.953 -31.219 -17.781 1 81.81 382 LYS A O 1
ATOM 3034 N N . GLY A 1 383 ? 29.172 -29.781 -19.484 1 71.62 383 GLY A N 1
ATOM 3035 C CA . GLY A 1 383 ? 30.625 -29.781 -19.453 1 71.62 383 GLY A CA 1
ATOM 3036 C C . GLY A 1 383 ? 31.25 -30.797 -20.375 1 71.62 383 GLY A C 1
ATOM 3037 O O . GLY A 1 383 ? 30.75 -31.922 -20.484 1 71.62 383 GLY A O 1
ATOM 3038 N N . MET B 1 1 ? -3.453 -31.484 -3.854 1 65.25 1 MET B N 1
ATOM 3039 C CA . MET B 1 1 ? -4.5 -30.469 -3.764 1 65.25 1 MET B CA 1
ATOM 3040 C C . MET B 1 1 ? -4.93 -30.266 -2.316 1 65.25 1 MET B C 1
ATOM 3042 O O . MET B 1 1 ? -5.895 -29.531 -2.051 1 65.25 1 MET B O 1
ATOM 3046 N N . GLU B 1 2 ? -4.164 -30.812 -1.436 1 76.94 2 GLU B N 1
ATOM 3047 C CA . GLU B 1 2 ? -4.414 -30.734 0.001 1 76.94 2 GLU B CA 1
ATOM 3048 C C . GLU B 1 2 ? -4.223 -29.297 0.509 1 76.94 2 GLU B C 1
ATOM 3050 O O . GLU B 1 2 ? -4.906 -28.875 1.442 1 76.94 2 GLU B O 1
ATOM 3055 N N . ARG B 1 3 ? -3.438 -28.625 -0.207 1 83.88 3 ARG B N 1
ATOM 3056 C CA . ARG B 1 3 ? -3.145 -27.25 0.181 1 83.88 3 ARG B CA 1
ATOM 3057 C C . ARG B 1 3 ? -4.391 -26.375 0.083 1 83.88 3 ARG B C 1
ATOM 3059 O O . ARG B 1 3 ? -4.504 -25.359 0.779 1 83.88 3 ARG B O 1
ATOM 3066 N N . LEU B 1 4 ? -5.34 -26.812 -0.688 1 89.88 4 LEU B N 1
ATOM 3067 C CA . LEU B 1 4 ? -6.516 -26 -0.972 1 89.88 4 LEU B CA 1
ATOM 3068 C C . LEU B 1 4 ? -7.574 -26.172 0.11 1 89.88 4 LEU B C 1
ATOM 3070 O O . LEU B 1 4 ? -8.57 -25.453 0.127 1 89.88 4 LEU B O 1
ATOM 3074 N N . THR B 1 5 ? -7.34 -27.078 1.043 1 93.12 5 THR B N 1
ATOM 3075 C CA . THR B 1 5 ? -8.234 -27.188 2.189 1 93.12 5 THR B CA 1
ATOM 3076 C C . THR B 1 5 ? -8.07 -25.984 3.117 1 93.12 5 THR B C 1
ATOM 3078 O O . THR B 1 5 ? -8.906 -25.766 3.998 1 93.12 5 THR B O 1
ATOM 3081 N N . SER B 1 6 ? -7.004 -25.25 2.93 1 95.94 6 SER B N 1
ATOM 3082 C CA . SER B 1 6 ? -6.738 -24 3.623 1 95.94 6 SER B CA 1
ATOM 3083 C C . SER B 1 6 ? -6.949 -22.797 2.701 1 95.94 6 SER B C 1
ATOM 3085 O O . SER B 1 6 ? -6.793 -22.906 1.484 1 95.94 6 SER B O 1
ATOM 3087 N N . PRO B 1 7 ? -7.367 -21.672 3.293 1 96.62 7 PRO B N 1
ATOM 3088 C CA . PRO B 1 7 ? -7.512 -20.469 2.461 1 96.62 7 PRO B CA 1
ATOM 3089 C C . PRO B 1 7 ? -6.176 -19.797 2.156 1 96.62 7 PRO B C 1
ATOM 3091 O O . PRO B 1 7 ? -6.141 -18.766 1.481 1 96.62 7 PRO B O 1
ATOM 3094 N N . LEU B 1 8 ? -5.062 -20.344 2.631 1 96.44 8 LEU B N 1
ATOM 3095 C CA . LEU B 1 8 ? -3.754 -19.703 2.553 1 96.44 8 LEU B CA 1
ATOM 3096 C C . LEU B 1 8 ? -3.373 -19.438 1.102 1 96.44 8 LEU B C 1
ATOM 3098 O O . LEU B 1 8 ? -2.895 -18.344 0.779 1 96.44 8 LEU B O 1
ATOM 3102 N N . PRO B 1 9 ? -3.656 -20.344 0.122 1 93.81 9 PRO B N 1
ATOM 3103 C CA . PRO B 1 9 ? -3.322 -20.031 -1.27 1 93.81 9 PRO B CA 1
ATOM 3104 C C . PRO B 1 9 ? -4.078 -18.812 -1.799 1 93.81 9 PRO B C 1
ATOM 3106 O O . PRO B 1 9 ? -3.512 -18 -2.543 1 93.81 9 PRO B O 1
ATOM 3109 N N . PHE B 1 10 ? -5.352 -18.719 -1.389 1 95.06 10 PHE B N 1
ATOM 3110 C CA . PHE B 1 10 ? -6.148 -17.547 -1.755 1 95.06 10 PHE B CA 1
ATOM 3111 C C . PHE B 1 10 ? -5.551 -16.281 -1.164 1 95.06 10 PHE B C 1
ATOM 3113 O O . PHE B 1 10 ? -5.391 -15.281 -1.865 1 95.06 10 PHE B O 1
ATOM 3120 N N . LEU B 1 11 ? -5.195 -16.328 0.109 1 97.12 11 LEU B N 1
ATOM 3121 C CA . LEU B 1 11 ? -4.637 -15.18 0.811 1 97.12 11 LEU B CA 1
ATOM 3122 C C . LEU B 1 11 ? -3.297 -14.766 0.207 1 97.12 11 LEU B C 1
ATOM 3124 O O . LEU B 1 11 ? -2.99 -13.578 0.11 1 97.12 11 LEU B O 1
ATOM 3128 N N . GLU B 1 12 ? -2.518 -15.695 -0.236 1 94.62 12 GLU B N 1
ATOM 3129 C CA . GLU B 1 12 ? -1.239 -15.43 -0.885 1 94.62 12 GLU B CA 1
ATOM 3130 C C . GLU B 1 12 ? -1.439 -14.758 -2.24 1 94.62 12 GLU B C 1
ATOM 3132 O O . GLU B 1 12 ? -0.67 -13.875 -2.621 1 94.62 12 GLU B O 1
ATOM 3137 N N . ALA B 1 13 ? -2.453 -15.203 -2.93 1 93.19 13 ALA B N 1
ATOM 3138 C CA . ALA B 1 13 ? -2.764 -14.57 -4.211 1 93.19 13 ALA B CA 1
ATOM 3139 C C . ALA B 1 13 ? -3.18 -13.117 -4.016 1 93.19 13 ALA B C 1
ATOM 3141 O O . ALA B 1 13 ? -2.723 -12.234 -4.746 1 93.19 13 ALA B O 1
ATOM 3142 N N . ILE B 1 14 ? -3.965 -12.852 -3.006 1 94.69 14 ILE B N 1
ATOM 3143 C CA . ILE B 1 14 ? -4.461 -11.516 -2.715 1 94.69 14 ILE B CA 1
ATOM 3144 C C . ILE B 1 14 ? -3.299 -10.609 -2.303 1 94.69 14 ILE B C 1
ATOM 3146 O O . ILE B 1 14 ? -3.283 -9.422 -2.625 1 94.69 14 ILE B O 1
ATOM 3150 N N . GLU B 1 15 ? -2.316 -11.188 -1.619 1 95.31 15 GLU B N 1
ATOM 3151 C CA . GLU B 1 15 ? -1.145 -10.438 -1.181 1 95.31 15 GLU B CA 1
ATOM 3152 C C . GLU B 1 15 ? -0.449 -9.766 -2.359 1 95.31 15 GLU B C 1
ATOM 3154 O O . GLU B 1 15 ? 0.199 -8.727 -2.195 1 95.31 15 GLU B O 1
ATOM 3159 N N . GLY B 1 16 ? -0.618 -10.281 -3.576 1 92.88 16 GLY B N 1
ATOM 3160 C CA . GLY B 1 16 ? -0.043 -9.695 -4.773 1 92.88 16 GLY B CA 1
ATOM 3161 C C . GLY B 1 16 ? -0.569 -8.297 -5.062 1 92.88 16 GLY B C 1
ATOM 3162 O O . GLY B 1 16 ? 0.131 -7.477 -5.652 1 92.88 16 GLY B O 1
ATOM 3163 N N . LEU B 1 17 ? -1.775 -8 -4.566 1 95.12 17 LEU B N 1
ATOM 3164 C CA . LEU B 1 17 ? -2.396 -6.707 -4.828 1 95.12 17 LEU B CA 1
ATOM 3165 C C . LEU B 1 17 ? -1.664 -5.594 -4.086 1 95.12 17 LEU B C 1
ATOM 3167 O O . LEU B 1 17 ? -1.698 -4.438 -4.508 1 95.12 17 LEU B O 1
ATOM 3171 N N . LYS B 1 18 ? -0.982 -5.949 -2.963 1 95.69 18 LYS B N 1
ATOM 3172 C CA . LYS B 1 18 ? -0.214 -4.969 -2.201 1 95.69 18 LYS B CA 1
ATOM 3173 C C . LYS B 1 18 ? 1.055 -4.566 -2.945 1 95.69 18 LYS B C 1
ATOM 3175 O O . LYS B 1 18 ? 1.626 -3.506 -2.68 1 95.69 18 LYS B O 1
ATOM 3180 N N . ASN B 1 19 ? 1.459 -5.367 -3.889 1 91.56 19 ASN B N 1
ATOM 3181 C CA . ASN B 1 19 ? 2.707 -5.141 -4.613 1 91.56 19 ASN B CA 1
ATOM 3182 C C . ASN B 1 19 ? 2.449 -4.629 -6.027 1 91.56 19 ASN B C 1
ATOM 3184 O O . ASN B 1 19 ? 3.373 -4.168 -6.699 1 91.56 19 ASN B O 1
ATOM 3188 N N . LEU B 1 20 ? 1.252 -4.75 -6.438 1 92.94 20 LEU B N 1
ATOM 3189 C CA . LEU B 1 20 ? 0.887 -4.285 -7.773 1 92.94 20 LEU B CA 1
ATOM 3190 C C . LEU B 1 20 ? 0.615 -2.785 -7.773 1 92.94 20 LEU B C 1
ATOM 3192 O O . LEU B 1 20 ? -0.45 -2.344 -7.336 1 92.94 20 LEU B O 1
ATOM 3196 N N . LYS B 1 21 ? 1.605 -2.047 -8.297 1 94 21 LYS B N 1
ATOM 3197 C CA . LYS B 1 21 ? 1.438 -0.599 -8.391 1 94 21 LYS B CA 1
ATOM 3198 C C . LYS B 1 21 ? 0.446 -0.231 -9.492 1 94 21 LYS B C 1
ATOM 3200 O O . LYS B 1 21 ? 0.416 -0.869 -10.547 1 94 21 LYS B O 1
ATOM 3205 N N . ARG B 1 22 ? -0.342 0.739 -9.297 1 95.19 22 ARG B N 1
ATOM 3206 C CA . ARG B 1 22 ? -1.324 1.175 -10.289 1 95.19 22 ARG B CA 1
ATOM 3207 C C . ARG B 1 22 ? -0.641 1.693 -11.547 1 95.19 22 ARG B C 1
ATOM 3209 O O . ARG B 1 22 ? 0.089 2.686 -11.5 1 95.19 22 ARG B O 1
ATOM 3216 N N . ALA B 1 23 ? -0.863 1.114 -12.648 1 91.12 23 ALA B N 1
ATOM 3217 C CA . ALA B 1 23 ? -0.159 1.331 -13.914 1 91.12 23 ALA B CA 1
ATOM 3218 C C . ALA B 1 23 ? -0.395 2.744 -14.438 1 91.12 23 ALA B C 1
ATOM 3220 O O . ALA B 1 23 ? 0.499 3.352 -15.031 1 91.12 23 ALA B O 1
ATOM 3221 N N . GLY B 1 24 ? -1.6 3.24 -14.227 1 91.12 24 GLY B N 1
ATOM 3222 C CA . GLY B 1 24 ? -1.9 4.586 -14.688 1 91.12 24 GLY B CA 1
ATOM 3223 C C . GLY B 1 24 ? -0.958 5.633 -14.117 1 91.12 24 GLY B C 1
ATOM 3224 O O . GLY B 1 24 ? -0.562 6.562 -14.828 1 91.12 24 GLY B O 1
ATOM 3225 N N . TRP B 1 25 ? -0.566 5.5 -12.875 1 94.5 25 TRP B N 1
ATOM 3226 C CA . TRP B 1 25 ? 0.346 6.434 -12.219 1 94.5 25 TRP B CA 1
ATOM 3227 C C . TRP B 1 25 ? 1.782 6.199 -12.68 1 94.5 25 TRP B C 1
ATOM 3229 O O . TRP B 1 25 ? 2.539 7.152 -12.883 1 94.5 25 TRP B O 1
ATOM 3239 N N . CYS B 1 26 ? 2.133 4.91 -12.836 1 91.62 26 CYS B N 1
ATOM 3240 C CA . CYS B 1 26 ? 3.471 4.578 -13.312 1 91.62 26 CYS B CA 1
ATOM 3241 C C . CYS B 1 26 ? 3.734 5.195 -14.68 1 91.62 26 CYS B C 1
ATOM 3243 O O . CYS B 1 26 ? 4.805 5.754 -14.922 1 91.62 26 CYS B O 1
ATOM 3245 N N . LYS B 1 27 ? 2.781 5.133 -15.531 1 91.06 27 LYS B N 1
ATOM 3246 C CA . LYS B 1 27 ? 2.904 5.641 -16.891 1 91.06 27 LYS B CA 1
ATOM 3247 C C . LYS B 1 27 ? 3.035 7.16 -16.906 1 91.06 27 LYS B C 1
ATOM 3249 O O . LYS B 1 27 ? 3.477 7.742 -17.891 1 91.06 27 LYS B O 1
ATOM 3254 N N . ARG B 1 28 ? 2.664 7.777 -15.859 1 92.38 28 ARG B N 1
ATOM 3255 C CA . ARG B 1 28 ? 2.758 9.227 -15.758 1 92.38 28 ARG B CA 1
ATOM 3256 C C . ARG B 1 28 ? 3.924 9.641 -14.859 1 92.38 28 ARG B C 1
ATOM 3258 O O . ARG B 1 28 ? 3.969 10.773 -14.375 1 92.38 28 ARG B O 1
ATOM 3265 N N . ASP B 1 29 ? 4.762 8.688 -14.492 1 90.81 29 ASP B N 1
ATOM 3266 C CA . ASP B 1 29 ? 6.027 8.898 -13.797 1 90.81 29 ASP B CA 1
ATOM 3267 C C . ASP B 1 29 ? 5.793 9.391 -12.367 1 90.81 29 ASP B C 1
ATOM 3269 O O . ASP B 1 29 ? 6.516 10.266 -11.883 1 90.81 29 ASP B O 1
ATOM 3273 N N . VAL B 1 30 ? 4.73 9.016 -11.797 1 93.62 30 VAL B N 1
ATOM 3274 C CA . VAL B 1 30 ? 4.492 9.312 -10.391 1 93.62 30 VAL B CA 1
ATOM 3275 C C . VAL B 1 30 ? 5.5 8.555 -9.523 1 93.62 30 VAL B C 1
ATOM 3277 O O . VAL B 1 30 ? 5.703 7.352 -9.711 1 93.62 30 VAL B O 1
ATOM 3280 N N . ARG B 1 31 ? 6.156 9.312 -8.641 1 90.31 31 ARG B N 1
ATOM 3281 C CA . ARG B 1 31 ? 7.09 8.672 -7.719 1 90.31 31 ARG B CA 1
ATOM 3282 C C . ARG B 1 31 ? 6.348 7.938 -6.605 1 90.31 31 ARG B C 1
ATOM 3284 O O . ARG B 1 31 ? 5.461 8.508 -5.965 1 90.31 31 ARG B O 1
ATOM 3291 N N . ASN B 1 32 ? 6.668 6.621 -6.367 1 90.12 32 ASN B N 1
ATOM 3292 C CA . ASN B 1 32 ? 6.105 5.777 -5.316 1 90.12 32 ASN B CA 1
ATOM 3293 C C . ASN B 1 32 ? 4.582 5.723 -5.402 1 90.12 32 ASN B C 1
ATOM 3295 O O . ASN B 1 32 ? 3.893 6.055 -4.438 1 90.12 32 ASN B O 1
ATOM 3299 N N . PRO B 1 33 ? 4.09 5.332 -6.551 1 95.5 33 PRO B N 1
ATOM 3300 C CA . PRO B 1 33 ? 2.637 5.281 -6.723 1 95.5 33 PRO B CA 1
ATOM 3301 C C . PRO B 1 33 ? 1.969 4.27 -5.793 1 95.5 33 PRO B C 1
ATOM 3303 O O . PRO B 1 33 ? 2.623 3.336 -5.32 1 95.5 33 PRO B O 1
ATOM 3306 N N . GLU B 1 34 ? 0.723 4.461 -5.547 1 97.06 34 GLU B N 1
ATOM 3307 C CA . GLU B 1 34 ? -0.063 3.57 -4.699 1 97.06 34 GLU B CA 1
ATOM 3308 C C . GLU B 1 34 ? -0.201 2.186 -5.328 1 97.06 34 GLU B C 1
ATOM 3310 O O . GLU B 1 34 ? -0.114 2.043 -6.551 1 97.06 34 GLU B O 1
ATOM 3315 N N . SER B 1 35 ? -0.42 1.157 -4.453 1 97.12 35 SER B N 1
ATOM 3316 C CA . SER B 1 35 ? -0.765 -0.185 -4.91 1 97.12 35 SER B CA 1
ATOM 3317 C C . SER B 1 35 ? -2.26 -0.308 -5.188 1 97.12 35 SER B C 1
ATOM 3319 O O . SER B 1 35 ? -3.033 0.592 -4.855 1 97.12 35 SER B O 1
ATOM 3321 N N . VAL B 1 36 ? -2.672 -1.388 -5.801 1 97.19 36 VAL B N 1
ATOM 3322 C CA . VAL B 1 36 ? -4.082 -1.653 -6.07 1 97.19 36 VAL B CA 1
ATOM 3323 C C . VAL B 1 36 ? -4.844 -1.801 -4.758 1 97.19 36 VAL B C 1
ATOM 3325 O O . VAL B 1 36 ? -5.949 -1.276 -4.609 1 97.19 36 VAL B O 1
ATOM 3328 N N . SER B 1 37 ? -4.234 -2.504 -3.75 1 97.94 37 SER B N 1
ATOM 3329 C CA . SER B 1 37 ? -4.898 -2.656 -2.457 1 97.94 37 SER B CA 1
ATOM 3330 C C . SER B 1 37 ? -5.031 -1.316 -1.743 1 97.94 37 SER B C 1
ATOM 3332 O O . SER B 1 37 ? -6.035 -1.061 -1.075 1 97.94 37 SER B O 1
ATOM 3334 N N . ASP B 1 38 ? -4.008 -0.387 -1.875 1 98 38 ASP B N 1
ATOM 3335 C CA . ASP B 1 38 ? -4.082 0.96 -1.319 1 98 38 ASP B CA 1
ATOM 3336 C C . ASP B 1 38 ? -5.289 1.716 -1.868 1 98 38 ASP B C 1
ATOM 3338 O O . ASP B 1 38 ? -6.023 2.355 -1.112 1 98 38 ASP B O 1
ATOM 3342 N N . HIS B 1 39 ? -5.434 1.583 -3.182 1 98 39 HIS B N 1
ATOM 3343 C CA . HIS B 1 39 ? -6.539 2.248 -3.861 1 98 39 HIS B CA 1
ATOM 3344 C C . HIS B 1 39 ? -7.887 1.745 -3.35 1 98 39 HIS B C 1
ATOM 3346 O O . HIS B 1 39 ? -8.773 2.543 -3.033 1 98 39 HIS B O 1
ATOM 3352 N N . MET B 1 40 ? -8.031 0.439 -3.234 1 98.44 40 MET B N 1
ATOM 3353 C CA . MET B 1 40 ? -9.297 -0.144 -2.799 1 98.44 40 MET B CA 1
ATOM 3354 C C . MET B 1 40 ? -9.578 0.193 -1.337 1 98.44 40 MET B C 1
ATOM 3356 O O . MET B 1 40 ? -10.719 0.453 -0.964 1 98.44 40 MET B O 1
ATOM 3360 N N . TYR B 1 41 ? -8.516 0.219 -0.513 1 98.44 41 TYR B N 1
ATOM 3361 C CA . TYR B 1 41 ? -8.672 0.633 0.877 1 98.44 41 TYR B CA 1
ATOM 3362 C C . TYR B 1 41 ? -9.219 2.051 0.966 1 98.44 41 TYR B C 1
ATOM 3364 O O . TYR B 1 41 ? -10.164 2.311 1.715 1 98.44 41 TYR B O 1
ATOM 3372 N N . GLN B 1 42 ? -8.641 2.961 0.222 1 98 42 GLN B N 1
ATOM 3373 C CA . GLN B 1 42 ? -9.016 4.371 0.275 1 98 42 GLN B CA 1
ATOM 3374 C C . GLN B 1 42 ? -10.453 4.574 -0.21 1 98 42 GLN B C 1
ATOM 3376 O O . GLN B 1 42 ? -11.172 5.434 0.304 1 98 42 GLN B O 1
ATOM 3381 N N . MET B 1 43 ? -10.891 3.832 -1.206 1 98.44 43 MET B N 1
ATOM 3382 C CA . MET B 1 43 ? -12.234 3.953 -1.762 1 98.44 43 MET B CA 1
ATOM 3383 C C . MET B 1 43 ? -13.297 3.748 -0.682 1 98.44 43 MET B C 1
ATOM 3385 O O . MET B 1 43 ? -14.359 4.367 -0.722 1 98.44 43 MET B O 1
ATOM 3389 N N . VAL B 1 44 ? -12.984 2.879 0.271 1 98.25 44 VAL B N 1
ATOM 3390 C CA . VAL B 1 44 ? -13.93 2.557 1.334 1 98.25 44 VAL B CA 1
ATOM 3391 C C . VAL B 1 44 ? -14.344 3.832 2.064 1 98.25 44 VAL B C 1
ATOM 3393 O O . VAL B 1 44 ? -15.523 4.043 2.338 1 98.25 44 VAL B O 1
ATOM 3396 N N . TRP B 1 45 ? -13.406 4.703 2.289 1 97.5 45 TRP B N 1
ATOM 3397 C CA . TRP B 1 45 ? -13.656 5.887 3.105 1 97.5 45 TRP B CA 1
ATOM 3398 C C . TRP B 1 45 ? -14.445 6.93 2.324 1 97.5 45 TRP B C 1
ATOM 3400 O O . TRP B 1 45 ? -15.203 7.703 2.906 1 97.5 45 TRP B O 1
ATOM 3410 N N . TYR B 1 46 ? -14.297 6.973 0.991 1 97.94 46 TYR B N 1
ATOM 3411 C CA . TYR B 1 46 ? -15.156 7.832 0.18 1 97.94 46 TYR B CA 1
ATOM 3412 C C . TYR B 1 46 ? -16.609 7.371 0.246 1 97.94 46 TYR B C 1
ATOM 3414 O O . TYR B 1 46 ? -17.516 8.195 0.324 1 97.94 46 TYR B O 1
ATOM 3422 N N . CYS B 1 47 ? -16.797 6.066 0.225 1 97.06 47 CYS B N 1
ATOM 3423 C CA . CYS B 1 47 ? -18.156 5.52 0.312 1 97.06 47 CYS B CA 1
ATOM 3424 C C . CYS B 1 47 ? -18.781 5.824 1.668 1 97.06 47 CYS B C 1
ATOM 3426 O O . CYS B 1 47 ? -19.922 6.289 1.742 1 97.06 47 CYS B O 1
ATOM 3428 N N . LEU B 1 48 ? -18.031 5.59 2.689 1 95.38 48 LEU B N 1
ATOM 3429 C CA . LEU B 1 48 ? -18.562 5.734 4.039 1 95.38 48 LEU B CA 1
ATOM 3430 C C . LEU B 1 48 ? -18.797 7.203 4.375 1 95.38 48 LEU B C 1
ATOM 3432 O O . LEU B 1 48 ? -19.594 7.523 5.266 1 95.38 48 LEU B O 1
ATOM 3436 N N . ALA B 1 49 ? -18.078 8.109 3.693 1 95.62 49 ALA B N 1
ATOM 3437 C CA . ALA B 1 49 ? -18.266 9.547 3.906 1 95.62 49 ALA B CA 1
ATOM 3438 C C . ALA B 1 49 ? -19.578 10.031 3.271 1 95.62 49 ALA B C 1
ATOM 3440 O O . ALA B 1 49 ? -20.047 11.133 3.564 1 95.62 49 ALA B O 1
ATOM 3441 N N . HIS B 1 50 ? -20.125 9.25 2.342 1 95.5 50 HIS B N 1
ATOM 3442 C CA . HIS B 1 50 ? -21.344 9.656 1.649 1 95.5 50 HIS B CA 1
ATOM 3443 C C . HIS B 1 50 ? -22.531 9.703 2.605 1 95.5 50 HIS B C 1
ATOM 3445 O O . HIS B 1 50 ? -22.844 8.703 3.26 1 95.5 50 HIS B O 1
ATOM 3451 N N . PRO B 1 51 ? -23.266 10.758 2.689 1 91.88 51 PRO B N 1
ATOM 3452 C CA . PRO B 1 51 ? -24.312 10.93 3.697 1 91.88 51 PRO B CA 1
ATOM 3453 C C . PRO B 1 51 ? -25.531 10.047 3.436 1 91.88 51 PRO B C 1
ATOM 3455 O O . PRO B 1 51 ? -26.297 9.75 4.359 1 91.88 51 PRO B O 1
ATOM 3458 N N . GLU B 1 52 ? -25.719 9.562 2.262 1 89 52 GLU B N 1
ATOM 3459 C CA . GLU B 1 52 ? -26.938 8.82 1.929 1 89 52 GLU B CA 1
ATOM 3460 C C . GLU B 1 52 ? -26.703 7.312 2.008 1 89 52 GLU B C 1
ATOM 3462 O O . GLU B 1 52 ? -27.625 6.527 1.814 1 89 52 GLU B O 1
ATOM 3467 N N . LEU B 1 53 ? -25.484 6.926 2.164 1 90.38 53 LEU B N 1
ATOM 3468 C CA . LEU B 1 53 ? -25.188 5.5 2.297 1 90.38 53 LEU B CA 1
ATOM 3469 C C . LEU B 1 53 ? -25.406 5.035 3.732 1 90.38 53 LEU B C 1
ATOM 3471 O O . LEU B 1 53 ? -24.656 5.414 4.633 1 90.38 53 LEU B O 1
ATOM 3475 N N . LYS B 1 54 ? -26.484 4.227 3.953 1 84.88 54 LYS B N 1
ATOM 3476 C CA . LYS B 1 54 ? -26.797 3.803 5.312 1 84.88 54 LYS B CA 1
ATOM 3477 C C . LYS B 1 54 ? -27.141 2.318 5.359 1 84.88 54 LYS B C 1
ATOM 3479 O O . LYS B 1 54 ? -27.453 1.713 4.328 1 84.88 54 LYS B O 1
ATOM 3484 N N . ASP B 1 55 ? -26.906 1.727 6.473 1 82.69 55 ASP B N 1
ATOM 3485 C CA . ASP B 1 55 ? -27.344 0.381 6.84 1 82.69 55 ASP B CA 1
ATOM 3486 C C . ASP B 1 55 ? -26.75 -0.663 5.895 1 82.69 55 ASP B C 1
ATOM 3488 O O . ASP B 1 55 ? -25.531 -0.69 5.672 1 82.69 55 ASP B O 1
ATOM 3492 N N . GLN B 1 56 ? -27.578 -1.492 5.285 1 81.69 56 GLN B N 1
ATOM 3493 C CA . GLN B 1 56 ? -27.141 -2.611 4.449 1 81.69 56 GLN B CA 1
ATOM 3494 C C . GLN B 1 56 ? -26.375 -2.121 3.225 1 81.69 56 GLN B C 1
ATOM 3496 O O . GLN B 1 56 ? -25.484 -2.801 2.734 1 81.69 56 GLN B O 1
ATOM 3501 N N . ASP B 1 57 ? -26.625 -0.95 2.855 1 92.12 57 ASP B N 1
ATOM 3502 C CA . ASP B 1 57 ? -25.953 -0.405 1.683 1 92.12 57 ASP B CA 1
ATOM 3503 C C . ASP B 1 57 ? -24.5 -0.084 1.989 1 92.12 57 ASP B C 1
ATOM 3505 O O . ASP B 1 57 ? -23.641 -0.149 1.103 1 92.12 57 ASP B O 1
ATOM 3509 N N . GLU B 1 58 ? -24.25 0.16 3.301 1 92.12 58 GLU B N 1
ATOM 3510 C CA . GLU B 1 58 ? -22.891 0.47 3.697 1 92.12 58 GLU B CA 1
ATOM 3511 C C . GLU B 1 58 ? -21.969 -0.743 3.529 1 92.12 58 GLU B C 1
ATOM 3513 O O . GLU B 1 58 ? -20.891 -0.639 2.936 1 92.12 58 GLU B O 1
ATOM 3518 N N . MET B 1 59 ? -22.453 -1.851 4.02 1 91.5 59 MET B N 1
ATOM 3519 C CA . MET B 1 59 ? -21.656 -3.066 3.943 1 91.5 59 MET B CA 1
ATOM 3520 C C . MET B 1 59 ? -21.453 -3.498 2.494 1 91.5 59 MET B C 1
ATOM 3522 O O . MET B 1 59 ? -20.359 -3.904 2.107 1 91.5 59 MET B O 1
ATOM 3526 N N . ALA B 1 60 ? -22.562 -3.424 1.766 1 95.56 60 ALA B N 1
ATOM 3527 C CA . ALA B 1 60 ? -22.469 -3.785 0.353 1 95.56 60 ALA B CA 1
ATOM 3528 C C . ALA B 1 60 ? -21.453 -2.912 -0.374 1 95.56 60 ALA B C 1
ATOM 3530 O O . ALA B 1 60 ? -20.641 -3.414 -1.162 1 95.56 60 ALA B O 1
ATOM 3531 N N . ALA B 1 61 ? -21.453 -1.614 -0.101 1 97.69 61 ALA B N 1
ATOM 3532 C CA . ALA B 1 61 ? -20.531 -0.679 -0.743 1 97.69 61 ALA B CA 1
ATOM 3533 C C . ALA B 1 61 ? -19.094 -0.957 -0.329 1 97.69 61 ALA B C 1
ATOM 3535 O O . ALA B 1 61 ? -18.188 -0.957 -1.168 1 97.69 61 ALA B O 1
ATOM 3536 N N . VAL B 1 62 ? -18.891 -1.213 0.987 1 97.44 62 VAL B N 1
ATOM 3537 C CA . VAL B 1 62 ? -17.562 -1.492 1.513 1 97.44 62 VAL B CA 1
ATOM 3538 C C . VAL B 1 62 ? -16.984 -2.73 0.83 1 97.44 62 VAL B C 1
ATOM 3540 O O . VAL B 1 62 ? -15.867 -2.699 0.316 1 97.44 62 VAL B O 1
ATOM 3543 N N . MET B 1 63 ? -17.75 -3.771 0.753 1 97.06 63 MET B N 1
ATOM 3544 C CA . MET B 1 63 ? -17.281 -5.016 0.153 1 97.06 63 MET B CA 1
ATOM 3545 C C . MET B 1 63 ? -17.016 -4.836 -1.338 1 97.06 63 MET B C 1
ATOM 3547 O O . MET B 1 63 ? -16.047 -5.371 -1.869 1 97.06 63 MET B O 1
ATOM 3551 N N . MET B 1 64 ? -17.875 -4.09 -1.981 1 98.25 64 MET B N 1
ATOM 3552 C CA . MET B 1 64 ? -17.688 -3.836 -3.406 1 98.25 64 MET B CA 1
ATOM 3553 C C . MET B 1 64 ? -16.391 -3.068 -3.652 1 98.25 64 MET B C 1
ATOM 3555 O O . MET B 1 64 ? -15.672 -3.352 -4.613 1 98.25 64 MET B O 1
ATOM 3559 N N . CYS B 1 65 ? -16.062 -2.072 -2.768 1 98.5 65 CYS B N 1
ATOM 3560 C CA . CYS B 1 65 ? -14.797 -1.355 -2.867 1 98.5 65 CYS B CA 1
ATOM 3561 C C . CYS B 1 65 ? -13.617 -2.311 -2.734 1 98.5 65 CYS B C 1
ATOM 3563 O O . CYS B 1 65 ? -12.656 -2.221 -3.494 1 98.5 65 CYS B O 1
ATOM 3565 N N . LEU B 1 66 ? -13.719 -3.264 -1.831 1 98.06 66 LEU B N 1
ATOM 3566 C CA . LEU B 1 66 ? -12.609 -4.145 -1.48 1 98.06 66 LEU B CA 1
ATOM 3567 C C . LEU B 1 66 ? -12.43 -5.234 -2.533 1 98.06 66 LEU B C 1
ATOM 3569 O O . LEU B 1 66 ? -11.391 -5.898 -2.572 1 98.06 66 LEU B O 1
ATOM 3573 N N . ILE B 1 67 ? -13.406 -5.383 -3.486 1 97.94 67 ILE B N 1
ATOM 3574 C CA . ILE B 1 67 ? -13.383 -6.551 -4.355 1 97.94 67 ILE B CA 1
ATOM 3575 C C . ILE B 1 67 ? -13.266 -6.109 -5.812 1 97.94 67 ILE B C 1
ATOM 3577 O O . ILE B 1 67 ? -12.836 -6.883 -6.668 1 97.94 67 ILE B O 1
ATOM 3581 N N . HIS B 1 68 ? -13.609 -4.898 -6.191 1 97.06 68 HIS B N 1
ATOM 3582 C CA . HIS B 1 68 ? -13.898 -4.531 -7.57 1 97.06 68 HIS B CA 1
ATOM 3583 C C . HIS B 1 68 ? -12.68 -4.73 -8.461 1 97.06 68 HIS B C 1
ATOM 3585 O O . HIS B 1 68 ? -12.812 -5.082 -9.641 1 97.06 68 HIS B O 1
ATOM 3591 N N . ASP B 1 69 ? -11.508 -4.574 -7.934 1 95.69 69 ASP B N 1
ATOM 3592 C CA . ASP B 1 69 ? -10.297 -4.711 -8.742 1 95.69 69 ASP B CA 1
ATOM 3593 C C . ASP B 1 69 ? -9.508 -5.953 -8.344 1 95.69 69 ASP B C 1
ATOM 3595 O O . ASP B 1 69 ? -8.328 -6.086 -8.688 1 95.69 69 ASP B O 1
ATOM 3599 N N . ILE B 1 70 ? -10.078 -6.871 -7.609 1 94.88 70 ILE B N 1
ATOM 3600 C CA . ILE B 1 70 ? -9.375 -7.988 -7 1 94.88 70 ILE B CA 1
ATOM 3601 C C . ILE B 1 70 ? -8.82 -8.906 -8.094 1 94.88 70 ILE B C 1
ATOM 3603 O O . ILE B 1 70 ? -7.809 -9.578 -7.895 1 94.88 70 ILE B O 1
ATOM 3607 N N . GLY B 1 71 ? -9.469 -8.961 -9.297 1 91.25 71 GLY B N 1
ATOM 3608 C CA . GLY B 1 71 ? -9.047 -9.812 -10.398 1 91.25 71 GLY B CA 1
ATOM 3609 C C . GLY B 1 71 ? -7.707 -9.414 -10.984 1 91.25 71 GLY B C 1
ATOM 3610 O O . GLY B 1 71 ? -7.086 -10.18 -11.719 1 91.25 71 GLY B O 1
ATOM 3611 N N . GLU B 1 72 ? -7.211 -8.219 -10.602 1 89.25 72 GLU B N 1
ATOM 3612 C CA . GLU B 1 72 ? -5.953 -7.711 -11.141 1 89.25 72 GLU B CA 1
ATOM 3613 C C . GLU B 1 72 ? -4.762 -8.461 -10.547 1 89.25 72 GLU B C 1
ATOM 3615 O O . GLU B 1 72 ? -3.635 -8.32 -11.039 1 89.25 72 GLU B O 1
ATOM 3620 N N . THR B 1 73 ? -5.004 -9.219 -9.562 1 83.88 73 THR B N 1
ATOM 3621 C CA . THR B 1 73 ? -3.938 -10.023 -8.984 1 83.88 73 THR B CA 1
ATOM 3622 C C . THR B 1 73 ? -3.309 -10.938 -10.039 1 83.88 73 THR B C 1
ATOM 3624 O O . THR B 1 73 ? -2.119 -11.25 -9.961 1 83.88 73 THR B O 1
ATOM 3627 N N . THR B 1 74 ? -4.051 -11.375 -11.016 1 76.88 74 THR B N 1
ATOM 3628 C CA . THR B 1 74 ? -3.574 -12.289 -12.047 1 76.88 74 THR B CA 1
ATOM 3629 C C . THR B 1 74 ? -3.352 -11.547 -13.367 1 76.88 74 THR B C 1
ATOM 3631 O O . THR B 1 74 ? -2.355 -11.781 -14.055 1 76.88 74 THR B O 1
ATOM 3634 N N . ALA B 1 75 ? -4.215 -10.625 -13.617 1 70 75 ALA B N 1
ATOM 3635 C CA . ALA B 1 75 ? -4.219 -9.938 -14.906 1 70 75 ALA B CA 1
ATOM 3636 C C . ALA B 1 75 ? -3.227 -8.773 -14.906 1 70 75 ALA B C 1
ATOM 3638 O O . ALA B 1 75 ? -2.801 -8.32 -15.969 1 70 75 ALA B O 1
ATOM 3639 N N . GLY B 1 76 ? -2.848 -8.406 -13.727 1 73.44 76 GLY B N 1
ATOM 3640 C CA . GLY B 1 76 ? -2.158 -7.125 -13.656 1 73.44 76 GLY B CA 1
ATOM 3641 C C . GLY B 1 76 ? -3.094 -5.938 -13.766 1 73.44 76 GLY B C 1
ATOM 3642 O O . GLY B 1 76 ? -4.301 -6.105 -13.945 1 73.44 76 GLY B O 1
ATOM 3643 N N . ASP B 1 77 ? -2.576 -4.758 -13.562 1 78.5 77 ASP B N 1
ATOM 3644 C CA . ASP B 1 77 ? -3.379 -3.543 -13.672 1 78.5 77 ASP B CA 1
ATOM 3645 C C . ASP B 1 77 ? -3.277 -2.945 -15.07 1 78.5 77 ASP B C 1
ATOM 3647 O O . ASP B 1 77 ? -2.281 -2.303 -15.406 1 78.5 77 ASP B O 1
ATOM 3651 N N . ILE B 1 78 ? -4.25 -3.201 -15.844 1 69.5 78 ILE B N 1
ATOM 3652 C CA . ILE B 1 78 ? -4.297 -2.746 -17.219 1 69.5 78 ILE B CA 1
ATOM 3653 C C . ILE B 1 78 ? -5.039 -1.412 -17.312 1 69.5 78 ILE B C 1
ATOM 3655 O O . ILE B 1 78 ? -6.133 -1.268 -16.75 1 69.5 78 ILE B O 1
ATOM 3659 N N . THR B 1 79 ? -4.465 -0.47 -17.984 1 73.75 79 THR B N 1
ATOM 3660 C CA . THR B 1 79 ? -5.051 0.859 -18.125 1 73.75 79 THR B CA 1
ATOM 3661 C C . THR B 1 79 ? -5.57 1.077 -19.547 1 73.75 79 THR B C 1
ATOM 3663 O O . THR B 1 79 ? -5.215 0.333 -20.469 1 73.75 79 THR B O 1
ATOM 3666 N N . PRO B 1 80 ? -6.367 2.018 -19.719 1 66.5 80 PRO B N 1
ATOM 3667 C CA . PRO B 1 80 ? -6.836 2.35 -21.062 1 66.5 80 PRO B CA 1
ATOM 3668 C C . PRO B 1 80 ? -5.695 2.699 -22.016 1 66.5 80 PRO B C 1
ATOM 3670 O O . PRO B 1 80 ? -5.773 2.408 -23.219 1 66.5 80 PRO B O 1
ATOM 3673 N N . ALA B 1 81 ? -4.652 3.238 -21.562 1 66.06 81 ALA B N 1
ATOM 3674 C CA . ALA B 1 81 ? -3.521 3.672 -22.375 1 66.06 81 ALA B CA 1
ATOM 3675 C C . ALA B 1 81 ? -2.758 2.477 -22.938 1 66.06 81 ALA B C 1
ATOM 3677 O O . ALA B 1 81 ? -1.939 2.625 -23.844 1 66.06 81 ALA B O 1
ATOM 3678 N N . ASP B 1 82 ? -2.994 1.272 -22.469 1 71.19 82 ASP B N 1
ATOM 3679 C CA . ASP B 1 82 ? -2.289 0.073 -22.906 1 71.19 82 ASP B CA 1
ATOM 3680 C C . ASP B 1 82 ? -2.834 -0.428 -24.234 1 71.19 82 ASP B C 1
ATOM 3682 O O . ASP B 1 82 ? -2.207 -1.262 -24.891 1 71.19 82 ASP B O 1
ATOM 3686 N N . GLY B 1 83 ? -3.939 0.137 -24.641 1 71.19 83 GLY B N 1
ATOM 3687 C CA . GLY B 1 83 ? -4.504 -0.215 -25.938 1 71.19 83 GLY B CA 1
ATOM 3688 C C . GLY B 1 83 ? -5.113 -1.605 -25.969 1 71.19 83 GLY B C 1
ATOM 3689 O O . GLY B 1 83 ? -5.258 -2.205 -27.031 1 71.19 83 GLY B O 1
ATOM 3690 N N . VAL B 1 84 ? -5.293 -2.1 -24.812 1 74.56 84 VAL B N 1
ATOM 3691 C CA . VAL B 1 84 ? -5.93 -3.41 -24.734 1 74.56 84 VAL B CA 1
ATOM 3692 C C . VAL B 1 84 ? -7.438 -3.266 -24.922 1 74.56 84 VAL B C 1
ATOM 3694 O O . VAL B 1 84 ? -8.055 -2.361 -24.359 1 74.56 84 VAL B O 1
ATOM 3697 N N . ASP B 1 85 ? -7.938 -4.129 -25.719 1 82.75 85 ASP B N 1
ATOM 3698 C CA . ASP B 1 85 ? -9.375 -4.172 -25.938 1 82.75 85 ASP B CA 1
ATOM 3699 C C . ASP B 1 85 ? -10.141 -4.297 -24.625 1 82.75 85 ASP B C 1
ATOM 3701 O O . ASP B 1 85 ? -9.773 -5.105 -23.766 1 82.75 85 ASP B O 1
ATOM 3705 N N . PRO B 1 86 ? -11.125 -3.455 -24.406 1 82 86 PRO B N 1
ATOM 3706 C CA . PRO B 1 86 ? -11.914 -3.504 -23.172 1 82 86 PRO B CA 1
ATOM 3707 C C . PRO B 1 86 ? -12.492 -4.887 -22.906 1 82 86 PRO B C 1
ATOM 3709 O O . PRO B 1 86 ? -12.602 -5.301 -21.75 1 82 86 PRO B O 1
ATOM 3712 N N . GLU B 1 87 ? -12.836 -5.523 -23.953 1 85.31 87 GLU B N 1
ATOM 3713 C CA . GLU B 1 87 ? -13.375 -6.871 -23.797 1 85.31 87 GLU B CA 1
ATOM 3714 C C . GLU B 1 87 ? -12.305 -7.836 -23.297 1 85.31 87 GLU B C 1
ATOM 3716 O O . GLU B 1 87 ? -12.586 -8.695 -22.453 1 85.31 87 GLU B O 1
ATOM 3721 N N . ARG B 1 88 ? -11.172 -7.648 -23.812 1 84.75 88 ARG B N 1
ATOM 3722 C CA . ARG B 1 88 ? -10.055 -8.477 -23.375 1 84.75 88 ARG B CA 1
ATOM 3723 C C . ARG B 1 88 ? -9.711 -8.211 -21.906 1 84.75 88 ARG B C 1
ATOM 3725 O O . ARG B 1 88 ? -9.461 -9.148 -21.141 1 84.75 88 ARG B O 1
ATOM 3732 N N . LYS B 1 89 ? -9.719 -6.98 -21.562 1 84.69 89 LYS B N 1
ATOM 3733 C CA . LYS B 1 89 ? -9.453 -6.613 -20.172 1 84.69 89 LYS B CA 1
ATOM 3734 C C . LYS B 1 89 ? -10.484 -7.238 -19.234 1 84.69 89 LYS B C 1
ATOM 3736 O O . LYS B 1 89 ? -10.125 -7.789 -18.188 1 84.69 89 LYS B O 1
ATOM 3741 N N . HIS B 1 90 ? -11.734 -7.066 -19.641 1 87.81 90 HIS B N 1
ATOM 3742 C CA . HIS B 1 90 ? -12.812 -7.641 -18.844 1 87.81 90 HIS B CA 1
ATOM 3743 C C . HIS B 1 90 ? -12.633 -9.148 -18.688 1 87.81 90 HIS B C 1
ATOM 3745 O O . HIS B 1 90 ? -12.82 -9.688 -17.594 1 87.81 90 HIS B O 1
ATOM 3751 N N . LEU B 1 91 ? -12.305 -9.75 -19.734 1 89.25 91 LEU B N 1
ATOM 3752 C CA . LEU B 1 91 ? -12.109 -11.195 -19.719 1 89.25 91 LEU B CA 1
ATOM 3753 C C . LEU B 1 91 ? -10.984 -11.578 -18.766 1 89.25 91 LEU B C 1
ATOM 3755 O O . LEU B 1 91 ? -11.133 -12.508 -17.969 1 89.25 91 LEU B O 1
ATOM 3759 N N . GLU B 1 92 ? -9.898 -10.938 -18.844 1 88.69 92 GLU B N 1
ATOM 3760 C CA . GLU B 1 92 ? -8.742 -11.25 -18 1 88.69 92 GLU B CA 1
ATOM 3761 C C . GLU B 1 92 ? -9.07 -11.031 -16.516 1 88.69 92 GLU B C 1
ATOM 3763 O O . GLU B 1 92 ? -8.648 -11.812 -15.664 1 88.69 92 GLU B O 1
ATOM 3768 N N . GLU B 1 93 ? -9.781 -9.984 -16.219 1 89.38 93 GLU B N 1
ATOM 3769 C CA . GLU B 1 93 ? -10.18 -9.727 -14.844 1 89.38 93 GLU B CA 1
ATOM 3770 C C . GLU B 1 93 ? -11.156 -10.789 -14.344 1 89.38 93 GLU B C 1
ATOM 3772 O O . GLU B 1 93 ? -11.086 -11.203 -13.188 1 89.38 93 GLU B O 1
ATOM 3777 N N . GLU B 1 94 ? -12.047 -11.148 -15.227 1 91.69 94 GLU B N 1
ATOM 3778 C CA . GLU B 1 94 ? -13 -12.195 -14.859 1 91.69 94 GLU B CA 1
ATOM 3779 C C . GLU B 1 94 ? -12.281 -13.516 -14.578 1 91.69 94 GLU B C 1
ATOM 3781 O O . GLU B 1 94 ? -12.625 -14.219 -13.633 1 91.69 94 GLU B O 1
ATOM 3786 N N . LEU B 1 95 ? -11.359 -13.828 -15.398 1 91.81 95 LEU B N 1
ATOM 3787 C CA . LEU B 1 95 ? -10.594 -15.055 -15.188 1 91.81 95 LEU B CA 1
ATOM 3788 C C . LEU B 1 95 ? -9.789 -14.984 -13.891 1 91.81 95 LEU B C 1
ATOM 3790 O O . LEU B 1 95 ? -9.656 -15.984 -13.188 1 91.81 95 LEU B O 1
ATOM 3794 N N . GLY B 1 96 ? -9.258 -13.789 -13.617 1 91.81 96 GLY B N 1
ATOM 3795 C CA . GLY B 1 96 ? -8.594 -13.609 -12.336 1 91.81 96 GLY B CA 1
ATOM 3796 C C . GLY B 1 96 ? -9.5 -13.891 -11.156 1 91.81 96 GLY B C 1
ATOM 3797 O O . GLY B 1 96 ? -9.094 -14.562 -10.203 1 91.81 96 GLY B O 1
ATOM 3798 N N . LEU B 1 97 ? -10.664 -13.391 -11.242 1 93.69 97 LEU B N 1
ATOM 3799 C CA . LEU B 1 97 ? -11.656 -13.617 -10.195 1 93.69 97 LEU B CA 1
ATOM 3800 C C . LEU B 1 97 ? -12.023 -15.094 -10.102 1 93.69 97 LEU B C 1
ATOM 3802 O O . LEU B 1 97 ? -12.203 -15.625 -9.008 1 93.69 97 LEU B O 1
ATOM 3806 N N . GLN B 1 98 ? -12.219 -15.695 -11.234 1 93.44 98 GLN B N 1
ATOM 3807 C CA . GLN B 1 98 ? -12.516 -17.125 -11.258 1 93.44 98 GLN B CA 1
ATOM 3808 C C . GLN B 1 98 ? -11.414 -17.922 -10.578 1 93.44 98 GLN B C 1
ATOM 3810 O O . GLN B 1 98 ? -11.695 -18.859 -9.812 1 93.44 98 GLN B O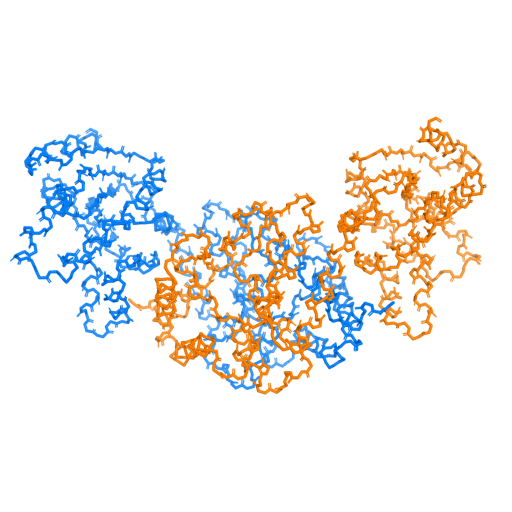 1
ATOM 3815 N N . TYR B 1 99 ? -10.234 -17.594 -10.867 1 94.12 99 TYR B N 1
ATOM 3816 C CA . TYR B 1 99 ? -9.102 -18.266 -10.242 1 94.12 99 TYR B CA 1
ATOM 3817 C C . TYR B 1 99 ? -9.164 -18.141 -8.719 1 94.12 99 TYR B C 1
ATOM 3819 O O . TYR B 1 99 ? -9.008 -19.125 -8 1 94.12 99 TYR B O 1
ATOM 3827 N N . LEU B 1 100 ? -9.391 -16.922 -8.273 1 94.5 100 LEU B N 1
ATOM 3828 C CA . LEU B 1 100 ? -9.484 -16.672 -6.836 1 94.5 100 LEU B CA 1
ATOM 3829 C C . LEU B 1 100 ? -10.609 -17.484 -6.215 1 94.5 100 LEU B C 1
ATOM 3831 O O . LEU B 1 100 ? -10.453 -18.031 -5.121 1 94.5 100 LEU B O 1
ATOM 3835 N N . SER B 1 101 ? -11.727 -17.516 -6.898 1 94.69 101 SER B N 1
ATOM 3836 C CA . SER B 1 101 ? -12.852 -18.312 -6.426 1 94.69 101 SER B CA 1
ATOM 3837 C C . SER B 1 101 ? -12.492 -19.781 -6.32 1 94.69 101 SER B C 1
ATOM 3839 O O . SER B 1 101 ? -12.906 -20.469 -5.379 1 94.69 101 SER B O 1
ATOM 3841 N N . CYS B 1 102 ? -11.734 -20.297 -7.273 1 94.19 102 CYS B N 1
ATOM 3842 C CA . CYS B 1 102 ? -11.281 -21.688 -7.25 1 94.19 102 CYS B CA 1
ATOM 3843 C C . CYS B 1 102 ? -10.406 -21.953 -6.035 1 94.19 102 CYS B C 1
ATOM 3845 O O . CYS B 1 102 ? -10.516 -23 -5.406 1 94.19 102 CYS B O 1
ATOM 3847 N N . LEU B 1 103 ? -9.57 -21 -5.699 1 93.94 103 LEU B N 1
ATOM 3848 C CA . LEU B 1 103 ? -8.656 -21.156 -4.566 1 93.94 103 LEU B CA 1
ATOM 3849 C C . LEU B 1 103 ? -9.438 -21.25 -3.258 1 93.94 103 LEU B C 1
ATOM 3851 O O . LEU B 1 103 ? -8.969 -21.859 -2.297 1 93.94 103 LEU B O 1
ATOM 3855 N N . LEU B 1 104 ? -10.664 -20.719 -3.24 1 94.06 104 LEU B N 1
ATOM 3856 C CA . LEU B 1 104 ? -11.438 -20.641 -2.006 1 94.06 104 LEU B CA 1
ATOM 3857 C C . LEU B 1 104 ? -12.508 -21.719 -1.968 1 94.06 104 LEU B C 1
ATOM 3859 O O . LEU B 1 104 ? -13.094 -21.984 -0.915 1 94.06 104 LEU B O 1
ATOM 3863 N N . LYS B 1 105 ? -12.805 -22.328 -3.047 1 93.88 105 LYS B N 1
ATOM 3864 C CA . LYS B 1 105 ? -13.977 -23.188 -3.219 1 93.88 105 LYS B CA 1
ATOM 3865 C C . LYS B 1 105 ? -14.023 -24.281 -2.158 1 93.88 105 LYS B C 1
ATOM 3867 O O . LYS B 1 105 ? -15.094 -24.609 -1.651 1 93.88 105 LYS B O 1
ATOM 3872 N N . THR B 1 106 ? -12.898 -24.859 -1.798 1 94 106 THR B N 1
ATOM 3873 C CA . THR B 1 106 ? -12.852 -25.953 -0.837 1 94 106 THR B CA 1
ATOM 3874 C C . THR B 1 106 ? -12.852 -25.422 0.593 1 94 106 THR B C 1
ATOM 3876 O O . THR B 1 106 ? -13.648 -25.859 1.427 1 94 106 THR B O 1
ATOM 3879 N N . SER B 1 107 ? -12.031 -24.453 0.912 1 94.5 107 SER B N 1
ATOM 3880 C CA . SER B 1 107 ? -11.844 -23.984 2.279 1 94.5 107 SER B CA 1
ATOM 3881 C C . SER B 1 107 ? -12.984 -23.062 2.715 1 94.5 107 SER B C 1
ATOM 3883 O O . SER B 1 107 ? -13.305 -22.984 3.902 1 94.5 107 SER B O 1
ATOM 3885 N N . ASN B 1 108 ? -13.57 -22.344 1.781 1 94.19 108 ASN B N 1
ATOM 3886 C CA . ASN B 1 108 ? -14.664 -21.422 2.074 1 94.19 108 ASN B CA 1
ATOM 3887 C C . ASN B 1 108 ? -15.594 -21.266 0.875 1 94.19 108 ASN B C 1
ATOM 3889 O O . ASN B 1 108 ? -15.578 -20.219 0.212 1 94.19 108 ASN B O 1
ATOM 3893 N N . PRO B 1 109 ? -16.484 -22.188 0.653 1 93.88 109 PRO B N 1
ATOM 3894 C CA . PRO B 1 109 ? -17.359 -22.156 -0.521 1 93.88 109 PRO B CA 1
ATOM 3895 C C . PRO B 1 109 ? -18.281 -20.938 -0.539 1 93.88 109 PRO B C 1
ATOM 3897 O O . PRO B 1 109 ? -18.594 -20.391 -1.609 1 93.88 109 PRO B O 1
ATOM 3900 N N . SER B 1 110 ? -18.703 -20.5 0.603 1 92.81 110 SER B N 1
ATOM 3901 C CA . SER B 1 110 ? -19.594 -19.344 0.688 1 92.81 110 SER B CA 1
ATOM 3902 C C . SER B 1 110 ? -18.938 -18.094 0.101 1 92.81 110 SER B C 1
ATOM 3904 O O . SER B 1 110 ? -19.516 -17.438 -0.771 1 92.81 110 SER B O 1
ATOM 3906 N N . TRP B 1 111 ? -17.75 -17.812 0.444 1 93.12 111 TRP B N 1
ATOM 3907 C CA . TRP B 1 111 ? -17.078 -16.609 -0.027 1 93.12 111 TRP B CA 1
ATOM 3908 C C . TRP B 1 111 ? -16.562 -16.781 -1.452 1 93.12 111 TRP B C 1
ATOM 3910 O O . TRP B 1 111 ? -16.406 -15.812 -2.188 1 93.12 111 TRP B O 1
ATOM 3920 N N . ALA B 1 112 ? -16.328 -18.062 -1.851 1 94.81 112 ALA B N 1
ATOM 3921 C CA . ALA B 1 112 ? -16 -18.297 -3.254 1 94.81 112 ALA B CA 1
ATOM 3922 C C . ALA B 1 112 ? -17.125 -17.812 -4.168 1 94.81 112 ALA B C 1
ATOM 3924 O O . ALA B 1 112 ? -16.859 -17.203 -5.211 1 94.81 112 ALA B O 1
ATOM 3925 N N . THR B 1 113 ? -18.328 -18 -3.713 1 95.38 113 THR B N 1
ATOM 3926 C CA . THR B 1 113 ? -19.5 -17.594 -4.48 1 95.38 113 THR B CA 1
ATOM 3927 C C . THR B 1 113 ? -19.75 -16.094 -4.336 1 95.38 113 THR B C 1
ATOM 3929 O O . THR B 1 113 ? -19.984 -15.406 -5.328 1 95.38 113 THR B O 1
ATOM 3932 N N . LYS B 1 114 ? -19.625 -15.562 -3.193 1 94.75 114 LYS B N 1
ATOM 3933 C CA . LYS B 1 114 ? -19.922 -14.156 -2.908 1 94.75 114 LYS B CA 1
ATOM 3934 C C . LYS B 1 114 ? -18.969 -13.234 -3.662 1 94.75 114 LYS B C 1
ATOM 3936 O O . LYS B 1 114 ? -19.375 -12.164 -4.125 1 94.75 114 LYS B O 1
ATOM 3941 N N . LEU B 1 115 ? -17.703 -13.656 -3.764 1 95.75 115 LEU B N 1
ATOM 3942 C CA . LEU B 1 115 ? -16.719 -12.852 -4.469 1 95.75 115 LEU B CA 1
ATOM 3943 C C . LEU B 1 115 ? -17.172 -12.547 -5.891 1 95.75 115 LEU B C 1
ATOM 3945 O O . LEU B 1 115 ? -17.125 -11.398 -6.324 1 95.75 115 LEU B O 1
ATOM 3949 N N . ARG B 1 116 ? -17.594 -13.562 -6.512 1 94.19 116 ARG B N 1
ATOM 3950 C CA . ARG B 1 116 ? -18.016 -13.43 -7.902 1 94.19 116 ARG B CA 1
ATOM 3951 C C . ARG B 1 116 ? -19.297 -12.602 -8.008 1 94.19 116 ARG B C 1
ATOM 3953 O O . ARG B 1 116 ? -19.406 -11.75 -8.898 1 94.19 116 ARG B O 1
ATOM 3960 N N . GLU B 1 117 ? -20.188 -12.844 -7.176 1 96.5 117 GLU B N 1
ATOM 3961 C CA . GLU B 1 117 ? -21.453 -12.133 -7.195 1 96.5 117 GLU B CA 1
ATOM 3962 C C . GLU B 1 117 ? -21.25 -10.633 -6.992 1 96.5 117 GLU B C 1
ATOM 3964 O O . GLU B 1 117 ? -21.828 -9.82 -7.711 1 96.5 117 GLU B O 1
ATOM 3969 N N . ILE B 1 118 ? -20.469 -10.258 -6.039 1 97.25 118 ILE B N 1
ATOM 3970 C CA . ILE B 1 118 ? -20.219 -8.859 -5.723 1 97.25 118 ILE B CA 1
ATOM 3971 C C . ILE B 1 118 ? -19.484 -8.188 -6.883 1 97.25 118 ILE B C 1
ATOM 3973 O O . ILE B 1 118 ? -19.812 -7.062 -7.266 1 97.25 118 ILE B O 1
ATOM 3977 N N . TRP B 1 119 ? -18.5 -8.891 -7.449 1 97.06 119 TRP B N 1
ATOM 3978 C CA . TRP B 1 119 ? -17.766 -8.344 -8.586 1 97.06 119 TRP B CA 1
ATOM 3979 C C . TRP B 1 119 ? -18.688 -8.117 -9.773 1 97.06 119 TRP B C 1
ATOM 3981 O O . TRP B 1 119 ? -18.625 -7.074 -10.43 1 97.06 119 TRP B O 1
ATOM 3991 N N . LEU B 1 120 ? -19.578 -9.07 -10.047 1 95.94 120 LEU B N 1
ATOM 3992 C CA . LEU B 1 120 ? -20.516 -8.953 -11.148 1 95.94 120 LEU B CA 1
ATOM 3993 C C . LEU B 1 120 ? -21.484 -7.785 -10.922 1 95.94 120 LEU B C 1
ATOM 3995 O O . LEU B 1 120 ? -21.844 -7.082 -11.867 1 95.94 120 LEU B O 1
ATOM 3999 N N . GLU B 1 121 ? -21.906 -7.645 -9.727 1 97.38 121 GLU B N 1
ATOM 4000 C CA . GLU B 1 121 ? -22.766 -6.512 -9.391 1 97.38 121 GLU B CA 1
ATOM 4001 C C . GLU B 1 121 ? -22.062 -5.188 -9.695 1 97.38 121 GLU B C 1
ATOM 4003 O O . GLU B 1 121 ? -22.672 -4.285 -10.281 1 97.38 121 GLU B O 1
ATOM 4008 N N . TYR B 1 122 ? -20.828 -5.051 -9.344 1 97.56 122 TYR B N 1
ATOM 4009 C CA . TYR B 1 122 ? -20.047 -3.85 -9.625 1 97.56 122 TYR B CA 1
ATOM 4010 C C . TYR B 1 122 ? -19.922 -3.617 -11.125 1 97.56 122 TYR B C 1
ATOM 4012 O O . TYR B 1 122 ? -20.172 -2.508 -11.609 1 97.56 122 TYR B O 1
ATOM 4020 N N . GLU B 1 123 ? -19.578 -4.676 -11.867 1 94.56 123 GLU B N 1
ATOM 4021 C CA . GLU B 1 123 ? -19.328 -4.574 -13.297 1 94.56 123 GLU B CA 1
ATOM 4022 C C . GLU B 1 123 ? -20.594 -4.203 -14.055 1 94.56 123 GLU B C 1
ATOM 4024 O O . GLU B 1 123 ? -20.547 -3.445 -15.023 1 94.56 123 GLU B O 1
ATOM 4029 N N . SER B 1 124 ? -21.719 -4.711 -13.602 1 95.19 124 SER B N 1
ATOM 4030 C CA . SER B 1 124 ? -22.969 -4.461 -14.297 1 95.19 124 SER B CA 1
ATOM 4031 C C . SER B 1 124 ? -23.453 -3.031 -14.055 1 95.19 124 SER B C 1
ATOM 4033 O O . SER B 1 124 ? -24.156 -2.461 -14.898 1 95.19 124 SER B O 1
ATOM 4035 N N . GLY B 1 125 ? -23.156 -2.484 -12.875 1 95.75 125 GLY B N 1
ATOM 4036 C CA . GLY B 1 125 ? -23.562 -1.135 -12.531 1 95.75 125 GLY B CA 1
ATOM 4037 C C . GLY B 1 125 ? -25.078 -0.97 -12.477 1 95.75 125 GLY B C 1
ATOM 4038 O O . GLY B 1 125 ? -25.594 0.114 -12.75 1 95.75 125 GLY B O 1
ATOM 4039 N N . GLU B 1 126 ? -25.734 -1.985 -12.141 1 95.44 126 GLU B N 1
ATOM 4040 C CA . GLU B 1 126 ? -27.188 -1.952 -12.227 1 95.44 126 GLU B CA 1
ATOM 4041 C C . GLU B 1 126 ? -27.812 -1.46 -10.914 1 95.44 126 GLU B C 1
ATOM 4043 O O . GLU B 1 126 ? -28.781 -0.705 -10.93 1 95.44 126 GLU B O 1
ATOM 4048 N N . THR B 1 127 ? -27.344 -1.909 -9.766 1 96.12 127 THR B N 1
ATOM 4049 C CA . THR B 1 127 ? -27.891 -1.518 -8.477 1 96.12 127 THR B CA 1
ATOM 4050 C C . THR B 1 127 ? -27.438 -0.11 -8.094 1 96.12 127 THR B C 1
ATOM 4052 O O . THR B 1 127 ? -26.438 0.381 -8.609 1 96.12 127 THR B O 1
ATOM 4055 N N . ARG B 1 128 ? -28.172 0.509 -7.289 1 94.88 128 ARG B N 1
ATOM 4056 C CA . ARG B 1 128 ? -27.844 1.849 -6.812 1 94.88 128 ARG B CA 1
ATOM 4057 C C . ARG B 1 128 ? -26.453 1.876 -6.168 1 94.88 128 ARG B C 1
ATOM 4059 O O . ARG B 1 128 ? -25.672 2.789 -6.422 1 94.88 128 ARG B O 1
ATOM 4066 N N . VAL B 1 129 ? -26.156 0.881 -5.363 1 96.94 129 VAL B N 1
ATOM 4067 C CA . VAL B 1 129 ? -24.875 0.8 -4.672 1 96.94 129 VAL B CA 1
ATOM 4068 C C . VAL B 1 129 ? -23.75 0.651 -5.691 1 96.94 129 VAL B C 1
ATOM 4070 O O . VAL B 1 129 ? -22.719 1.304 -5.574 1 96.94 129 VAL B O 1
ATOM 4073 N N . ALA B 1 130 ? -23.953 -0.166 -6.691 1 98 130 ALA B N 1
ATOM 4074 C CA . ALA B 1 130 ? -22.938 -0.369 -7.723 1 98 130 ALA B CA 1
ATOM 4075 C C . ALA B 1 130 ? -22.656 0.927 -8.477 1 98 130 ALA B C 1
ATOM 4077 O O . ALA B 1 130 ? -21.5 1.264 -8.734 1 98 130 ALA B O 1
ATOM 4078 N N . ARG B 1 131 ? -23.719 1.636 -8.82 1 97.5 131 ARG B N 1
ATOM 4079 C CA . ARG B 1 131 ? -23.562 2.908 -9.516 1 97.5 131 ARG B CA 1
ATOM 4080 C C . ARG B 1 131 ? -22.781 3.9 -8.664 1 97.5 131 ARG B C 1
ATOM 4082 O O . ARG B 1 131 ? -21.891 4.598 -9.172 1 97.5 131 ARG B O 1
ATOM 4089 N N . LEU B 1 132 ? -23.125 3.945 -7.43 1 97.81 132 LEU B N 1
ATOM 4090 C CA . LEU B 1 132 ? -22.438 4.848 -6.516 1 97.81 132 LEU B CA 1
ATOM 4091 C C . LEU B 1 132 ? -20.953 4.488 -6.41 1 97.81 132 LEU B C 1
ATOM 4093 O O . LEU B 1 132 ? -20.094 5.363 -6.523 1 97.81 132 LEU B O 1
ATOM 4097 N N . VAL B 1 133 ? -20.609 3.191 -6.164 1 98.56 133 VAL B N 1
ATOM 4098 C CA . VAL B 1 133 ? -19.234 2.756 -5.969 1 98.56 133 VAL B CA 1
ATOM 4099 C C . VAL B 1 133 ? -18.422 3.006 -7.242 1 98.56 133 VAL B C 1
ATOM 4101 O O . VAL B 1 133 ? -17.25 3.395 -7.176 1 98.56 133 VAL B O 1
ATOM 4104 N N . ARG B 1 134 ? -19.031 2.855 -8.406 1 98.31 134 ARG B N 1
ATOM 4105 C CA . ARG B 1 134 ? -18.344 3.121 -9.672 1 98.31 134 ARG B CA 1
ATOM 4106 C C . ARG B 1 134 ? -17.969 4.59 -9.789 1 98.31 134 ARG B C 1
ATOM 4108 O O . ARG B 1 134 ? -16.891 4.922 -10.305 1 98.31 134 ARG B O 1
ATOM 4115 N N . GLN B 1 135 ? -18.875 5.453 -9.344 1 98.56 135 GLN B N 1
ATOM 4116 C CA . GLN B 1 135 ? -18.578 6.879 -9.383 1 98.56 135 GLN B CA 1
ATOM 4117 C C . GLN B 1 135 ? -17.578 7.262 -8.305 1 98.56 135 GLN B C 1
ATOM 4119 O O . GLN B 1 135 ? -16.75 8.148 -8.508 1 98.56 135 GLN B O 1
ATOM 4124 N N . VAL B 1 136 ? -17.578 6.59 -7.148 1 98.62 136 VAL B N 1
ATOM 4125 C CA . VAL B 1 136 ? -16.609 6.797 -6.09 1 98.62 136 VAL B CA 1
ATOM 4126 C C . VAL B 1 136 ? -15.203 6.457 -6.602 1 98.62 136 VAL B C 1
ATOM 4128 O O . VAL B 1 136 ? -14.234 7.148 -6.281 1 98.62 136 VAL B O 1
ATOM 4131 N N . ASP B 1 137 ? -15.148 5.348 -7.383 1 98.44 137 ASP B N 1
ATOM 4132 C CA . ASP B 1 137 ? -13.883 4.969 -8 1 98.44 137 ASP B CA 1
ATOM 4133 C C . ASP B 1 137 ? -13.297 6.125 -8.812 1 98.44 137 ASP B C 1
ATOM 4135 O O . ASP B 1 137 ? -12.094 6.391 -8.75 1 98.44 137 ASP B O 1
ATOM 4139 N N . LYS B 1 138 ? -14.102 6.867 -9.523 1 98.44 138 LYS B N 1
ATOM 4140 C CA . LYS B 1 138 ? -13.672 8.008 -10.328 1 98.44 138 LYS B CA 1
ATOM 4141 C C . LYS B 1 138 ? -13.258 9.18 -9.438 1 98.44 138 LYS B C 1
ATOM 4143 O O . LYS B 1 138 ? -12.242 9.828 -9.703 1 98.44 138 LYS B O 1
ATOM 4148 N N . LEU B 1 139 ? -14.031 9.453 -8.43 1 98.75 139 LEU B N 1
ATOM 4149 C CA . LEU B 1 139 ? -13.711 10.555 -7.531 1 98.75 139 LEU B CA 1
ATOM 4150 C C . LEU B 1 139 ? -12.391 10.297 -6.809 1 98.75 139 LEU B C 1
ATOM 4152 O O . LEU B 1 139 ? -11.57 11.211 -6.68 1 98.75 139 LEU B O 1
ATOM 4156 N N . GLU B 1 140 ? -12.258 9.055 -6.27 1 98.62 140 GLU B N 1
ATOM 4157 C CA . GLU B 1 140 ? -11.016 8.695 -5.586 1 98.62 140 GLU B CA 1
ATOM 4158 C C . GLU B 1 140 ? -9.805 8.875 -6.504 1 98.62 140 GLU B C 1
ATOM 4160 O O . GLU B 1 140 ? -8.773 9.391 -6.086 1 98.62 140 GLU B O 1
ATOM 4165 N N . CYS B 1 141 ? -9.93 8.469 -7.742 1 98 141 CYS B N 1
ATOM 4166 C CA . CYS B 1 141 ? -8.859 8.617 -8.727 1 98 141 CYS B CA 1
ATOM 4167 C C . CYS B 1 141 ? -8.547 10.086 -8.977 1 98 141 CYS B C 1
ATOM 4169 O O . CYS B 1 141 ? -7.383 10.477 -9.016 1 98 141 CYS B O 1
ATOM 4171 N N . LEU B 1 142 ? -9.555 10.914 -9.148 1 98.31 142 LEU B N 1
ATOM 4172 C CA . LEU B 1 142 ? -9.383 12.352 -9.344 1 98.31 142 LEU B CA 1
ATOM 4173 C C . LEU B 1 142 ? -8.656 12.977 -8.156 1 98.31 142 LEU B C 1
ATOM 4175 O O . LEU B 1 142 ? -7.703 13.734 -8.336 1 98.31 142 LEU B O 1
ATOM 4179 N N . HIS B 1 143 ? -9.141 12.672 -6.965 1 98.44 143 HIS B N 1
ATOM 4180 C CA . HIS B 1 143 ? -8.531 13.219 -5.754 1 98.44 143 HIS B CA 1
ATOM 4181 C C . HIS B 1 143 ? -7.082 12.781 -5.613 1 98.44 143 HIS B C 1
ATOM 4183 O O . HIS B 1 143 ? -6.219 13.578 -5.238 1 98.44 143 HIS B O 1
ATOM 4189 N N . GLN B 1 144 ? -6.797 11.484 -5.91 1 98.06 144 GLN B N 1
ATOM 4190 C CA . GLN B 1 144 ? -5.434 10.977 -5.824 1 98.06 144 GLN B CA 1
ATOM 4191 C C . GLN B 1 144 ? -4.516 11.688 -6.812 1 98.06 144 GLN B C 1
ATOM 4193 O O . GLN B 1 144 ? -3.354 11.969 -6.5 1 98.06 144 GLN B O 1
ATOM 4198 N N . ALA B 1 145 ? -5.023 11.93 -8.008 1 97.12 145 ALA B N 1
ATOM 4199 C CA . ALA B 1 145 ? -4.25 12.695 -8.984 1 97.12 145 ALA B CA 1
ATOM 4200 C C . ALA B 1 145 ? -3.863 14.062 -8.422 1 97.12 145 ALA B C 1
ATOM 4202 O O . ALA B 1 145 ? -2.719 14.5 -8.57 1 97.12 145 ALA B O 1
ATOM 4203 N N . PHE B 1 146 ? -4.789 14.719 -7.797 1 96.25 146 PHE B N 1
ATOM 4204 C CA . PHE B 1 146 ? -4.523 16.016 -7.191 1 96.25 146 PHE B CA 1
ATOM 4205 C C . PHE B 1 146 ? -3.473 15.898 -6.094 1 96.25 146 PHE B C 1
ATOM 4207 O O . PHE B 1 146 ? -2.57 16.734 -5.996 1 96.25 146 PHE B O 1
ATOM 4214 N N . MET B 1 147 ? -3.59 14.836 -5.23 1 95.06 147 MET B N 1
ATOM 4215 C CA . MET B 1 147 ? -2.613 14.609 -4.168 1 95.06 147 MET B CA 1
ATOM 4216 C C . MET B 1 147 ? -1.214 14.422 -4.746 1 95.06 147 MET B C 1
ATOM 4218 O O . MET B 1 147 ? -0.238 14.938 -4.195 1 95.06 147 MET B O 1
ATOM 4222 N N . TYR B 1 148 ? -1.116 13.68 -5.82 1 95 148 TYR B N 1
ATOM 4223 C CA . TYR B 1 148 ? 0.173 13.492 -6.477 1 95 148 TYR B CA 1
ATOM 4224 C C . TYR B 1 148 ? 0.688 14.805 -7.059 1 95 148 TYR B C 1
ATOM 4226 O O . TYR B 1 148 ? 1.894 15.062 -7.047 1 95 148 TYR B O 1
ATOM 4234 N N . GLN B 1 149 ? -0.232 15.594 -7.621 1 92.06 149 GLN B N 1
ATOM 4235 C CA . GLN B 1 149 ? 0.152 16.906 -8.141 1 92.06 149 GLN B CA 1
ATOM 4236 C C . GLN B 1 149 ? 0.763 17.766 -7.043 1 92.06 149 GLN B C 1
ATOM 4238 O O . GLN B 1 149 ? 1.739 18.484 -7.281 1 92.06 149 GLN B O 1
ATOM 4243 N N . LYS B 1 150 ? 0.208 17.703 -5.883 1 88.44 150 LYS B N 1
ATOM 4244 C CA . LYS B 1 150 ? 0.711 18.453 -4.738 1 88.44 150 LYS B CA 1
ATOM 4245 C C . LYS B 1 150 ? 2.105 17.984 -4.34 1 88.44 150 LYS B C 1
ATOM 4247 O O . LYS B 1 150 ? 2.961 18.797 -3.971 1 88.44 150 LYS B O 1
ATOM 4252 N N . ARG B 1 151 ? 2.357 16.719 -4.441 1 88.56 151 ARG B N 1
ATOM 4253 C CA . ARG B 1 151 ? 3.615 16.125 -3.99 1 88.56 151 ARG B CA 1
ATOM 4254 C C . ARG B 1 151 ? 4.703 16.281 -5.047 1 88.56 151 ARG B C 1
ATOM 4256 O O . ARG B 1 151 ? 5.883 16.422 -4.715 1 88.56 151 ARG B O 1
ATOM 4263 N N . GLN B 1 152 ? 4.297 16.141 -6.262 1 84.5 152 GLN B N 1
ATOM 4264 C CA . GLN B 1 152 ? 5.246 16.219 -7.367 1 84.5 152 GLN B CA 1
ATOM 4265 C C . GLN B 1 152 ? 4.949 17.422 -8.266 1 84.5 152 GLN B C 1
ATOM 4267 O O . GLN B 1 152 ? 4.375 17.25 -9.352 1 84.5 152 GLN B O 1
ATOM 4272 N N . LYS B 1 153 ? 5.465 18.453 -7.902 1 75.12 153 LYS B N 1
ATOM 4273 C CA . LYS B 1 153 ? 5.215 19.703 -8.609 1 75.12 153 LYS B CA 1
ATOM 4274 C C . LYS B 1 153 ? 5.66 19.609 -10.062 1 75.12 153 LYS B C 1
ATOM 4276 O O . LYS B 1 153 ? 6.719 19.047 -10.359 1 75.12 153 LYS B O 1
ATOM 4281 N N . GLY B 1 154 ? 4.707 19.984 -10.891 1 71.81 154 GLY B N 1
ATOM 4282 C CA . GLY B 1 154 ? 5.105 20.141 -12.281 1 71.81 154 GLY B CA 1
ATOM 4283 C C . GLY B 1 154 ? 4.75 18.938 -13.141 1 71.81 154 GLY B C 1
ATOM 4284 O O . GLY B 1 154 ? 5.121 18.875 -14.312 1 71.81 154 GLY B O 1
ATOM 4285 N N . ASN B 1 155 ? 4.266 17.953 -12.531 1 80.88 155 ASN B N 1
ATOM 4286 C CA . ASN B 1 155 ? 3.842 16.844 -13.391 1 80.88 155 ASN B CA 1
ATOM 4287 C C . ASN B 1 155 ? 2.604 17.219 -14.203 1 80.88 155 ASN B C 1
ATOM 4289 O O . ASN B 1 155 ? 1.477 17.062 -13.727 1 80.88 155 ASN B O 1
ATOM 4293 N N . SER B 1 156 ? 2.756 17.688 -15.336 1 80.62 156 SER B N 1
ATOM 4294 C CA . SER B 1 156 ? 1.684 18.219 -16.172 1 80.62 156 SER B CA 1
ATOM 4295 C C . SER B 1 156 ? 0.773 17.094 -16.672 1 80.62 156 SER B C 1
ATOM 4297 O O . SER B 1 156 ? -0.359 17.359 -17.094 1 80.62 156 SER B O 1
ATOM 4299 N N . ARG B 1 157 ? 1.17 15.898 -16.641 1 88.56 157 ARG B N 1
ATOM 4300 C CA . ARG B 1 157 ? 0.411 14.781 -17.203 1 88.56 157 ARG B CA 1
ATOM 4301 C C . ARG B 1 157 ? -0.753 14.406 -16.297 1 88.56 157 ARG B C 1
ATOM 4303 O O . ARG B 1 157 ? -1.694 13.734 -16.719 1 88.56 157 ARG B O 1
ATOM 4310 N N . LEU B 1 158 ? -0.748 14.828 -15.07 1 94.25 158 LEU B N 1
ATOM 4311 C CA . LEU B 1 158 ? -1.78 14.445 -14.117 1 94.25 158 LEU B CA 1
ATOM 4312 C C . LEU B 1 158 ? -3.062 15.234 -14.359 1 94.25 158 LEU B C 1
ATOM 4314 O O . LEU B 1 158 ? -4.137 14.844 -13.898 1 94.25 158 LEU B O 1
ATOM 4318 N N . GLY B 1 159 ? -2.963 16.328 -15.109 1 93.69 159 GLY B N 1
ATOM 4319 C CA . GLY B 1 159 ? -4.121 17.156 -15.414 1 93.69 159 GLY B CA 1
ATOM 4320 C C . GLY B 1 159 ? -5.188 16.422 -16.203 1 93.69 159 GLY B C 1
ATOM 4321 O O . GLY B 1 159 ? -6.367 16.797 -16.156 1 93.69 159 GLY B O 1
ATOM 4322 N N . GLU B 1 160 ? -4.801 15.43 -16.906 1 94.56 160 GLU B N 1
ATOM 4323 C CA . GLU B 1 160 ? -5.738 14.656 -17.719 1 94.56 160 GLU B CA 1
ATOM 4324 C C . GLU B 1 160 ? -6.816 14.008 -16.859 1 94.56 160 GLU B C 1
ATOM 4326 O O . GLU B 1 160 ? -7.918 13.727 -17.328 1 94.56 160 GLU B O 1
ATOM 4331 N N . PHE B 1 161 ? -6.602 13.828 -15.609 1 96.19 161 PHE B N 1
ATOM 4332 C CA . PHE B 1 161 ? -7.535 13.125 -14.742 1 96.19 161 PHE B CA 1
ATOM 4333 C C . PHE B 1 161 ? -8.672 14.039 -14.312 1 96.19 161 PHE B C 1
ATOM 4335 O O . PHE B 1 161 ? -9.664 13.586 -13.734 1 96.19 161 PHE B O 1
ATOM 4342 N N . LYS B 1 162 ? -8.586 15.328 -14.578 1 96.69 162 LYS B N 1
ATOM 4343 C CA . LYS B 1 162 ? -9.664 16.266 -14.281 1 96.69 162 LYS B CA 1
ATOM 4344 C C . LYS B 1 162 ? -10.945 15.891 -15.023 1 96.69 162 LYS B C 1
ATOM 4346 O O . LYS B 1 162 ? -12.047 16.188 -14.555 1 96.69 162 LYS B O 1
ATOM 4351 N N . TYR B 1 163 ? -10.797 15.188 -16.125 1 96.44 163 TYR B N 1
ATOM 4352 C CA . TYR B 1 163 ? -11.938 14.797 -16.938 1 96.44 163 TYR B CA 1
ATOM 4353 C C . TYR B 1 163 ? -12.859 13.859 -16.172 1 96.44 163 TYR B C 1
ATOM 4355 O O . TYR B 1 163 ? -14.031 13.703 -16.531 1 96.44 163 TYR B O 1
ATOM 4363 N N . LEU B 1 164 ? -12.414 13.219 -15.133 1 97.56 164 LEU B N 1
ATOM 4364 C CA . LEU B 1 164 ? -13.156 12.195 -14.406 1 97.56 164 LEU B CA 1
ATOM 4365 C C . LEU B 1 164 ? -14.406 12.789 -13.75 1 97.56 164 LEU B C 1
ATOM 4367 O O . LEU B 1 164 ? -15.352 12.062 -13.445 1 97.56 164 LEU B O 1
ATOM 4371 N N . ARG B 1 165 ? -14.398 14.109 -13.523 1 98 165 ARG B N 1
ATOM 4372 C CA . ARG B 1 165 ? -15.594 14.773 -13 1 98 165 ARG B CA 1
ATOM 4373 C C . ARG B 1 165 ? -16.797 14.516 -13.891 1 98 165 ARG B C 1
ATOM 4375 O O . ARG B 1 165 ? -17.922 14.375 -13.398 1 98 165 ARG B O 1
ATOM 4382 N N . LYS B 1 166 ? -16.578 14.391 -15.219 1 97.62 166 LYS B N 1
ATOM 4383 C CA . LYS B 1 166 ? -17.656 14.219 -16.188 1 97.62 166 LYS B CA 1
ATOM 4384 C C . LYS B 1 166 ? -18.312 12.852 -16.062 1 97.62 166 LYS B C 1
ATOM 4386 O O . LYS B 1 166 ? -19.406 12.625 -16.578 1 97.62 166 LYS B O 1
ATOM 4391 N N . ARG B 1 167 ? -17.656 11.938 -15.336 1 97.06 167 ARG B N 1
ATOM 4392 C CA . ARG B 1 167 ? -18.156 10.57 -15.203 1 97.06 167 ARG B CA 1
ATOM 4393 C C . ARG B 1 167 ? -18.953 10.406 -13.914 1 97.06 167 ARG B C 1
ATOM 4395 O O . ARG B 1 167 ? -19.266 9.281 -13.516 1 97.06 167 ARG B O 1
ATOM 4402 N N . MET B 1 168 ? -19.266 11.492 -13.289 1 97.69 168 MET B N 1
ATOM 4403 C CA . MET B 1 168 ? -20.031 11.461 -12.047 1 97.69 168 MET B CA 1
ATOM 4404 C C . MET B 1 168 ? -21.375 12.156 -12.219 1 97.69 168 MET B C 1
ATOM 4406 O O . MET B 1 168 ? -21.469 13.18 -12.898 1 97.69 168 MET B O 1
ATOM 4410 N N . THR B 1 169 ? -22.391 11.602 -11.633 1 97.44 169 THR B N 1
ATOM 4411 C CA . THR B 1 169 ? -23.719 12.203 -11.688 1 97.44 169 THR B CA 1
ATOM 4412 C C . THR B 1 169 ? -24.281 12.367 -10.281 1 97.44 169 THR B C 1
ATOM 4414 O O . THR B 1 169 ? -25.219 13.148 -10.07 1 97.44 169 THR B O 1
ATOM 4417 N N . ASP B 1 170 ? -23.844 11.594 -9.281 1 97.5 170 ASP B N 1
ATOM 4418 C CA . ASP B 1 170 ? -24.312 11.742 -7.898 1 97.5 170 ASP B CA 1
ATOM 4419 C C . ASP B 1 170 ? -24.031 13.148 -7.375 1 97.5 170 ASP B C 1
ATOM 4421 O O . ASP B 1 170 ? -22.891 13.625 -7.438 1 97.5 170 ASP B O 1
ATOM 4425 N N . PRO B 1 171 ? -25.016 13.82 -6.852 1 97.5 171 PRO B N 1
ATOM 4426 C CA . PRO B 1 171 ? -24.859 15.227 -6.492 1 97.5 171 PRO B CA 1
ATOM 4427 C C . PRO B 1 171 ? -23.781 15.445 -5.426 1 97.5 171 PRO B C 1
ATOM 4429 O O . PRO B 1 171 ? -23.031 16.422 -5.492 1 97.5 171 PRO B O 1
ATOM 4432 N N . TRP B 1 172 ? -23.75 14.641 -4.465 1 97.44 172 TRP B N 1
ATOM 4433 C CA . TRP B 1 172 ? -22.75 14.797 -3.408 1 97.44 172 TRP B CA 1
ATOM 4434 C C . TRP B 1 172 ? -21.344 14.578 -3.949 1 97.44 172 TRP B C 1
ATOM 4436 O O . TRP B 1 172 ? -20.438 15.352 -3.654 1 97.44 172 TRP B O 1
ATOM 4446 N N . LEU B 1 173 ? -21.156 13.57 -4.758 1 98.19 173 LEU B N 1
ATOM 4447 C CA . LEU B 1 173 ? -19.859 13.297 -5.359 1 98.19 173 LEU B CA 1
ATOM 4448 C C . LEU B 1 173 ? -19.422 14.445 -6.258 1 98.19 173 LEU B C 1
ATOM 4450 O O . LEU B 1 173 ? -18.25 14.812 -6.27 1 98.19 173 LEU B O 1
ATOM 4454 N N . LEU B 1 174 ? -20.359 14.969 -6.969 1 98.31 174 LEU B N 1
ATOM 4455 C CA . LEU B 1 174 ? -20.062 16.109 -7.832 1 98.31 174 LEU B CA 1
ATOM 4456 C C . LEU B 1 174 ? -19.578 17.297 -7.012 1 98.31 174 LEU B C 1
ATOM 4458 O O . LEU B 1 174 ? -18.641 18 -7.418 1 98.31 174 LEU B O 1
ATOM 4462 N N . ASP B 1 175 ? -20.234 17.5 -5.973 1 97.94 175 ASP B N 1
ATOM 4463 C CA . ASP B 1 175 ? -19.828 18.594 -5.098 1 97.94 175 ASP B CA 1
ATOM 4464 C C . ASP B 1 175 ? -18.391 18.422 -4.613 1 97.94 175 ASP B C 1
ATOM 4466 O O . ASP B 1 175 ? -17.609 19.375 -4.609 1 97.94 175 ASP B O 1
ATOM 4470 N N . GLN B 1 176 ? -18.016 17.172 -4.145 1 98.19 176 GLN B N 1
ATOM 4471 C CA . GLN B 1 176 ? -16.656 16.906 -3.719 1 98.19 176 GLN B CA 1
ATOM 4472 C C . GLN B 1 176 ? -15.672 17.109 -4.875 1 98.19 176 GLN B C 1
ATOM 4474 O O . GLN B 1 176 ? -14.602 17.688 -4.695 1 98.19 176 GLN B O 1
ATOM 4479 N N . ALA B 1 177 ? -16.031 16.625 -6.051 1 98.62 177 ALA B N 1
ATOM 4480 C CA . ALA B 1 177 ? -15.18 16.781 -7.227 1 98.62 177 ALA B CA 1
ATOM 4481 C C . ALA B 1 177 ? -14.922 18.25 -7.539 1 98.62 177 ALA B C 1
ATOM 4483 O O . ALA B 1 177 ? -13.789 18.641 -7.848 1 98.62 177 ALA B O 1
ATOM 4484 N N . ASN B 1 178 ? -15.969 19.031 -7.449 1 98.31 178 ASN B N 1
ATOM 4485 C CA . ASN B 1 178 ? -15.836 20.469 -7.703 1 98.31 178 ASN B CA 1
ATOM 4486 C C . ASN B 1 178 ? -14.898 21.125 -6.699 1 98.31 178 ASN B C 1
ATOM 4488 O O . ASN B 1 178 ? -14.117 22 -7.062 1 98.31 178 ASN B O 1
ATOM 4492 N N . ARG B 1 179 ? -14.977 20.75 -5.5 1 97.31 179 ARG B N 1
ATOM 4493 C CA . ARG B 1 179 ? -14.094 21.297 -4.473 1 97.31 179 ARG B CA 1
ATOM 4494 C C . ARG B 1 179 ? -12.641 20.906 -4.75 1 97.31 179 ARG B C 1
ATOM 4496 O O . ARG B 1 179 ? -11.742 21.734 -4.586 1 97.31 179 ARG B O 1
ATOM 4503 N N . ILE B 1 180 ? -12.367 19.672 -5.121 1 97.56 180 ILE B N 1
ATOM 4504 C CA . ILE B 1 180 ? -11.023 19.219 -5.457 1 97.56 180 ILE B CA 1
ATOM 4505 C C . ILE B 1 180 ? -10.477 20.031 -6.621 1 97.56 180 ILE B C 1
ATOM 4507 O O . ILE B 1 180 ? -9.328 20.484 -6.578 1 97.56 180 ILE B O 1
ATOM 4511 N N . LEU B 1 181 ? -11.32 20.188 -7.609 1 97.62 181 LEU B N 1
ATOM 4512 C CA . LEU B 1 181 ? -10.891 20.938 -8.789 1 97.62 181 LEU B CA 1
ATOM 4513 C C . LEU B 1 181 ? -10.617 22.391 -8.438 1 97.62 181 LEU B C 1
ATOM 4515 O O . LEU B 1 181 ? -9.695 23 -8.977 1 97.62 181 LEU B O 1
ATOM 4519 N N . ALA B 1 182 ? -11.414 22.984 -7.551 1 95.88 182 ALA B N 1
ATOM 4520 C CA . ALA B 1 182 ? -11.172 24.344 -7.086 1 95.88 182 ALA B CA 1
ATOM 4521 C C . ALA B 1 182 ? -9.844 24.453 -6.352 1 95.88 182 ALA B C 1
ATOM 4523 O O . ALA B 1 182 ? -9.078 25.391 -6.57 1 95.88 182 ALA B O 1
ATOM 4524 N N . ASP B 1 183 ? -9.562 23.516 -5.488 1 92.19 183 ASP B N 1
ATOM 4525 C CA . ASP B 1 183 ? -8.281 23.469 -4.789 1 92.19 183 ASP B CA 1
ATOM 4526 C C . ASP B 1 183 ? -7.125 23.328 -5.773 1 92.19 183 ASP B C 1
ATOM 4528 O O . ASP B 1 183 ? -6.066 23.938 -5.582 1 92.19 183 ASP B O 1
ATOM 4532 N N . TRP B 1 184 ? -7.344 22.516 -6.746 1 92.88 184 TRP B N 1
ATOM 4533 C CA . TRP B 1 184 ? -6.34 22.281 -7.781 1 92.88 184 TRP B CA 1
ATOM 4534 C C . TRP B 1 184 ? -6.035 23.578 -8.531 1 92.88 184 TRP B C 1
ATOM 4536 O O . TRP B 1 184 ? -4.871 23.922 -8.75 1 92.88 184 TRP B O 1
ATOM 4546 N N . GLU B 1 185 ? -7.043 24.266 -8.891 1 92.38 185 GLU B N 1
ATOM 4547 C CA . GLU B 1 185 ? -6.883 25.547 -9.578 1 92.38 185 GLU B CA 1
ATOM 4548 C C . GLU B 1 185 ? -6.156 26.562 -8.695 1 92.38 185 GLU B C 1
ATOM 4550 O O . GLU B 1 185 ? -5.301 27.312 -9.172 1 92.38 185 GLU B O 1
ATOM 4555 N N . ALA B 1 186 ? -6.512 26.609 -7.469 1 86.75 186 ALA B N 1
ATOM 4556 C CA . ALA B 1 186 ? -5.859 27.5 -6.523 1 86.75 186 ALA B CA 1
ATOM 4557 C C . ALA B 1 186 ? -4.371 27.188 -6.402 1 86.75 186 ALA B C 1
ATOM 4559 O O . ALA B 1 186 ? -3.539 28.094 -6.328 1 86.75 186 ALA B O 1
ATOM 4560 N N . LEU B 1 187 ? -4.078 25.922 -6.355 1 85.44 187 LEU B N 1
ATOM 4561 C CA . LEU B 1 187 ? -2.689 25.484 -6.273 1 85.44 187 LEU B CA 1
ATOM 4562 C C . LEU B 1 187 ? -1.913 25.906 -7.516 1 85.44 187 LEU B C 1
ATOM 4564 O O . LEU B 1 187 ? -0.784 26.391 -7.414 1 85.44 187 LEU B O 1
ATOM 4568 N N . ASP B 1 188 ? -2.51 25.734 -8.625 1 84.19 188 ASP B N 1
ATOM 4569 C CA . ASP B 1 188 ? -1.867 26.078 -9.891 1 84.19 188 ASP B CA 1
ATOM 4570 C C . ASP B 1 188 ? -1.655 27.578 -10.008 1 84.19 188 ASP B C 1
ATOM 4572 O O . ASP B 1 188 ? -0.688 28.031 -10.625 1 84.19 188 ASP B O 1
ATOM 4576 N N . ALA B 1 189 ? -2.523 28.297 -9.398 1 82.81 189 ALA B N 1
ATOM 4577 C CA . ALA B 1 189 ? -2.479 29.75 -9.484 1 82.81 189 ALA B CA 1
ATOM 4578 C C . ALA B 1 189 ? -1.502 30.328 -8.469 1 82.81 189 ALA B C 1
ATOM 4580 O O . ALA B 1 189 ? -1.14 31.5 -8.547 1 82.81 189 ALA B O 1
ATOM 4581 N N . SER B 1 190 ? -1.186 29.469 -7.504 1 76 190 SER B N 1
ATOM 4582 C CA . SER B 1 190 ? -0.34 29.969 -6.422 1 76 190 SER B CA 1
ATOM 4583 C C . SER B 1 190 ? 1.014 30.438 -6.953 1 76 190 SER B C 1
ATOM 4585 O O . SER B 1 190 ? 1.592 29.797 -7.836 1 76 190 SER B O 1
ATOM 4587 N N . GLN B 1 191 ? 1.342 31.688 -6.711 1 63.09 191 GLN B N 1
ATOM 4588 C CA . GLN B 1 191 ? 2.607 32.281 -7.121 1 63.09 191 GLN B CA 1
ATOM 4589 C C . GLN B 1 191 ? 3.551 32.438 -5.934 1 63.09 191 GLN B C 1
ATOM 4591 O O . GLN B 1 191 ? 3.104 32.656 -4.801 1 63.09 191 GLN B O 1
ATOM 4596 N N . THR B 1 192 ? 4.801 32.031 -6.203 1 62.44 192 THR B N 1
ATOM 4597 C CA . THR B 1 192 ? 5.828 32.25 -5.184 1 62.44 192 THR B CA 1
ATOM 4598 C C . THR B 1 192 ? 6 33.719 -4.863 1 62.44 192 THR B C 1
ATOM 4600 O O . THR B 1 192 ? 6.059 34.562 -5.773 1 62.44 192 THR B O 1
ATOM 4603 N N . THR B 1 193 ? 5.527 34.062 -3.67 1 62.5 193 THR B N 1
ATOM 4604 C CA . THR B 1 193 ? 5.738 35.438 -3.262 1 62.5 193 THR B CA 1
ATOM 4605 C C . THR B 1 193 ? 7.207 35.688 -2.928 1 62.5 193 THR B C 1
ATOM 4607 O O . THR B 1 193 ? 7.926 34.75 -2.541 1 62.5 193 THR B O 1
ATOM 4610 N N . SER B 1 194 ? 7.59 36.875 -3.256 1 60.16 194 SER B N 1
ATOM 4611 C CA . SER B 1 194 ? 8.953 37.375 -3.076 1 60.16 194 SER B CA 1
ATOM 4612 C C . SER B 1 194 ? 9.25 37.656 -1.607 1 60.16 194 SER B C 1
ATOM 4614 O O . SER B 1 194 ? 10.406 37.875 -1.229 1 60.16 194 SER B O 1
ATOM 4616 N N . THR B 1 195 ? 8.18 37.625 -0.842 1 64.06 195 THR B N 1
ATOM 4617 C CA . THR B 1 195 ? 8.461 38.031 0.528 1 64.06 195 THR B CA 1
ATOM 4618 C C . THR B 1 195 ? 9.125 36.906 1.307 1 64.06 195 THR B C 1
ATOM 4620 O O . THR B 1 195 ? 8.898 35.719 1.019 1 64.06 195 THR B O 1
ATOM 4623 N N . GLY B 1 196 ? 10.031 37.312 2.072 1 81.44 196 GLY B N 1
ATOM 4624 C CA . GLY B 1 196 ? 10.875 36.344 2.762 1 81.44 196 GLY B CA 1
ATOM 4625 C C . GLY B 1 196 ? 10.148 35.594 3.865 1 81.44 196 GLY B C 1
ATOM 4626 O O . GLY B 1 196 ? 9.305 36.156 4.555 1 81.44 196 GLY B O 1
ATOM 4627 N N . LEU B 1 197 ? 10.211 34.344 3.918 1 91.62 197 LEU B N 1
ATOM 4628 C CA . LEU B 1 197 ? 9.734 33.5 5.004 1 91.62 197 LEU B CA 1
ATOM 4629 C C . LEU B 1 197 ? 10.898 32.875 5.77 1 91.62 197 LEU B C 1
ATOM 4631 O O . LEU B 1 197 ? 11.812 32.312 5.164 1 91.62 197 LEU B O 1
ATOM 4635 N N . VAL B 1 198 ? 10.859 33.125 7.121 1 94.69 198 VAL B N 1
ATOM 4636 C CA . VAL B 1 198 ? 11.961 32.625 7.941 1 94.69 198 VAL B CA 1
ATOM 4637 C C . VAL B 1 198 ? 11.414 31.734 9.055 1 94.69 198 VAL B C 1
ATOM 4639 O O . VAL B 1 198 ? 10.562 32.156 9.836 1 94.69 198 VAL B O 1
ATOM 4642 N N . PHE B 1 199 ? 11.891 30.531 9.094 1 96.06 199 PHE B N 1
ATOM 4643 C CA . PHE B 1 199 ? 11.617 29.656 10.227 1 96.06 199 PHE B CA 1
ATOM 4644 C C . PHE B 1 199 ? 12.594 29.906 11.359 1 96.06 199 PHE B C 1
ATOM 4646 O O . PHE B 1 199 ? 13.805 29.969 11.141 1 96.06 199 PHE B O 1
ATOM 4653 N N . VAL B 1 200 ? 12.094 30.156 12.492 1 96.44 200 VAL B N 1
ATOM 4654 C CA . VAL B 1 200 ? 12.945 30.266 13.672 1 96.44 200 VAL B CA 1
ATOM 4655 C C . VAL B 1 200 ? 12.773 29.031 14.555 1 96.44 200 VAL B C 1
ATOM 4657 O O . VAL B 1 200 ? 11.734 28.859 15.195 1 96.44 200 VAL B O 1
ATOM 4660 N N . ILE B 1 201 ? 13.805 28.25 14.625 1 95.25 201 ILE B N 1
ATOM 4661 C CA . ILE B 1 201 ? 13.742 26.969 15.32 1 95.25 201 ILE B CA 1
ATOM 4662 C C . ILE B 1 201 ? 14.656 26.984 16.547 1 95.25 201 ILE B C 1
ATOM 4664 O O . ILE B 1 201 ? 15.695 27.656 16.531 1 95.25 201 ILE B O 1
ATOM 4668 N N . GLY B 1 202 ? 14.266 26.297 17.516 1 92.88 202 GLY B N 1
ATOM 4669 C CA . GLY B 1 202 ? 15.023 26.188 18.75 1 92.88 202 GLY B CA 1
ATOM 4670 C C . GLY B 1 202 ? 14.25 25.484 19.859 1 92.88 202 GLY B C 1
ATOM 4671 O O . GLY B 1 202 ? 13.031 25.344 19.766 1 92.88 202 GLY B O 1
ATOM 4672 N N . GLY B 1 203 ? 14.969 25 20.812 1 89.38 203 GLY B N 1
ATOM 4673 C CA . GLY B 1 203 ? 14.336 24.312 21.922 1 89.38 203 GLY B CA 1
ATOM 4674 C C . GLY B 1 203 ? 13.484 25.219 22.781 1 89.38 203 GLY B C 1
ATOM 4675 O O . GLY B 1 203 ? 13.523 26.438 22.641 1 89.38 203 GLY B O 1
ATOM 4676 N N . PRO B 1 204 ? 12.688 24.516 23.656 1 86.56 204 PRO B N 1
ATOM 4677 C CA . PRO B 1 204 ? 11.898 25.328 24.594 1 86.56 204 PRO B CA 1
ATOM 4678 C C . PRO B 1 204 ? 12.766 26.188 25.5 1 86.56 204 PRO B C 1
ATOM 4680 O O . PRO B 1 204 ? 13.75 25.719 26.062 1 86.56 204 PRO B O 1
ATOM 4683 N N . GLY B 1 205 ? 12.445 27.5 25.547 1 85.44 205 GLY B N 1
ATOM 4684 C CA . GLY B 1 205 ? 13.164 28.375 26.469 1 85.44 205 GLY B CA 1
ATOM 4685 C C . GLY B 1 205 ? 14.406 28.984 25.844 1 85.44 205 GLY B C 1
ATOM 4686 O O . GLY B 1 205 ? 15.117 29.75 26.5 1 85.44 205 GLY B O 1
ATOM 4687 N N . VAL B 1 206 ? 14.625 28.75 24.609 1 90.5 206 VAL B N 1
ATOM 4688 C CA . VAL B 1 206 ? 15.859 29.219 23.984 1 90.5 206 VAL B CA 1
ATOM 4689 C C . VAL B 1 206 ? 15.75 30.703 23.672 1 90.5 206 VAL B C 1
ATOM 4691 O O . VAL B 1 206 ? 16.766 31.391 23.453 1 90.5 206 VAL B O 1
ATOM 4694 N N . GLY B 1 207 ? 14.547 31.234 23.609 1 89.69 207 GLY B N 1
ATOM 4695 C CA . GLY B 1 207 ? 14.344 32.656 23.406 1 89.69 207 GLY B CA 1
ATOM 4696 C C . GLY B 1 207 ? 13.766 33 22.047 1 89.69 207 GLY B C 1
ATOM 4697 O O . GLY B 1 207 ? 13.961 34.094 21.531 1 89.69 207 GLY B O 1
ATOM 4698 N N . LYS B 1 208 ? 13.109 32.094 21.453 1 91.75 208 LYS B N 1
ATOM 4699 C CA . LYS B 1 208 ? 12.555 32.281 20.109 1 91.75 208 LYS B CA 1
ATOM 4700 C C . LYS B 1 208 ? 11.555 33.406 20.078 1 91.75 208 LYS B C 1
ATOM 4702 O O . LYS B 1 208 ? 11.664 34.312 19.266 1 91.75 208 LYS B O 1
ATOM 4707 N N . GLY B 1 209 ? 10.594 33.406 21.047 1 90.75 209 GLY B N 1
ATOM 4708 C CA . GLY B 1 209 ? 9.555 34.406 21.062 1 90.75 209 GLY B CA 1
ATOM 4709 C C . GLY B 1 209 ? 10.086 35.812 21.234 1 90.75 209 GLY B C 1
ATOM 4710 O O . GLY B 1 209 ? 9.688 36.75 20.531 1 90.75 209 GLY B O 1
ATOM 4711 N N . THR B 1 210 ? 10.969 35.938 22.109 1 91.12 210 THR B N 1
ATOM 4712 C CA . THR B 1 210 ? 11.578 37.219 22.422 1 91.12 210 THR B CA 1
ATOM 4713 C C . THR B 1 210 ? 12.344 37.75 21.219 1 91.12 210 THR B C 1
ATOM 4715 O O . THR B 1 210 ? 12.188 38.906 20.828 1 91.12 210 THR B O 1
ATOM 4718 N N . GLN B 1 211 ? 13.141 36.938 20.672 1 94.81 211 GLN B N 1
ATOM 4719 C CA . GLN B 1 211 ? 13.977 37.344 19.547 1 94.81 211 GLN B CA 1
ATOM 4720 C C . GLN B 1 211 ? 13.125 37.656 18.312 1 94.81 211 GLN B C 1
ATOM 4722 O O . GLN B 1 211 ? 13.383 38.625 17.609 1 94.81 211 GLN B O 1
ATOM 4727 N N . CYS B 1 212 ? 12.086 36.906 18.047 1 95.12 212 CYS B N 1
ATOM 4728 C CA . CYS B 1 212 ? 11.211 37.125 16.906 1 95.12 212 CYS B CA 1
ATOM 4729 C C . CYS B 1 212 ? 10.461 38.438 17.031 1 95.12 212 CYS B C 1
ATOM 4731 O O . CYS B 1 212 ? 10.289 39.156 16.031 1 95.12 212 CYS B O 1
ATOM 4733 N N . THR B 1 213 ? 10 38.719 18.203 1 93.75 213 THR B N 1
ATOM 4734 C CA . THR B 1 213 ? 9.289 39.969 18.438 1 93.75 213 THR B CA 1
ATOM 4735 C C . THR B 1 213 ? 10.188 41.156 18.141 1 93.75 213 THR B C 1
ATOM 4737 O O . THR B 1 213 ? 9.742 42.125 17.516 1 93.75 213 THR B O 1
ATOM 4740 N N . ARG B 1 214 ? 11.414 41.062 18.5 1 94.75 214 ARG B N 1
ATOM 4741 C CA . ARG B 1 214 ? 12.367 42.125 18.266 1 94.75 214 ARG B CA 1
ATOM 4742 C C . ARG B 1 214 ? 12.664 42.281 16.766 1 94.75 214 ARG B C 1
ATOM 4744 O O . ARG B 1 214 ? 12.688 43.406 16.25 1 94.75 214 ARG B O 1
ATOM 4751 N N . VAL B 1 215 ? 12.898 41.219 16.125 1 94.75 215 VAL B N 1
ATOM 4752 C CA . VAL B 1 215 ? 13.188 41.219 14.703 1 94.75 215 VAL B CA 1
ATOM 4753 C C . VAL B 1 215 ? 12 41.812 13.938 1 94.75 215 VAL B C 1
ATOM 4755 O O . VAL B 1 215 ? 12.188 42.594 13 1 94.75 215 VAL B O 1
ATOM 4758 N N . ALA B 1 216 ? 10.812 41.406 14.32 1 94.19 216 ALA B N 1
ATOM 4759 C CA . ALA B 1 216 ? 9.602 41.906 13.664 1 94.19 216 ALA B CA 1
ATOM 4760 C C . ALA B 1 216 ? 9.469 43.406 13.828 1 94.19 216 ALA B C 1
ATOM 4762 O O . ALA B 1 216 ? 8.969 44.094 12.93 1 94.19 216 ALA B O 1
ATOM 4763 N N . LYS B 1 217 ? 9.898 43.875 14.93 1 91.75 217 LYS B N 1
ATOM 4764 C CA . LYS B 1 217 ? 9.844 45.312 15.203 1 91.75 217 LYS B CA 1
ATOM 4765 C C . LYS B 1 217 ? 10.867 46.062 14.375 1 91.75 217 LYS B C 1
ATOM 4767 O O . LYS B 1 217 ? 10.555 47.125 13.82 1 91.75 217 LYS B O 1
ATOM 4772 N N . ASP B 1 218 ? 12.016 45.562 14.18 1 93.69 218 ASP B N 1
ATOM 4773 C CA . ASP B 1 218 ? 13.141 46.312 13.586 1 93.69 218 ASP B CA 1
ATOM 4774 C C . ASP B 1 218 ? 13.188 46.094 12.07 1 93.69 218 ASP B C 1
ATOM 4776 O O . ASP B 1 218 ? 13.781 46.875 11.344 1 93.69 218 ASP B O 1
ATOM 4780 N N . PHE B 1 219 ? 12.594 45 11.703 1 92.19 219 PHE B N 1
ATOM 4781 C CA . PHE B 1 219 ? 12.617 44.688 10.281 1 92.19 219 PHE B CA 1
ATOM 4782 C C . PHE B 1 219 ? 11.203 44.5 9.742 1 92.19 219 PHE B C 1
ATOM 4784 O O . PHE B 1 219 ? 10.242 44.438 10.516 1 92.19 219 PHE B O 1
ATOM 4791 N N . ASP B 1 220 ? 10.898 44.625 8.586 1 88.62 220 ASP B N 1
ATOM 4792 C CA . ASP B 1 220 ? 9.586 44.562 7.957 1 88.62 220 ASP B CA 1
ATOM 4793 C C . ASP B 1 220 ? 9.07 43.125 7.922 1 88.62 220 ASP B C 1
ATOM 4795 O O . ASP B 1 220 ? 8.727 42.625 6.855 1 88.62 220 ASP B O 1
ATOM 4799 N N . PHE B 1 221 ? 9.094 42.438 9.117 1 93.38 221 PHE B N 1
ATOM 4800 C CA . PHE B 1 221 ? 8.539 41.125 9.312 1 93.38 221 PHE B CA 1
ATOM 4801 C C . PHE B 1 221 ? 7.348 41.156 10.258 1 93.38 221 PHE B C 1
ATOM 4803 O O . PHE B 1 221 ? 7.176 42.094 11.016 1 93.38 221 PHE B O 1
ATOM 4810 N N . GLN B 1 222 ? 6.559 40.219 10.148 1 94.94 222 GLN B N 1
ATOM 4811 C CA . GLN B 1 222 ? 5.57 39.906 11.172 1 94.94 222 GLN B CA 1
ATOM 4812 C C . GLN B 1 222 ? 5.828 38.531 11.797 1 94.94 222 GLN B C 1
ATOM 4814 O O . GLN B 1 222 ? 6.18 37.594 11.102 1 94.94 222 GLN B O 1
ATOM 4819 N N . HIS B 1 223 ? 5.645 38.562 13.102 1 95.69 223 HIS B N 1
ATOM 4820 C CA . HIS B 1 223 ? 5.906 37.344 13.867 1 95.69 223 HIS B CA 1
ATOM 4821 C C . HIS B 1 223 ? 4.652 36.469 13.984 1 95.69 223 HIS B C 1
ATOM 4823 O O . HIS B 1 223 ? 3.59 36.969 14.367 1 95.69 223 HIS B O 1
ATOM 4829 N N . VAL B 1 224 ? 4.801 35.219 13.625 1 95.25 224 VAL B N 1
ATOM 4830 C CA . VAL B 1 224 ? 3.734 34.219 13.805 1 95.25 224 VAL B CA 1
ATOM 4831 C C . VAL B 1 224 ? 4.234 33.062 14.672 1 95.25 224 VAL B C 1
ATOM 4833 O O . VAL B 1 224 ? 5.145 32.344 14.273 1 95.25 224 VAL B O 1
ATOM 4836 N N . SER B 1 225 ? 3.688 32.938 15.828 1 93.75 225 SER B N 1
ATOM 4837 C CA . SER B 1 225 ? 4.004 31.812 16.703 1 93.75 225 SER B CA 1
ATOM 4838 C C . SER B 1 225 ? 2.996 30.672 16.547 1 93.75 225 SER B C 1
ATOM 4840 O O . SER B 1 225 ? 1.815 30.844 16.875 1 93.75 225 SER B O 1
ATOM 4842 N N . VAL B 1 226 ? 3.451 29.5 16.125 1 92.62 226 VAL B N 1
ATOM 4843 C CA . VAL B 1 226 ? 2.557 28.375 15.93 1 92.62 226 VAL B CA 1
ATOM 4844 C C . VAL B 1 226 ? 2 27.906 17.281 1 92.62 226 VAL B C 1
ATOM 4846 O O . VAL B 1 226 ? 0.832 27.531 17.375 1 92.62 226 VAL B O 1
ATOM 4849 N N . GLY B 1 227 ? 2.832 27.969 18.312 1 89.75 227 GLY B N 1
ATOM 4850 C CA . GLY B 1 227 ? 2.332 27.656 19.641 1 89.75 227 GLY B CA 1
ATOM 4851 C C . GLY B 1 227 ? 1.169 28.531 20.047 1 89.75 227 GLY B C 1
ATOM 4852 O O . GLY B 1 227 ? 0.179 28.047 20.594 1 89.75 227 GLY B O 1
ATOM 4853 N N . ASP B 1 228 ? 1.308 29.75 19.797 1 90.62 228 ASP B N 1
ATOM 4854 C CA . ASP B 1 228 ? 0.241 30.688 20.125 1 90.62 228 ASP B CA 1
ATOM 4855 C C . ASP B 1 228 ? -1.016 30.406 19.312 1 90.62 228 ASP B C 1
ATOM 4857 O O . ASP B 1 228 ? -2.133 30.516 19.812 1 90.62 228 ASP B O 1
ATOM 4861 N N . LEU B 1 229 ? -0.83 30.125 18.031 1 92.12 229 LEU B N 1
ATOM 4862 C CA . LEU B 1 229 ? -1.966 29.797 17.172 1 92.12 229 LEU B CA 1
ATOM 4863 C C . LEU B 1 229 ? -2.717 28.594 17.719 1 92.12 229 LEU B C 1
ATOM 4865 O O . LEU B 1 229 ? -3.949 28.578 17.75 1 92.12 229 LEU B O 1
ATOM 4869 N N . LEU B 1 230 ? -1.945 27.609 18.156 1 92.38 230 LEU B N 1
ATOM 4870 C CA . LEU B 1 230 ? -2.543 26.391 18.688 1 92.38 230 LEU B CA 1
ATOM 4871 C C . LEU B 1 230 ? -3.275 26.672 19.984 1 92.38 230 LEU B C 1
ATOM 4873 O O . LEU B 1 230 ? -4.383 26.172 20.203 1 92.38 230 LEU B O 1
ATOM 4877 N N . ARG B 1 231 ? -2.688 27.516 20.844 1 90.62 231 ARG B N 1
ATOM 4878 C CA . ARG B 1 231 ? -3.314 27.859 22.109 1 90.62 231 ARG B CA 1
ATOM 4879 C C . ARG B 1 231 ? -4.582 28.672 21.906 1 90.62 231 ARG B C 1
ATOM 4881 O O . ARG B 1 231 ? -5.57 28.5 22.625 1 90.62 231 ARG B O 1
ATOM 4888 N N . GLN B 1 232 ? -4.484 29.531 20.953 1 91.81 232 GLN B N 1
ATOM 4889 C CA . GLN B 1 232 ? -5.676 30.297 20.609 1 91.81 232 GLN B CA 1
ATOM 4890 C C . GLN B 1 232 ? -6.805 29.391 20.141 1 91.81 232 GLN B C 1
ATOM 4892 O O . GLN B 1 232 ? -7.957 29.547 20.547 1 91.81 232 GLN B O 1
ATOM 4897 N N . GLU B 1 233 ? -6.477 28.484 19.266 1 91.5 233 GLU B N 1
ATOM 4898 C CA . GLU B 1 233 ? -7.461 27.516 18.797 1 91.5 233 GLU B CA 1
ATOM 4899 C C . GLU B 1 233 ? -7.98 26.641 19.938 1 91.5 233 GLU B C 1
ATOM 4901 O O . GLU B 1 233 ? -9.18 26.359 20.016 1 91.5 233 GLU B O 1
ATOM 4906 N N . GLN B 1 234 ? -7.102 26.25 20.734 1 92.31 234 GLN B N 1
ATOM 4907 C CA . GLN B 1 234 ? -7.43 25.438 21.906 1 92.31 234 GLN B CA 1
ATOM 4908 C C . GLN B 1 234 ? -8.469 26.141 22.781 1 92.31 234 GLN B C 1
ATOM 4910 O O . GLN B 1 234 ? -9.391 25.5 23.297 1 92.31 234 GLN B O 1
ATOM 4915 N N . ASP B 1 235 ? -8.336 27.422 22.906 1 92.38 235 ASP B N 1
ATOM 4916 C CA . ASP B 1 235 ? -9.164 28.188 23.828 1 92.38 235 ASP B CA 1
ATOM 4917 C C . ASP B 1 235 ? -10.391 28.766 23.141 1 92.38 235 ASP B C 1
ATOM 4919 O O . ASP B 1 235 ? -11.281 29.312 23.781 1 92.38 235 ASP B O 1
ATOM 4923 N N . SER B 1 236 ? -10.445 28.672 21.875 1 92 236 SER B N 1
ATOM 4924 C CA . SER B 1 236 ? -11.586 29.203 21.125 1 92 236 SER B CA 1
ATOM 4925 C C . SER B 1 236 ? -12.852 28.406 21.453 1 92 236 SER B C 1
ATOM 4927 O O . SER B 1 236 ? -12.875 27.188 21.344 1 92 236 SER B O 1
ATOM 4929 N N . PRO B 1 237 ? -13.852 29.156 21.828 1 91.12 237 PRO B N 1
ATOM 4930 C CA . PRO B 1 237 ? -15.109 28.453 22.109 1 91.12 237 PRO B CA 1
ATOM 4931 C C . PRO B 1 237 ? -15.656 27.703 20.906 1 91.12 237 PRO B C 1
ATOM 4933 O O . PRO B 1 237 ? -15.68 28.234 19.797 1 91.12 237 PRO B O 1
ATOM 4936 N N . GLY B 1 238 ? -16.016 26.484 21.109 1 89.06 238 GLY B N 1
ATOM 4937 C CA . GLY B 1 238 ? -16.641 25.703 20.062 1 89.06 238 GLY B CA 1
ATOM 4938 C C . GLY B 1 238 ? -15.625 25.094 19.094 1 89.06 238 GLY B C 1
ATOM 4939 O O . GLY B 1 238 ? -16 24.516 18.078 1 89.06 238 GLY B O 1
ATOM 4940 N N . SER B 1 239 ? -14.391 25.281 19.359 1 91.06 239 SER B N 1
ATOM 4941 C CA . SER B 1 239 ? -13.359 24.734 18.484 1 91.06 239 SER B CA 1
ATOM 4942 C C . SER B 1 239 ? -13.523 23.219 18.312 1 91.06 239 SER B C 1
ATOM 4944 O O . SER B 1 239 ? -13.781 22.5 19.281 1 91.06 239 SER B O 1
ATOM 4946 N N . LEU B 1 240 ? -13.398 22.797 17.062 1 91.62 240 LEU B N 1
ATOM 4947 C CA . LEU B 1 240 ? -13.461 21.375 16.734 1 91.62 240 LEU B CA 1
ATOM 4948 C C . LEU B 1 240 ? -12.219 20.641 17.219 1 91.62 240 LEU B C 1
ATOM 4950 O O . LEU B 1 240 ? -12.258 19.438 17.469 1 91.62 240 LEU B O 1
ATOM 4954 N N . PHE B 1 241 ? -11.094 21.359 17.406 1 94.31 241 PHE B N 1
ATOM 4955 C CA . PHE B 1 241 ? -9.805 20.734 17.672 1 94.31 241 PHE B CA 1
ATOM 4956 C C . PHE B 1 241 ? -9.328 21.094 19.078 1 94.31 241 PHE B C 1
ATOM 4958 O O . PHE B 1 241 ? -8.266 20.641 19.516 1 94.31 241 PHE B O 1
ATOM 4965 N N . GLY B 1 242 ? -10.078 21.875 19.781 1 94.62 242 GLY B N 1
ATOM 4966 C CA . GLY B 1 242 ? -9.641 22.422 21.062 1 94.62 242 GLY B CA 1
ATOM 4967 C C . GLY B 1 242 ? -9.133 21.344 22.016 1 94.62 242 GLY B C 1
ATOM 4968 O O . GLY B 1 242 ? -8.008 21.438 22.516 1 94.62 242 GLY B O 1
ATOM 4969 N N . ASP B 1 243 ? -9.93 20.375 22.266 1 92.88 243 ASP B N 1
ATOM 4970 C CA . ASP B 1 243 ? -9.562 19.297 23.188 1 92.88 243 ASP B CA 1
ATOM 4971 C C . ASP B 1 243 ? -8.344 18.516 22.672 1 92.88 243 ASP B C 1
ATOM 4973 O O . ASP B 1 243 ? -7.453 18.172 23.438 1 92.88 243 ASP B O 1
ATOM 4977 N N . PHE B 1 244 ? -8.344 18.25 21.422 1 93.69 244 PHE B N 1
ATOM 4978 C CA . PHE B 1 244 ? -7.227 17.547 20.812 1 93.69 244 PHE B CA 1
ATOM 4979 C C . PHE B 1 244 ? -5.922 18.312 21.016 1 93.69 244 PHE B C 1
ATOM 4981 O O . PHE B 1 244 ? -4.906 17.719 21.391 1 93.69 244 PHE B O 1
ATOM 4988 N N . ILE B 1 245 ? -5.973 19.594 20.766 1 94.38 245 ILE B N 1
ATOM 4989 C CA . ILE B 1 245 ? -4.785 20.438 20.906 1 94.38 245 ILE B CA 1
ATOM 4990 C C . ILE B 1 245 ? -4.332 20.453 22.359 1 94.38 245 ILE B C 1
ATOM 4992 O O . ILE B 1 245 ? -3.146 20.281 22.656 1 94.38 245 ILE B O 1
ATOM 4996 N N . ARG B 1 246 ? -5.234 20.625 23.234 1 93.19 246 ARG B N 1
ATOM 4997 C CA . ARG B 1 246 ? -4.938 20.656 24.656 1 93.19 246 ARG B CA 1
ATOM 4998 C C . ARG B 1 246 ? -4.215 19.375 25.109 1 93.19 246 ARG B C 1
ATOM 5000 O O . ARG B 1 246 ? -3.189 19.453 25.781 1 93.19 246 ARG B O 1
ATOM 5007 N N . GLU B 1 247 ? -4.754 18.281 24.734 1 91.56 247 GLU B N 1
ATOM 5008 C CA . GLU B 1 247 ? -4.168 17 25.109 1 91.56 247 GLU B CA 1
ATOM 5009 C C . GLU B 1 247 ? -2.803 16.797 24.453 1 91.56 247 GLU B C 1
ATOM 5011 O O . GLU B 1 247 ? -1.888 16.25 25.062 1 91.56 247 GLU B O 1
ATOM 5016 N N . SER B 1 248 ? -2.684 17.188 23.188 1 91.12 248 SER B N 1
ATOM 5017 C CA . SER B 1 248 ? -1.416 17.062 22.469 1 91.12 248 SER B CA 1
ATOM 5018 C C . SER B 1 248 ? -0.326 17.891 23.141 1 91.12 248 SER B C 1
ATOM 5020 O O . SER B 1 248 ? 0.793 17.422 23.344 1 91.12 248 SER B O 1
ATOM 5022 N N . ILE B 1 249 ? -0.681 19.141 23.469 1 87.25 249 ILE B N 1
ATOM 5023 C CA . ILE B 1 249 ? 0.273 20.031 24.125 1 87.25 249 ILE B CA 1
ATOM 5024 C C . ILE B 1 249 ? 0.653 19.484 25.484 1 87.25 249 ILE B C 1
ATOM 5026 O O . ILE B 1 249 ? 1.838 19.375 25.812 1 87.25 249 ILE B O 1
ATOM 5030 N N . ARG B 1 250 ? -0.308 19.062 26.25 1 86.38 250 ARG B N 1
ATOM 5031 C CA . ARG B 1 250 ? -0.099 18.547 27.594 1 86.38 250 ARG B CA 1
ATOM 5032 C C . ARG B 1 250 ? 0.843 17.344 27.578 1 86.38 250 ARG B C 1
ATOM 5034 O O . ARG B 1 250 ? 1.633 17.156 28.5 1 86.38 250 ARG B O 1
ATOM 5041 N N . ASN B 1 251 ? 0.77 16.562 26.562 1 87.25 251 ASN B N 1
ATOM 5042 C CA . ASN B 1 251 ? 1.554 15.328 26.5 1 87.25 251 ASN B CA 1
ATOM 5043 C C . ASN B 1 251 ? 2.736 15.461 25.547 1 87.25 251 ASN B C 1
ATOM 5045 O O . ASN B 1 251 ? 3.402 14.477 25.234 1 87.25 251 ASN B O 1
ATOM 5049 N N . SER B 1 252 ? 2.963 16.672 25.016 1 84.81 252 SER B N 1
ATOM 5050 C CA . SER B 1 252 ? 4.078 17 24.141 1 84.81 252 SER B CA 1
ATOM 5051 C C . SER B 1 252 ? 4.059 16.125 22.875 1 84.81 252 SER B C 1
ATOM 5053 O O . SER B 1 252 ? 5.086 15.562 22.5 1 84.81 252 SER B O 1
ATOM 5055 N N . VAL B 1 253 ? 2.838 15.836 22.453 1 85.69 253 VAL B N 1
ATOM 5056 C CA . VAL B 1 253 ? 2.686 15.141 21.172 1 85.69 253 VAL B CA 1
ATOM 5057 C C . VAL B 1 253 ? 2.592 16.156 20.047 1 85.69 253 VAL B C 1
ATOM 5059 O O . VAL B 1 253 ? 1.819 17.125 20.125 1 85.69 253 VAL B O 1
ATOM 5062 N N . ILE B 1 254 ? 3.385 15.992 19.047 1 82.38 254 ILE B N 1
ATOM 5063 C CA . ILE B 1 254 ? 3.436 16.922 17.938 1 82.38 254 ILE B CA 1
ATOM 5064 C C . ILE B 1 254 ? 2.119 16.891 17.156 1 82.38 254 ILE B C 1
ATOM 5066 O O . ILE B 1 254 ? 1.638 15.805 16.797 1 82.38 254 ILE B O 1
ATOM 5070 N N . VAL B 1 255 ? 1.628 18.031 16.938 1 87.69 255 VAL B N 1
ATOM 5071 C CA . VAL B 1 255 ? 0.363 18.172 16.219 1 87.69 255 VAL B CA 1
ATOM 5072 C C . VAL B 1 255 ? 0.564 17.844 14.742 1 87.69 255 VAL B C 1
ATOM 5074 O O . VAL B 1 255 ? 1.594 18.188 14.156 1 87.69 255 VAL B O 1
ATOM 5077 N N . PRO B 1 256 ? -0.427 17.219 14.102 1 89.56 256 PRO B N 1
ATOM 5078 C CA . PRO B 1 256 ? -0.308 16.844 12.695 1 89.56 256 PRO B CA 1
ATOM 5079 C C . PRO B 1 256 ? -0.065 18.031 11.781 1 89.56 256 PRO B C 1
ATOM 5081 O O . PRO B 1 256 ? -0.628 19.109 12 1 89.56 256 PRO B O 1
ATOM 5084 N N . PRO B 1 257 ? 0.728 17.797 10.727 1 88.94 257 PRO B N 1
ATOM 5085 C CA . PRO B 1 257 ? 1.041 18.859 9.781 1 88.94 257 PRO B CA 1
ATOM 5086 C C . PRO B 1 257 ? -0.209 19.531 9.203 1 88.94 257 PRO B C 1
ATOM 5088 O O . PRO B 1 257 ? -0.237 20.75 9.016 1 88.94 257 PRO B O 1
ATOM 5091 N N . SER B 1 258 ? -1.164 18.703 8.961 1 88.19 258 SER B N 1
ATOM 5092 C CA . SER B 1 258 ? -2.359 19.234 8.312 1 88.19 258 SER B CA 1
ATOM 5093 C C . SER B 1 258 ? -3.061 20.266 9.203 1 88.19 258 SER B C 1
ATOM 5095 O O . SER B 1 258 ? -3.566 21.281 8.719 1 88.19 258 SER B O 1
ATOM 5097 N N . LEU B 1 259 ? -3.137 20.016 10.469 1 89.31 259 LEU B N 1
ATOM 5098 C CA . LEU B 1 259 ? -3.768 20.953 11.383 1 89.31 259 LEU B CA 1
ATOM 5099 C C . LEU B 1 259 ? -2.957 22.25 11.484 1 89.31 259 LEU B C 1
ATOM 5101 O O . LEU B 1 259 ? -3.52 23.344 11.43 1 89.31 259 LEU B O 1
ATOM 5105 N N . THR B 1 260 ? -1.651 22.078 11.625 1 90.19 260 THR B N 1
ATOM 5106 C CA . THR B 1 260 ? -0.782 23.25 11.711 1 90.19 260 THR B CA 1
ATOM 5107 C C . THR B 1 260 ? -0.914 24.109 10.453 1 90.19 260 THR B C 1
ATOM 5109 O O . THR B 1 260 ? -1.023 25.344 10.539 1 90.19 260 THR B O 1
ATOM 5112 N N . MET B 1 261 ? -0.929 23.438 9.359 1 88.56 261 MET B N 1
ATOM 5113 C CA . MET B 1 261 ? -1.014 24.172 8.094 1 88.56 261 MET B CA 1
ATOM 5114 C C . MET B 1 261 ? -2.365 24.859 7.953 1 88.56 261 MET B C 1
ATOM 5116 O O . MET B 1 261 ? -2.453 25.953 7.379 1 88.56 261 MET B O 1
ATOM 5120 N N . LEU B 1 262 ? -3.367 24.234 8.406 1 85.12 262 LEU B N 1
ATOM 5121 C CA . LEU B 1 262 ? -4.699 24.828 8.375 1 85.12 262 LEU B CA 1
ATOM 5122 C C . LEU B 1 262 ? -4.723 26.156 9.109 1 85.12 262 LEU B C 1
ATOM 5124 O O . LEU B 1 262 ? -5.359 27.109 8.656 1 85.12 262 LEU B O 1
ATOM 5128 N N . LEU B 1 263 ? -3.986 26.266 10.172 1 87.38 263 LEU B N 1
ATOM 5129 C CA . LEU B 1 263 ? -3.975 27.469 11 1 87.38 263 LEU B CA 1
ATOM 5130 C C . LEU B 1 263 ? -2.963 28.469 10.469 1 87.38 263 LEU B C 1
ATOM 5132 O O . LEU B 1 263 ? -3.195 29.688 10.539 1 87.38 263 LEU B O 1
ATOM 5136 N N . LEU B 1 264 ? -1.901 28 9.891 1 90.12 264 LEU B N 1
ATOM 5137 C CA . LEU B 1 264 ? -0.753 28.828 9.516 1 90.12 264 LEU B CA 1
ATOM 5138 C C . LEU B 1 264 ? -0.96 29.453 8.148 1 90.12 264 LEU B C 1
ATOM 5140 O O . LEU B 1 264 ? -0.574 30.609 7.93 1 90.12 264 LEU B O 1
ATOM 5144 N N . LYS B 1 265 ? -1.527 28.703 7.262 1 85.12 265 LYS B N 1
ATOM 5145 C CA . LYS B 1 265 ? -1.59 29.094 5.859 1 85.12 265 LYS B CA 1
ATOM 5146 C C . LYS B 1 265 ? -2.311 30.438 5.695 1 85.12 265 LYS B C 1
ATOM 5148 O O . LYS B 1 265 ? -1.8 31.344 5.043 1 85.12 265 LYS B O 1
ATOM 5153 N N . GLU B 1 266 ? -3.445 30.594 6.285 1 80.06 266 GLU B N 1
ATOM 5154 C CA . GLU B 1 266 ? -4.219 31.828 6.156 1 80.06 266 GLU B CA 1
ATOM 5155 C C . GLU B 1 266 ? -3.475 33 6.758 1 80.06 266 GLU B C 1
ATOM 5157 O O . GLU B 1 266 ? -3.533 34.125 6.227 1 80.06 266 GLU B O 1
ATOM 5162 N N . ARG B 1 267 ? -2.816 32.75 7.82 1 87.75 267 ARG B N 1
ATOM 5163 C CA . ARG B 1 267 ? -2.078 33.812 8.492 1 87.75 267 ARG B CA 1
ATOM 5164 C C . ARG B 1 267 ? -0.896 34.281 7.652 1 87.75 267 ARG B C 1
ATOM 5166 O O . ARG B 1 267 ? -0.638 35.469 7.547 1 87.75 267 ARG B O 1
ATOM 5173 N N . ILE B 1 268 ? -0.199 33.406 7.062 1 89.44 268 ILE B N 1
ATOM 5174 C CA . ILE B 1 268 ? 0.947 33.719 6.219 1 89.44 268 ILE B CA 1
ATOM 5175 C C . ILE B 1 268 ? 0.487 34.531 5.012 1 89.44 268 ILE B C 1
ATOM 5177 O O . ILE B 1 268 ? 1.075 35.562 4.691 1 89.44 268 ILE B O 1
ATOM 5181 N N . GLN B 1 269 ? -0.562 34.062 4.426 1 82.81 269 GLN B N 1
ATOM 5182 C CA . GLN B 1 269 ? -1.077 34.75 3.238 1 82.81 269 GLN B CA 1
ATOM 5183 C C . GLN B 1 269 ? -1.523 36.188 3.561 1 82.81 269 GLN B C 1
ATOM 5185 O O . GLN B 1 269 ? -1.284 37.094 2.779 1 82.81 269 GLN B O 1
ATOM 5190 N N . SER B 1 270 ? -2.152 36.312 4.668 1 86.75 270 SER B N 1
ATOM 5191 C CA . SER B 1 270 ? -2.604 37.625 5.09 1 86.75 270 SER B CA 1
ATOM 5192 C C . SER B 1 270 ? -1.424 38.562 5.301 1 86.75 270 SER B C 1
ATOM 5194 O O . SER B 1 270 ? -1.467 39.719 4.879 1 86.75 270 SER B O 1
ATOM 5196 N N . ILE B 1 271 ? -0.393 38.125 5.867 1 89.81 271 ILE B N 1
ATOM 5197 C CA . ILE B 1 271 ? 0.786 38.938 6.152 1 89.81 271 ILE B CA 1
ATOM 5198 C C . ILE B 1 271 ? 1.504 39.281 4.848 1 89.81 271 ILE B C 1
ATOM 5200 O O . ILE B 1 271 ? 1.892 40.438 4.633 1 89.81 271 ILE B O 1
ATOM 5204 N N . GLN B 1 272 ? 1.597 38.312 4.016 1 85.56 272 GLN B N 1
ATOM 5205 C CA . GLN B 1 272 ? 2.293 38.5 2.748 1 85.56 272 GLN B CA 1
ATOM 5206 C C . GLN B 1 272 ? 1.536 39.469 1.851 1 85.56 272 GLN B C 1
ATOM 5208 O O . GLN B 1 272 ? 2.148 40.25 1.093 1 85.56 272 GLN B O 1
ATOM 5213 N N . SER B 1 273 ? 0.265 39.469 1.959 1 85 273 SER B N 1
ATOM 5214 C CA . SER B 1 273 ? -0.548 40.375 1.177 1 85 273 SER B CA 1
ATOM 5215 C C . SER B 1 273 ? -0.294 41.844 1.593 1 85 273 SER B C 1
ATOM 5217 O O . SER B 1 273 ? -0.53 42.75 0.814 1 85 273 SER B O 1
ATOM 5219 N N . MET B 1 274 ? 0.215 41.969 2.775 1 88.5 274 MET B N 1
ATOM 5220 C CA . MET B 1 274 ? 0.561 43.312 3.268 1 88.5 274 MET B CA 1
ATOM 5221 C C . MET B 1 274 ? 1.984 43.688 2.869 1 88.5 274 MET B C 1
ATOM 5223 O O . MET B 1 274 ? 2.471 44.75 3.227 1 88.5 274 MET B O 1
ATOM 5227 N N . GLY B 1 275 ? 2.668 42.75 2.217 1 84.94 275 GLY B N 1
ATOM 5228 C CA . GLY B 1 275 ? 4.016 43 1.738 1 84.94 275 GLY B CA 1
ATOM 5229 C C . GLY B 1 275 ? 5.078 42.781 2.805 1 84.94 275 GLY B C 1
ATOM 5230 O O . GLY B 1 275 ? 6.203 43.281 2.668 1 84.94 275 GLY B O 1
ATOM 5231 N N . LYS B 1 276 ? 4.766 42.094 3.826 1 90 276 LYS B N 1
ATOM 5232 C CA . LYS B 1 276 ? 5.695 41.875 4.93 1 90 276 LYS B CA 1
ATOM 5233 C C . LYS B 1 276 ? 6.266 40.469 4.906 1 90 276 LYS B C 1
ATOM 5235 O O . LYS B 1 276 ? 5.621 39.531 4.406 1 90 276 LYS B O 1
ATOM 5240 N N . GLY B 1 277 ? 7.445 40.406 5.395 1 90.69 277 GLY B N 1
ATOM 5241 C CA . GLY B 1 277 ? 7.992 39.062 5.629 1 90.69 277 GLY B CA 1
ATOM 5242 C C . GLY B 1 277 ? 7.363 38.375 6.812 1 90.69 277 GLY B C 1
ATOM 5243 O O . GLY B 1 277 ? 6.668 39 7.617 1 90.69 277 GLY B O 1
ATOM 5244 N N . VAL B 1 278 ? 7.523 37.094 6.863 1 93.62 278 VAL B N 1
ATOM 5245 C CA . VAL B 1 278 ? 6.91 36.312 7.934 1 93.62 278 VAL B CA 1
ATOM 5246 C C . VAL B 1 278 ? 7.992 35.594 8.727 1 93.62 278 VAL B C 1
ATOM 5248 O O . VAL B 1 278 ? 8.852 34.938 8.141 1 93.62 278 VAL B O 1
ATOM 5251 N N . LEU B 1 279 ? 7.992 35.781 10.016 1 95.25 279 LEU B N 1
ATOM 5252 C CA . LEU B 1 279 ? 8.805 35 10.945 1 95.25 279 LEU B CA 1
ATOM 5253 C C . LEU B 1 279 ? 7.965 33.938 11.648 1 95.25 279 LEU B C 1
ATOM 5255 O O . LEU B 1 279 ? 7.055 34.281 12.406 1 95.25 279 LEU B O 1
ATOM 5259 N N . ILE B 1 280 ? 8.25 32.719 11.383 1 95.56 280 ILE B N 1
ATOM 5260 C CA . ILE B 1 280 ? 7.457 31.656 11.969 1 95.56 280 ILE B CA 1
ATOM 5261 C C . ILE B 1 280 ? 8.258 30.969 13.07 1 95.56 280 ILE B C 1
ATOM 5263 O O . ILE B 1 280 ? 9.328 30.406 12.82 1 95.56 280 ILE B O 1
ATOM 5267 N N . ASP B 1 281 ? 7.676 31.031 14.195 1 94.31 281 ASP B N 1
ATOM 5268 C CA . ASP B 1 281 ? 8.289 30.422 15.367 1 94.31 281 ASP B CA 1
ATOM 5269 C C . ASP B 1 281 ? 7.582 29.125 15.75 1 94.31 281 ASP B C 1
ATOM 5271 O O . ASP B 1 281 ? 6.348 29.078 15.781 1 94.31 281 ASP B O 1
ATOM 5275 N N . GLY B 1 282 ? 8.422 28.062 15.992 1 89.62 282 GLY B N 1
ATOM 5276 C CA . GLY B 1 282 ? 7.848 26.828 16.469 1 89.62 282 GLY B CA 1
ATOM 5277 C C . GLY B 1 282 ? 7.41 25.891 15.352 1 89.62 282 GLY B C 1
ATOM 5278 O O . GLY B 1 282 ? 6.586 25 15.562 1 89.62 282 GLY B O 1
ATOM 5279 N N . PHE B 1 283 ? 7.914 26.156 14.164 1 92.25 283 PHE B N 1
ATOM 5280 C CA . PHE B 1 283 ? 7.586 25.375 12.969 1 92.25 283 PHE B CA 1
ATOM 5281 C C . PHE B 1 283 ? 8.742 25.406 11.977 1 92.25 283 PHE B C 1
ATOM 5283 O O . PHE B 1 283 ? 9.367 26.438 11.766 1 92.25 283 PHE B O 1
ATOM 5290 N N . PRO B 1 284 ? 8.969 24.281 11.453 1 92.94 284 PRO B N 1
ATOM 5291 C CA . PRO B 1 284 ? 8.367 22.969 11.656 1 92.94 284 PRO B CA 1
ATOM 5292 C C . PRO B 1 284 ? 8.969 22.219 12.844 1 92.94 284 PRO B C 1
ATOM 5294 O O . PRO B 1 284 ? 10.109 22.484 13.234 1 92.94 284 PRO B O 1
ATOM 5297 N N . ARG B 1 285 ? 8.211 21.312 13.398 1 89.25 285 ARG B N 1
ATOM 5298 C CA . ARG B 1 285 ? 8.664 20.516 14.531 1 89.25 285 ARG B CA 1
ATOM 5299 C C . ARG B 1 285 ? 8.969 19.078 14.109 1 89.25 285 ARG B C 1
ATOM 5301 O O . ARG B 1 285 ? 9.438 18.281 14.922 1 89.25 285 ARG B O 1
ATOM 5308 N N . SER B 1 286 ? 8.648 18.812 12.93 1 87.69 286 SER B N 1
ATOM 5309 C CA . SER B 1 286 ? 8.945 17.516 12.328 1 87.69 286 SER B CA 1
ATOM 5310 C C . SER B 1 286 ? 9.242 17.641 10.836 1 87.69 286 SER B C 1
ATOM 5312 O O . SER B 1 286 ? 8.914 18.656 10.227 1 87.69 286 SER B O 1
ATOM 5314 N N . VAL B 1 287 ? 9.867 16.641 10.297 1 88.12 287 VAL B N 1
ATOM 5315 C CA . VAL B 1 287 ? 10.148 16.625 8.859 1 88.12 287 VAL B CA 1
ATOM 5316 C C . VAL B 1 287 ? 8.836 16.609 8.078 1 88.12 287 VAL B C 1
ATOM 5318 O O . VAL B 1 287 ? 8.711 17.297 7.055 1 88.12 287 VAL B O 1
ATOM 5321 N N . SER B 1 288 ? 7.902 15.898 8.602 1 87 288 SER B N 1
ATOM 5322 C CA . SER B 1 288 ? 6.609 15.82 7.93 1 87 288 SER B CA 1
ATOM 5323 C C . SER B 1 288 ? 5.945 17.188 7.852 1 87 288 SER B C 1
ATOM 5325 O O . SER B 1 288 ? 5.273 17.5 6.867 1 87 288 SER B O 1
ATOM 5327 N N . GLN B 1 289 ? 6.105 17.984 8.852 1 89.19 289 GLN B N 1
ATOM 5328 C CA . GLN B 1 289 ? 5.559 19.344 8.828 1 89.19 289 GLN B CA 1
ATOM 5329 C C . GLN B 1 289 ? 6.254 20.188 7.77 1 89.19 289 GLN B C 1
ATOM 5331 O O . GLN B 1 289 ? 5.602 20.953 7.055 1 89.19 289 GLN B O 1
ATOM 5336 N N . ALA B 1 290 ? 7.535 20.047 7.633 1 90 290 ALA B N 1
ATOM 5337 C CA . ALA B 1 290 ? 8.289 20.781 6.629 1 90 290 ALA B CA 1
ATOM 5338 C C . ALA B 1 290 ? 7.852 20.391 5.219 1 90 290 ALA B C 1
ATOM 5340 O O . ALA B 1 290 ? 7.641 21.266 4.367 1 90 290 ALA B O 1
ATOM 5341 N N . VAL B 1 291 ? 7.676 19.156 5.105 1 87.56 291 VAL B N 1
ATOM 5342 C CA . VAL B 1 291 ? 7.262 18.625 3.805 1 87.56 291 VAL B CA 1
ATOM 5343 C C . VAL B 1 291 ? 5.863 19.125 3.467 1 87.56 291 VAL B C 1
ATOM 5345 O O . VAL B 1 291 ? 5.605 19.547 2.338 1 87.56 291 VAL B O 1
ATOM 5348 N N . ALA B 1 292 ? 5.012 19.062 4.418 1 87.88 292 ALA B N 1
ATOM 5349 C CA . ALA B 1 292 ? 3.645 19.531 4.211 1 87.88 292 ALA B CA 1
ATOM 5350 C C . ALA B 1 292 ? 3.631 21.016 3.818 1 87.88 292 ALA B C 1
ATOM 5352 O O . ALA B 1 292 ? 2.848 21.422 2.959 1 87.88 292 ALA B O 1
ATOM 5353 N N . PHE B 1 293 ? 4.438 21.797 4.414 1 89.69 293 PHE B N 1
ATOM 5354 C CA . PHE B 1 293 ? 4.559 23.219 4.098 1 89.69 293 PHE B CA 1
ATOM 5355 C C . PHE B 1 293 ? 4.938 23.422 2.635 1 89.69 293 PHE B C 1
ATOM 5357 O O . PHE B 1 293 ? 4.336 24.234 1.936 1 89.69 293 PHE B O 1
ATOM 5364 N N . GLU B 1 294 ? 5.883 22.672 2.211 1 86.69 294 GLU B N 1
ATOM 5365 C CA . GLU B 1 294 ? 6.348 22.766 0.832 1 86.69 294 GLU B CA 1
ATOM 5366 C C . GLU B 1 294 ? 5.277 22.312 -0.152 1 86.69 294 GLU B C 1
ATOM 5368 O O . GLU B 1 294 ? 5.117 22.906 -1.222 1 86.69 294 GLU B O 1
ATOM 5373 N N . GLN B 1 295 ? 4.586 21.312 0.248 1 8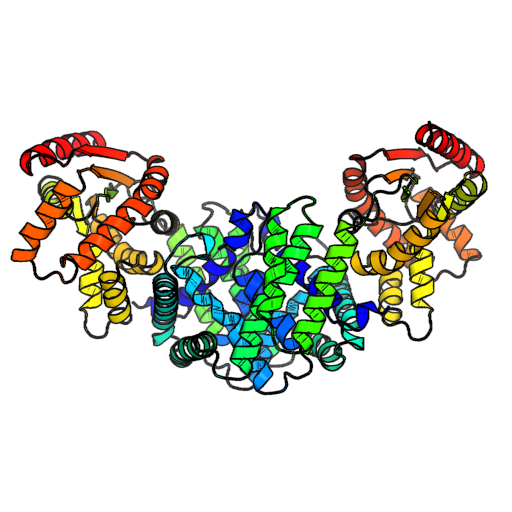4.44 295 GLN B N 1
ATOM 5374 C CA . GLN B 1 295 ? 3.582 20.734 -0.635 1 84.44 295 GLN B CA 1
ATOM 5375 C C . GLN B 1 295 ? 2.379 21.656 -0.792 1 84.44 295 GLN B C 1
ATOM 5377 O O . GLN B 1 295 ? 1.705 21.625 -1.825 1 84.44 295 GLN B O 1
ATOM 5382 N N . GLU B 1 296 ? 2.109 22.391 0.255 1 80.62 296 GLU B N 1
ATOM 5383 C CA . GLU B 1 296 ? 0.987 23.328 0.2 1 80.62 296 GLU B CA 1
ATOM 5384 C C . GLU B 1 296 ? 1.357 24.578 -0.571 1 80.62 296 GLU B C 1
ATOM 5386 O O . GLU B 1 296 ? 0.528 25.484 -0.737 1 80.62 296 GLU B O 1
ATOM 5391 N N . LYS B 1 297 ? 2.57 24.688 -1.108 1 73.5 297 LYS B N 1
ATOM 5392 C CA . LYS B 1 297 ? 3.096 25.766 -1.934 1 73.5 297 LYS B CA 1
ATOM 5393 C C . LYS B 1 297 ? 2.857 27.125 -1.276 1 73.5 297 LYS B C 1
ATOM 5395 O O . LYS B 1 297 ? 2.416 28.062 -1.933 1 73.5 297 LYS B O 1
ATOM 5400 N N . VAL B 1 298 ? 3.023 27.047 0.022 1 72.81 298 VAL B N 1
ATOM 5401 C CA . VAL B 1 298 ? 2.895 28.328 0.719 1 72.81 298 VAL B CA 1
ATOM 5402 C C . VAL B 1 298 ? 4 29.281 0.267 1 72.81 298 VAL B C 1
ATOM 5404 O O . VAL B 1 298 ? 3.744 30.453 -0.007 1 72.81 298 VAL B O 1
ATOM 5407 N N . SER B 1 299 ? 5.18 28.734 0.159 1 72.31 299 SER B N 1
ATOM 5408 C CA . SER B 1 299 ? 6.332 29.469 -0.359 1 72.31 299 SER B CA 1
ATOM 5409 C C . SER B 1 299 ? 7.477 28.531 -0.715 1 72.31 299 SER B C 1
ATOM 5411 O O . SER B 1 299 ? 7.727 27.547 -0.007 1 72.31 299 SER B O 1
ATOM 5413 N N . ASP B 1 300 ? 8.102 28.797 -1.774 1 72.12 300 ASP B N 1
ATOM 5414 C CA . ASP B 1 300 ? 9.266 28 -2.148 1 72.12 300 ASP B CA 1
ATOM 5415 C C . ASP B 1 300 ? 10.555 28.656 -1.638 1 72.12 300 ASP B C 1
ATOM 5417 O O . ASP B 1 300 ? 11.617 28.031 -1.658 1 72.12 300 ASP B O 1
ATOM 5421 N N . ASN B 1 301 ? 10.359 29.812 -1.171 1 80.06 301 ASN B N 1
ATOM 5422 C CA . ASN B 1 301 ? 11.523 30.547 -0.696 1 80.06 301 ASN B CA 1
ATOM 5423 C C . ASN B 1 301 ? 11.438 30.828 0.803 1 80.06 301 ASN B C 1
ATOM 5425 O O . ASN B 1 301 ? 10.711 31.719 1.234 1 80.06 301 ASN B O 1
ATOM 5429 N N . TYR B 1 302 ? 12.125 29.953 1.52 1 90.25 302 TYR B N 1
ATOM 5430 C CA . TYR B 1 302 ? 12.188 30.172 2.961 1 90.25 302 TYR B CA 1
ATOM 5431 C C . TYR B 1 302 ? 13.602 29.938 3.484 1 90.25 302 TYR B C 1
ATOM 5433 O O . TYR B 1 302 ? 14.43 29.328 2.807 1 90.25 302 TYR B O 1
ATOM 5441 N N . SER B 1 303 ? 13.891 30.594 4.531 1 93.94 303 SER B N 1
ATOM 5442 C CA . SER B 1 303 ? 15.148 30.406 5.25 1 93.94 303 SER B CA 1
ATOM 5443 C C . SER B 1 303 ? 14.906 30.031 6.703 1 93.94 303 SER B C 1
ATOM 5445 O O . SER B 1 303 ? 13.766 30.062 7.176 1 93.94 303 SER B O 1
ATOM 5447 N N . THR B 1 304 ? 16.031 29.562 7.359 1 96.44 304 THR B N 1
ATOM 5448 C CA . THR B 1 304 ? 15.867 29.062 8.727 1 96.44 304 THR B CA 1
ATOM 5449 C C . THR B 1 304 ? 16.922 29.656 9.641 1 96.44 304 THR B C 1
ATOM 5451 O O . THR B 1 304 ? 18.094 29.766 9.266 1 96.44 304 THR B O 1
ATOM 5454 N N . ILE B 1 305 ? 16.516 30.156 10.727 1 96.69 305 ILE B N 1
ATOM 5455 C CA . ILE B 1 305 ? 17.406 30.531 11.82 1 96.69 305 ILE B CA 1
ATOM 5456 C C . ILE B 1 305 ? 17.25 29.531 12.969 1 96.69 305 ILE B C 1
ATOM 5458 O O . ILE B 1 305 ? 16.156 29.391 13.516 1 96.69 305 ILE B O 1
ATOM 5462 N N . PHE B 1 306 ? 18.328 28.859 13.328 1 96.81 306 PHE B N 1
ATOM 5463 C CA . PHE B 1 306 ? 18.312 27.891 14.43 1 96.81 306 PHE B CA 1
ATOM 5464 C C . PHE B 1 306 ? 19.031 28.469 15.648 1 96.81 306 PHE B C 1
ATOM 5466 O O . PHE B 1 306 ? 20.219 28.75 15.602 1 96.81 306 PHE B O 1
ATOM 5473 N N . LEU B 1 307 ? 18.281 28.609 16.703 1 96.19 307 LEU B N 1
ATOM 5474 C CA . LEU B 1 307 ? 18.844 29.062 17.969 1 96.19 307 LEU B CA 1
ATOM 5475 C C . LEU B 1 307 ? 19.281 27.891 18.828 1 96.19 307 LEU B C 1
ATOM 5477 O O . LEU B 1 307 ? 18.469 27.031 19.188 1 96.19 307 LEU B O 1
ATOM 5481 N N . GLU B 1 308 ? 20.453 27.891 19.203 1 93.88 308 GLU B N 1
ATOM 5482 C CA . GLU B 1 308 ? 21.016 26.781 19.969 1 93.88 308 GLU B CA 1
ATOM 5483 C C . GLU B 1 308 ? 21.5 27.219 21.328 1 93.88 308 GLU B C 1
ATOM 5485 O O . GLU B 1 308 ? 22.094 28.297 21.469 1 93.88 308 GLU B O 1
ATOM 5490 N N . ALA B 1 309 ? 21.125 26.5 22.297 1 91.94 309 ALA B N 1
ATOM 5491 C CA . ALA B 1 309 ? 21.594 26.703 23.672 1 91.94 309 ALA B CA 1
ATOM 5492 C C . ALA B 1 309 ? 21.656 25.375 24.422 1 91.94 309 ALA B C 1
ATOM 5494 O O . ALA B 1 309 ? 21.141 24.359 23.969 1 91.94 309 ALA B O 1
ATOM 5495 N N . SER B 1 310 ? 22.375 25.391 25.562 1 88.06 310 SER B N 1
ATOM 5496 C CA . SER B 1 310 ? 22.469 24.188 26.375 1 88.06 310 SER B CA 1
ATOM 5497 C C . SER B 1 310 ? 21.125 23.844 27.031 1 88.06 310 SER B C 1
ATOM 5499 O O . SER B 1 310 ? 20.328 24.75 27.281 1 88.06 310 SER B O 1
ATOM 5501 N N . THR B 1 311 ? 20.953 22.578 27.25 1 86.75 311 THR B N 1
ATOM 5502 C CA . THR B 1 311 ? 19.734 22.125 27.906 1 86.75 311 THR B CA 1
ATOM 5503 C C . THR B 1 311 ? 19.562 22.797 29.266 1 86.75 311 THR B C 1
ATOM 5505 O O . THR B 1 311 ? 18.453 23.203 29.625 1 86.75 311 THR B O 1
ATOM 5508 N N . GLU B 1 312 ? 20.609 22.891 29.938 1 84.62 312 GLU B N 1
ATOM 5509 C CA . GLU B 1 312 ? 20.578 23.5 31.266 1 84.62 312 GLU B CA 1
ATOM 5510 C C . GLU B 1 312 ? 20.125 24.953 31.188 1 84.62 312 GLU B C 1
ATOM 5512 O O . GLU B 1 312 ? 19.312 25.406 31.984 1 84.62 312 GLU B O 1
ATOM 5517 N N . SER B 1 313 ? 20.672 25.656 30.266 1 84.94 313 SER B N 1
ATOM 5518 C CA . SER B 1 313 ? 20.312 27.062 30.094 1 84.94 313 SER B CA 1
ATOM 5519 C C . SER B 1 313 ? 18.844 27.219 29.719 1 84.94 313 SER B C 1
ATOM 5521 O O . SER B 1 313 ? 18.156 28.109 30.234 1 84.94 313 SER B O 1
ATOM 5523 N N . MET B 1 314 ? 18.344 26.359 28.906 1 86.25 314 MET B N 1
ATOM 5524 C CA . MET B 1 314 ? 16.953 26.422 28.453 1 86.25 314 MET B CA 1
ATOM 5525 C C . MET B 1 314 ? 16 26.109 29.594 1 86.25 314 MET B C 1
ATOM 5527 O O . MET B 1 314 ? 15 26.812 29.766 1 86.25 314 MET B O 1
ATOM 5531 N N . ILE B 1 315 ? 16.344 25.141 30.328 1 84.31 315 ILE B N 1
ATOM 5532 C CA . ILE B 1 315 ? 15.516 24.766 31.469 1 84.31 315 ILE B CA 1
ATOM 5533 C C . ILE B 1 315 ? 15.445 25.938 32.469 1 84.31 315 ILE B C 1
ATOM 5535 O O . ILE B 1 315 ? 14.359 26.266 32.938 1 84.31 315 ILE B O 1
ATOM 5539 N N . GLY B 1 316 ? 16.578 26.453 32.781 1 81.81 316 GLY B N 1
ATOM 5540 C CA . GLY B 1 316 ? 16.625 27.594 33.688 1 81.81 316 GLY B CA 1
ATOM 5541 C C . GLY B 1 316 ? 15.727 28.734 33.281 1 81.81 316 GLY B C 1
ATOM 5542 O O . GLY B 1 316 ? 15 29.297 34.094 1 81.81 316 GLY B O 1
ATOM 5543 N N . ARG B 1 317 ? 15.672 29.047 32.062 1 82.38 317 ARG B N 1
ATOM 5544 C CA . ARG B 1 317 ? 14.898 30.156 31.5 1 82.38 317 ARG B CA 1
ATOM 5545 C C . ARG B 1 317 ? 13.406 29.859 31.562 1 82.38 317 ARG B C 1
ATOM 5547 O O . ARG B 1 317 ? 12.602 30.75 31.844 1 82.38 317 ARG B O 1
ATOM 5554 N N . VAL B 1 318 ? 13.023 28.625 31.234 1 80.81 318 VAL B N 1
ATOM 5555 C CA . VAL B 1 318 ? 11.617 28.234 31.25 1 80.81 318 VAL B CA 1
ATOM 5556 C C . VAL B 1 318 ? 11.07 28.328 32.656 1 80.81 318 VAL B C 1
ATOM 5558 O O . VAL B 1 318 ? 9.945 28.766 32.875 1 80.81 318 VAL B O 1
ATOM 5561 N N . LEU B 1 319 ? 11.891 27.922 33.594 1 79.62 319 LEU B N 1
ATOM 5562 C CA . LEU B 1 319 ? 11.484 27.953 35 1 79.62 319 LEU B CA 1
ATOM 5563 C C . LEU B 1 319 ? 11.305 29.391 35.5 1 79.62 319 LEU B C 1
ATOM 5565 O O . LEU B 1 319 ? 10.391 29.672 36.25 1 79.62 319 LEU B O 1
ATOM 5569 N N . GLU B 1 320 ? 12.094 30.25 35 1 77.31 320 GLU B N 1
ATOM 5570 C CA . GLU B 1 320 ? 11.969 31.672 35.344 1 77.31 320 GLU B CA 1
ATOM 5571 C C . GLU B 1 320 ? 10.695 32.281 34.781 1 77.31 320 GLU B C 1
ATOM 5573 O O . GLU B 1 320 ? 10.008 33.062 35.438 1 77.31 320 GLU B O 1
ATOM 5578 N N . ARG B 1 321 ? 10.383 31.953 33.594 1 74.25 321 ARG B N 1
ATOM 5579 C CA . ARG B 1 321 ? 9.195 32.438 32.938 1 74.25 321 ARG B CA 1
ATOM 5580 C C . ARG B 1 321 ? 7.926 31.891 33.562 1 74.25 321 ARG B C 1
ATOM 5582 O O . ARG B 1 321 ? 6.895 32.562 33.594 1 74.25 321 ARG B O 1
ATOM 5589 N N . SER B 1 322 ? 7.988 30.609 33.875 1 70 322 SER B N 1
ATOM 5590 C CA . SER B 1 322 ? 6.836 29.922 34.438 1 70 322 SER B CA 1
ATOM 5591 C C . SER B 1 322 ? 6.312 30.656 35.688 1 70 322 SER B C 1
ATOM 5593 O O . SER B 1 322 ? 5.121 30.578 36 1 70 322 SER B O 1
ATOM 5595 N N . SER B 1 323 ? 7.207 31.266 36.312 1 63.88 323 SER B N 1
ATOM 5596 C CA . SER B 1 323 ? 6.805 32 37.5 1 63.88 323 SER B CA 1
ATOM 5597 C C . SER B 1 323 ? 5.941 33.219 37.125 1 63.88 323 SER B C 1
ATOM 5599 O O . SER B 1 323 ? 5.191 33.719 37.969 1 63.88 323 SER B O 1
ATOM 5601 N N . VAL B 1 324 ? 5.875 33.562 35.812 1 62.88 324 VAL B N 1
ATOM 5602 C CA . VAL B 1 324 ? 5.148 34.75 35.406 1 62.88 324 VAL B CA 1
ATOM 5603 C C . VAL B 1 324 ? 4.059 34.375 34.406 1 62.88 324 VAL B C 1
ATOM 5605 O O . VAL B 1 324 ? 2.967 34.969 34.438 1 62.88 324 VAL B O 1
ATOM 5608 N N . SER B 1 325 ? 4.465 33.375 33.656 1 62.09 325 SER B N 1
ATOM 5609 C CA . SER B 1 325 ? 3.57 33.094 32.531 1 62.09 325 SER B CA 1
ATOM 5610 C C . SER B 1 325 ? 2.537 32.031 32.906 1 62.09 325 SER B C 1
ATOM 5612 O O . SER B 1 325 ? 2.75 31.266 33.844 1 62.09 325 SER B O 1
ATOM 5614 N N . GLN B 1 326 ? 1.33 32.062 32.438 1 61.28 326 GLN B N 1
ATOM 5615 C CA . GLN B 1 326 ? 0.208 31.156 32.656 1 61.28 326 GLN B CA 1
ATOM 5616 C C . GLN B 1 326 ? 0.173 30.031 31.625 1 61.28 326 GLN B C 1
ATOM 5618 O O . GLN B 1 326 ? -0.903 29.594 31.219 1 61.28 326 GLN B O 1
ATOM 5623 N N . ARG B 1 327 ? 1.32 29.625 31.094 1 65.81 327 ARG B N 1
ATOM 5624 C CA . ARG B 1 327 ? 1.303 28.516 30.141 1 65.81 327 ARG B CA 1
ATOM 5625 C C . ARG B 1 327 ? 1.266 27.172 30.859 1 65.81 327 ARG B C 1
ATOM 5627 O O . ARG B 1 327 ? 2.152 26.859 31.656 1 65.81 327 ARG B O 1
ATOM 5634 N N . ASP B 1 328 ? 0.327 26.375 30.609 1 62.53 328 ASP B N 1
ATOM 5635 C CA . ASP B 1 328 ? 0.181 25.062 31.234 1 62.53 328 ASP B CA 1
ATOM 5636 C C . ASP B 1 328 ? 1.352 24.141 30.875 1 62.53 328 ASP B C 1
ATOM 5638 O O . ASP B 1 328 ? 1.666 23.219 31.625 1 62.53 328 ASP B O 1
ATOM 5642 N N . ASP B 1 329 ? 2.088 24.484 29.844 1 64.5 329 ASP B N 1
ATOM 5643 C CA . ASP B 1 329 ? 3.119 23.562 29.375 1 64.5 329 ASP B CA 1
ATOM 5644 C C . ASP B 1 329 ? 4.48 23.922 29.969 1 64.5 329 ASP B C 1
ATOM 5646 O O . ASP B 1 329 ? 5.496 23.312 29.609 1 64.5 329 ASP B O 1
ATOM 5650 N N . ASP B 1 330 ? 4.484 24.828 30.969 1 68.62 330 ASP B N 1
ATOM 5651 C CA . ASP B 1 330 ? 5.766 25.219 31.562 1 68.62 330 ASP B CA 1
ATOM 5652 C C . ASP B 1 330 ? 6 24.469 32.875 1 68.62 330 ASP B C 1
ATOM 5654 O O . ASP B 1 330 ? 6.992 24.719 33.562 1 68.62 330 ASP B O 1
ATOM 5658 N N . ASN B 1 331 ? 5.117 23.562 33.094 1 75 331 ASN B N 1
ATOM 5659 C CA . ASN B 1 331 ? 5.398 22.734 34.281 1 75 331 ASN B CA 1
ATOM 5660 C C . ASN B 1 331 ? 6.582 21.797 34.031 1 75 331 ASN B C 1
ATOM 5662 O O . ASN B 1 331 ? 6.875 21.453 32.875 1 75 331 ASN B O 1
ATOM 5666 N N . ALA B 1 332 ? 7.27 21.516 35.062 1 76.44 332 ALA B N 1
ATOM 5667 C CA . ALA B 1 332 ? 8.555 20.812 35 1 76.44 332 ALA B CA 1
ATOM 5668 C C . ALA B 1 332 ? 8.422 19.5 34.219 1 76.44 332 ALA B C 1
ATOM 5670 O O . ALA B 1 332 ? 9.281 19.172 33.406 1 76.44 332 ALA B O 1
ATOM 5671 N N . ASP B 1 333 ? 7.371 18.797 34.5 1 79.5 333 ASP B N 1
ATOM 5672 C CA . ASP B 1 333 ? 7.184 17.5 33.875 1 79.5 333 ASP B CA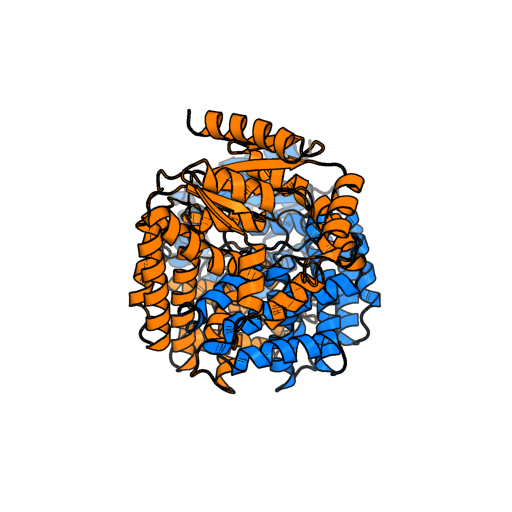 1
ATOM 5673 C C . ASP B 1 333 ? 6.965 17.672 32.344 1 79.5 333 ASP B C 1
ATOM 5675 O O . ASP B 1 333 ? 7.547 16.938 31.562 1 79.5 333 ASP B O 1
ATOM 5679 N N . VAL B 1 334 ? 6.25 18.641 31.984 1 79.06 334 VAL B N 1
ATOM 5680 C CA . VAL B 1 334 ? 5.953 18.906 30.594 1 79.06 334 VAL B CA 1
ATOM 5681 C C . VAL B 1 334 ? 7.203 19.438 29.891 1 79.06 334 VAL B C 1
ATOM 5683 O O . VAL B 1 334 ? 7.492 19.047 28.75 1 79.06 334 VAL B O 1
ATOM 5686 N N . LEU B 1 335 ? 7.879 20.25 30.594 1 81.62 335 LEU B N 1
ATOM 5687 C CA . LEU B 1 335 ? 9.102 20.812 30.031 1 81.62 335 LEU B CA 1
ATOM 5688 C C . LEU B 1 335 ? 10.094 19.719 29.688 1 81.62 335 LEU B C 1
ATOM 5690 O O . LEU B 1 335 ? 10.742 19.766 28.641 1 81.62 335 LEU B O 1
ATOM 5694 N N . ARG B 1 336 ? 10.211 18.781 30.578 1 81.56 336 ARG B N 1
ATOM 5695 C CA . ARG B 1 336 ? 11.125 17.672 30.328 1 81.56 336 ARG B CA 1
ATOM 5696 C C . ARG B 1 336 ? 10.711 16.906 29.078 1 81.56 336 ARG B C 1
ATOM 5698 O O . ARG B 1 336 ? 11.555 16.547 28.25 1 81.56 336 ARG B O 1
ATOM 5705 N N . LYS B 1 337 ? 9.453 16.672 29.016 1 81.44 337 LYS B N 1
ATOM 5706 C CA . LYS B 1 337 ? 8.945 15.977 27.844 1 81.44 337 LYS B CA 1
ATOM 5707 C C . LYS B 1 337 ? 9.211 16.766 26.562 1 81.44 337 LYS B C 1
ATOM 5709 O O . LYS B 1 337 ? 9.586 16.203 25.547 1 81.44 337 LYS B O 1
ATOM 5714 N N . ARG B 1 338 ? 9.039 18.062 26.672 1 82.44 338 ARG B N 1
ATOM 5715 C CA . ARG B 1 338 ? 9.273 18.938 25.531 1 82.44 338 ARG B CA 1
ATOM 5716 C C . ARG B 1 338 ? 10.734 18.922 25.109 1 82.44 338 ARG B C 1
ATOM 5718 O O . ARG B 1 338 ? 11.047 18.891 23.906 1 82.44 338 ARG B O 1
ATOM 5725 N N . MET B 1 339 ? 11.547 18.891 26.109 1 83.81 339 MET B N 1
ATOM 5726 C CA . MET B 1 339 ? 12.984 18.844 25.844 1 83.81 339 MET B CA 1
ATOM 5727 C C . MET B 1 339 ? 13.375 17.531 25.172 1 83.81 339 MET B C 1
ATOM 5729 O O . MET B 1 339 ? 14.148 17.516 24.219 1 83.81 339 MET B O 1
ATOM 5733 N N . ASP B 1 340 ? 12.828 16.5 25.672 1 82.94 340 ASP B N 1
ATOM 5734 C CA . ASP B 1 340 ? 13.102 15.18 25.109 1 82.94 340 ASP B CA 1
ATOM 5735 C C . ASP B 1 340 ? 12.617 15.078 23.672 1 82.94 340 ASP B C 1
ATOM 5737 O O . ASP B 1 340 ? 13.336 14.578 22.812 1 82.94 340 ASP B O 1
ATOM 5741 N N . THR B 1 341 ? 11.477 15.547 23.422 1 79.75 341 THR B N 1
ATOM 5742 C CA . THR B 1 341 ? 10.906 15.523 22.078 1 79.75 341 THR B CA 1
ATOM 5743 C C . THR B 1 341 ? 11.758 16.344 21.125 1 79.75 341 THR B C 1
ATOM 5745 O O . THR B 1 341 ? 12.031 15.914 20 1 79.75 341 THR B O 1
ATOM 5748 N N . PHE B 1 342 ? 12.141 17.5 21.562 1 82.06 342 PHE B N 1
ATOM 5749 C CA . PHE B 1 342 ? 12.977 18.359 20.734 1 82.06 342 PHE B CA 1
ATOM 5750 C C . PHE B 1 342 ? 14.305 17.688 20.422 1 82.06 342 PHE B C 1
ATOM 5752 O O . PHE B 1 342 ? 14.742 17.672 19.266 1 82.06 342 PHE B O 1
ATOM 5759 N N . GLN B 1 343 ? 14.883 17.141 21.359 1 80.88 343 GLN B N 1
ATOM 5760 C CA . GLN B 1 343 ? 16.188 16.5 21.188 1 80.88 343 GLN B CA 1
ATOM 5761 C C . GLN B 1 343 ? 16.094 15.297 20.25 1 80.88 343 GLN B C 1
ATOM 5763 O O . GLN B 1 343 ? 17.016 15.039 19.469 1 80.88 343 GLN B O 1
ATOM 5768 N N . SER B 1 344 ? 15.016 14.68 20.312 1 81.06 344 SER B N 1
ATOM 5769 C CA . SER B 1 344 ? 14.859 13.453 19.547 1 81.06 344 SER B CA 1
ATOM 5770 C C . SER B 1 344 ? 14.539 13.75 18.094 1 81.06 344 SER B C 1
ATOM 5772 O O . SER B 1 344 ? 14.844 12.945 17.203 1 81.06 344 SER B O 1
ATOM 5774 N N . SER B 1 345 ? 14.008 14.891 17.797 1 81.38 345 SER B N 1
ATOM 5775 C CA . SER B 1 345 ? 13.492 15.086 16.453 1 81.38 345 SER B CA 1
ATOM 5776 C C . SER B 1 345 ? 14.211 16.234 15.742 1 81.38 345 SER B C 1
ATOM 5778 O O . SER B 1 345 ? 14.172 16.328 14.516 1 81.38 345 SER B O 1
ATOM 5780 N N . ASN B 1 346 ? 14.883 17.125 16.422 1 86.06 346 ASN B N 1
ATOM 5781 C CA . ASN B 1 346 ? 15.336 18.391 15.867 1 86.06 346 ASN B CA 1
ATOM 5782 C C . ASN B 1 346 ? 16.406 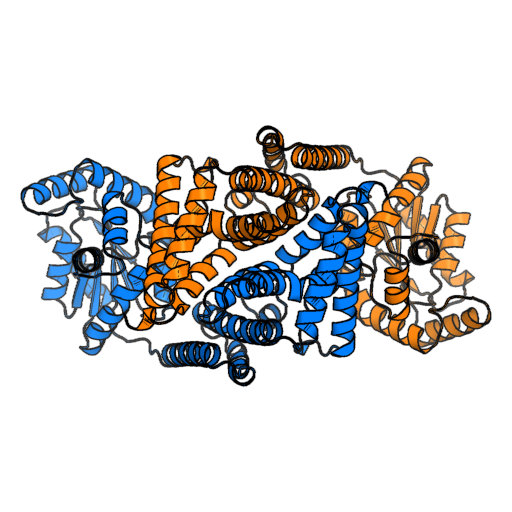18.188 14.797 1 86.06 346 ASN B C 1
ATOM 5784 O O . ASN B 1 346 ? 16.453 18.922 13.82 1 86.06 346 ASN B O 1
ATOM 5788 N N . GLN B 1 347 ? 17.25 17.25 15.055 1 88.5 347 GLN B N 1
ATOM 5789 C CA . GLN B 1 347 ? 18.328 17.062 14.094 1 88.5 347 GLN B CA 1
ATOM 5790 C C . GLN B 1 347 ? 17.781 16.703 12.711 1 88.5 347 GLN B C 1
ATOM 5792 O O . GLN B 1 347 ? 18.25 17.234 11.703 1 88.5 347 GLN B O 1
ATOM 5797 N N . ALA B 1 348 ? 16.828 15.812 12.68 1 89.75 348 ALA B N 1
ATOM 5798 C CA . ALA B 1 348 ? 16.234 15.422 11.406 1 89.75 348 ALA B CA 1
ATOM 5799 C C . ALA B 1 348 ? 15.594 16.625 10.711 1 89.75 348 ALA B C 1
ATOM 5801 O O . ALA B 1 348 ? 15.68 16.75 9.484 1 89.75 348 ALA B O 1
ATOM 5802 N N . VAL B 1 349 ? 15.031 17.438 11.461 1 92.56 349 VAL B N 1
ATOM 5803 C CA . VAL B 1 349 ? 14.375 18.625 10.914 1 92.56 349 VAL B CA 1
ATOM 5804 C C . VAL B 1 349 ? 15.414 19.578 10.344 1 92.56 349 VAL B C 1
ATOM 5806 O O . VAL B 1 349 ? 15.273 20.078 9.227 1 92.56 349 VAL B O 1
ATOM 5809 N N . LEU B 1 350 ? 16.469 19.766 11.055 1 93.69 350 LEU B N 1
ATOM 5810 C CA . LEU B 1 350 ? 17.531 20.672 10.617 1 93.69 350 LEU B CA 1
ATOM 5811 C C . LEU B 1 350 ? 18.203 20.141 9.352 1 93.69 350 LEU B C 1
ATOM 5813 O O . LEU B 1 350 ? 18.516 20.906 8.438 1 93.69 350 LEU B O 1
ATOM 5817 N N . ASP B 1 351 ? 18.406 18.844 9.336 1 94.44 351 ASP B N 1
ATOM 5818 C CA . ASP B 1 351 ? 18.984 18.234 8.148 1 94.44 351 ASP B CA 1
ATOM 5819 C C . ASP B 1 351 ? 18.109 18.469 6.918 1 94.44 351 ASP B C 1
ATOM 5821 O O . ASP B 1 351 ? 18.609 18.766 5.836 1 94.44 351 ASP B O 1
ATOM 5825 N N . TYR B 1 352 ? 16.875 18.359 7.148 1 92.81 352 TYR B N 1
ATOM 5826 C CA . TYR B 1 352 ? 15.945 18.562 6.047 1 92.81 352 TYR B CA 1
ATOM 5827 C C . TYR B 1 352 ? 15.961 20.016 5.586 1 92.81 352 TYR B C 1
ATOM 5829 O O . TYR B 1 352 ? 15.969 20.297 4.383 1 92.81 352 TYR B O 1
ATOM 5837 N N . LEU B 1 353 ? 16.031 20.906 6.488 1 94.31 353 LEU B N 1
ATOM 5838 C CA . LEU B 1 353 ? 15.914 22.328 6.195 1 94.31 353 LEU B CA 1
ATOM 5839 C C . LEU B 1 353 ? 17.234 22.875 5.656 1 94.31 353 LEU B C 1
ATOM 5841 O O . LEU B 1 353 ? 17.266 23.969 5.098 1 94.31 353 LEU B O 1
ATOM 5845 N N . SER B 1 354 ? 18.266 22.094 5.828 1 93.94 354 SER B N 1
ATOM 5846 C CA . SER B 1 354 ? 19.594 22.547 5.418 1 93.94 354 SER B CA 1
ATOM 5847 C C . SER B 1 354 ? 19.719 22.594 3.896 1 93.94 354 SER B C 1
ATOM 5849 O O . SER B 1 354 ? 20.703 23.109 3.365 1 93.94 354 SER B O 1
ATOM 5851 N N . GLN B 1 355 ? 18.688 22.109 3.232 1 90.81 355 GLN B N 1
ATOM 5852 C CA . GLN B 1 355 ? 18.656 22.219 1.777 1 90.81 355 GLN B CA 1
ATOM 5853 C C . GLN B 1 355 ? 18.484 23.656 1.329 1 90.81 355 GLN B C 1
ATOM 5855 O O . GLN B 1 355 ? 18.734 24 0.17 1 90.81 355 GLN B O 1
ATOM 5860 N N . LYS B 1 356 ? 17.984 24.516 2.18 1 92 356 LYS B N 1
ATOM 5861 C CA . LYS B 1 356 ? 17.859 25.953 2.01 1 92 356 LYS B CA 1
ATOM 5862 C C . LYS B 1 356 ? 18.719 26.719 3.012 1 92 356 LYS B C 1
ATOM 5864 O O . LYS B 1 356 ? 19.312 26.109 3.912 1 92 356 LYS B O 1
ATOM 5869 N N . PRO B 1 357 ? 18.844 28 2.77 1 93.19 357 PRO B N 1
ATOM 5870 C CA . PRO B 1 357 ? 19.719 28.734 3.693 1 93.19 357 PRO B CA 1
ATOM 5871 C C . PRO B 1 357 ? 19.312 28.547 5.152 1 93.19 357 PRO B C 1
ATOM 5873 O O . PRO B 1 357 ? 18.125 28.719 5.492 1 93.19 357 PRO B O 1
ATOM 5876 N N . LEU B 1 358 ? 20.266 28.156 5.945 1 96.56 358 LEU B N 1
ATOM 5877 C CA . LEU B 1 358 ? 20.078 27.906 7.367 1 96.56 358 LEU B CA 1
ATOM 5878 C C . LEU B 1 358 ? 21.25 28.438 8.18 1 96.56 358 LEU B C 1
ATOM 5880 O O . LEU B 1 358 ? 22.406 28.156 7.871 1 96.56 358 LEU B O 1
ATOM 5884 N N . TRP B 1 359 ? 20.984 29.312 9.125 1 96.56 359 TRP B N 1
ATOM 5885 C CA . TRP B 1 359 ? 22 29.875 10 1 96.56 359 TRP B CA 1
ATOM 5886 C C . TRP B 1 359 ? 21.844 29.375 11.43 1 96.56 359 TRP B C 1
ATOM 5888 O O . TRP B 1 359 ? 20.719 29.312 11.953 1 96.56 359 TRP B O 1
ATOM 5898 N N . LYS B 1 360 ? 22.922 29 12.016 1 95.88 360 LYS B N 1
ATOM 5899 C CA . LYS B 1 360 ? 22.953 28.625 13.43 1 95.88 360 LYS B CA 1
ATOM 5900 C C . LYS B 1 360 ? 23.422 29.797 14.289 1 95.88 360 LYS B C 1
ATOM 5902 O O . LYS B 1 360 ? 24.422 30.453 13.969 1 95.88 360 LYS B O 1
ATOM 5907 N N . VAL B 1 361 ? 22.656 30.109 15.258 1 96.81 361 VAL B N 1
ATOM 5908 C CA . VAL B 1 361 ? 22.984 31.219 16.156 1 96.81 361 VAL B CA 1
ATOM 5909 C C . VAL B 1 361 ? 23.141 30.719 17.578 1 96.81 361 VAL B C 1
ATOM 5911 O O . VAL B 1 361 ? 22.266 30 18.078 1 96.81 361 VAL B O 1
ATOM 5914 N N . ASP B 1 362 ? 24.234 31.016 18.219 1 95.69 362 ASP B N 1
ATOM 5915 C CA . ASP B 1 362 ? 24.438 30.703 19.625 1 95.69 362 ASP B CA 1
ATOM 5916 C C . ASP B 1 362 ? 23.547 31.562 20.516 1 95.69 362 ASP B C 1
ATOM 5918 O O . ASP B 1 362 ? 23.75 32.781 20.594 1 95.69 362 ASP B O 1
ATOM 5922 N N . ALA B 1 363 ? 22.641 30.922 21.203 1 95.06 363 ALA B N 1
ATOM 5923 C CA . ALA B 1 363 ? 21.656 31.672 22 1 95.06 363 ALA B CA 1
ATOM 5924 C C . ALA B 1 363 ? 21.953 31.547 23.5 1 95.06 363 ALA B C 1
ATOM 5926 O O . ALA B 1 363 ? 21.062 31.672 24.328 1 95.06 363 ALA B O 1
ATOM 5927 N N . THR B 1 364 ? 23.125 31.297 23.891 1 91.06 364 THR B N 1
ATOM 5928 C CA . THR B 1 364 ? 23.531 31.141 25.281 1 91.06 364 THR B CA 1
ATOM 5929 C C . THR B 1 364 ? 23.688 32.5 25.953 1 91.06 364 THR B C 1
ATOM 5931 O O . THR B 1 364 ? 23.469 32.625 27.156 1 91.06 364 THR B O 1
ATOM 5934 N N . GLY B 1 365 ? 24.078 33.5 25.266 1 88.62 365 GLY B N 1
ATOM 5935 C CA . GLY B 1 365 ? 24.344 34.812 25.828 1 88.62 365 GLY B CA 1
ATOM 5936 C C . GLY B 1 365 ? 23.078 35.562 26.203 1 88.62 365 GLY B C 1
ATOM 5937 O O . GLY B 1 365 ? 22 34.969 26.297 1 88.62 365 GLY B O 1
ATOM 5938 N N . SER B 1 366 ? 23.234 36.875 26.547 1 91.69 366 SER B N 1
ATOM 5939 C CA . SER B 1 366 ? 22.109 37.719 26.906 1 91.69 366 SER B CA 1
ATOM 5940 C C . SER B 1 366 ? 21.188 37.969 25.719 1 91.69 366 SER B C 1
ATOM 5942 O O . SER B 1 366 ? 21.562 37.719 24.562 1 91.69 366 SER B O 1
ATOM 5944 N N . VAL B 1 367 ? 19.969 38.438 25.969 1 93.38 367 VAL B N 1
ATOM 5945 C CA . VAL B 1 367 ? 18.969 38.719 24.953 1 93.38 367 VAL B CA 1
ATOM 5946 C C . VAL B 1 367 ? 19.547 39.688 23.906 1 93.38 367 VAL B C 1
ATOM 5948 O O . VAL B 1 367 ? 19.375 39.469 22.703 1 93.38 367 VAL B O 1
ATOM 5951 N N . ASP B 1 368 ? 20.344 40.625 24.375 1 95.75 368 ASP B N 1
ATOM 5952 C CA . ASP B 1 368 ? 20.906 41.656 23.484 1 95.75 368 ASP B CA 1
ATOM 5953 C C . ASP B 1 368 ? 22.016 41.062 22.625 1 95.75 368 ASP B C 1
ATOM 5955 O O . ASP B 1 368 ? 22.125 41.375 21.438 1 95.75 368 ASP B O 1
ATOM 5959 N N . GLU B 1 369 ? 22.828 40.188 23.203 1 95.69 369 GLU B N 1
ATOM 5960 C CA . GLU B 1 369 ? 23.922 39.562 22.469 1 95.69 369 GLU B CA 1
ATOM 5961 C C . GLU B 1 369 ? 23.375 38.656 21.375 1 95.69 369 GLU B C 1
ATOM 5963 O O . GLU B 1 369 ? 23.875 38.656 20.25 1 95.69 369 GLU B O 1
ATOM 5968 N N . VAL B 1 370 ? 22.422 37.906 21.75 1 95.88 370 VAL B N 1
ATOM 5969 C CA . VAL B 1 370 ? 21.797 37 20.797 1 95.88 370 VAL B CA 1
ATOM 5970 C C . VAL B 1 370 ? 21.141 37.781 19.672 1 95.88 370 VAL B C 1
ATOM 5972 O O . VAL B 1 370 ? 21.25 37.438 18.5 1 95.88 370 VAL B O 1
ATOM 5975 N N . TYR B 1 371 ? 20.469 38.875 20 1 96.69 371 TYR B N 1
ATOM 5976 C CA . TYR B 1 371 ? 19.797 39.688 19 1 96.69 371 TYR B CA 1
ATOM 5977 C C . TYR B 1 371 ? 20.781 40.281 18.016 1 96.69 371 TYR B C 1
ATOM 5979 O O . TYR B 1 371 ? 20.5 40.375 16.812 1 96.69 371 TYR B O 1
ATOM 5987 N N . ALA B 1 372 ? 21.906 40.688 18.5 1 96.5 372 ALA B N 1
ATOM 5988 C CA . ALA B 1 372 ? 22.953 41.25 17.625 1 96.5 372 ALA B CA 1
ATOM 5989 C C . ALA B 1 372 ? 23.375 40.219 16.578 1 96.5 372 ALA B C 1
ATOM 5991 O O . ALA B 1 372 ? 23.594 40.531 15.422 1 96.5 372 ALA B O 1
ATOM 5992 N N . SER B 1 373 ? 23.5 39.031 17.047 1 96.38 373 SER B N 1
ATOM 5993 C CA . SER B 1 373 ? 23.875 37.969 16.141 1 96.38 373 SER B CA 1
ATOM 5994 C C . SER B 1 373 ? 22.781 37.688 15.109 1 96.38 373 SER B C 1
ATOM 5996 O O . SER B 1 373 ? 23.062 37.469 13.93 1 96.38 373 SER B O 1
ATOM 5998 N N . ILE B 1 374 ? 21.531 37.719 15.539 1 96.44 374 ILE B N 1
ATOM 5999 C CA . ILE B 1 374 ? 20.391 37.469 14.664 1 96.44 374 ILE B CA 1
ATOM 6000 C C . ILE B 1 374 ? 20.281 38.594 13.633 1 96.44 374 ILE B C 1
ATOM 6002 O O . ILE B 1 374 ? 19.984 38.344 12.461 1 96.44 374 ILE B O 1
ATOM 6006 N N . THR B 1 375 ? 20.5 39.781 14.055 1 95.31 375 THR B N 1
ATOM 6007 C CA . THR B 1 375 ? 20.438 40.938 13.172 1 95.31 375 THR B CA 1
ATOM 6008 C C . THR B 1 375 ? 21.438 40.781 12.023 1 95.31 375 THR B C 1
ATOM 6010 O O . THR B 1 375 ? 21.125 41.125 10.883 1 95.31 375 THR B O 1
ATOM 6013 N N . LYS B 1 376 ? 22.625 40.281 12.359 1 95.5 376 LYS B N 1
ATOM 6014 C CA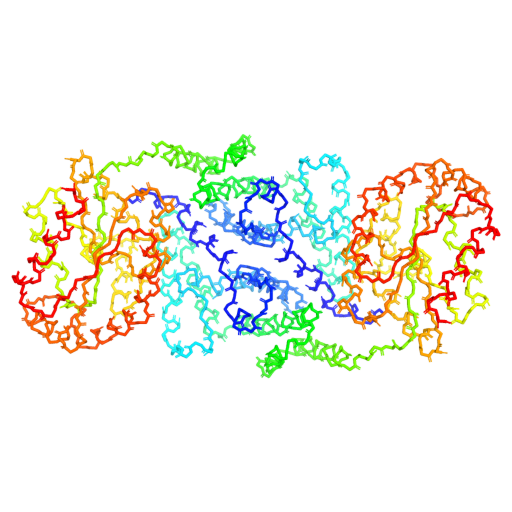 . LYS B 1 376 ? 23.625 40.062 11.32 1 95.5 376 LYS B CA 1
ATOM 6015 C C . LYS B 1 376 ? 23.109 39.062 10.281 1 95.5 376 LYS B C 1
ATOM 6017 O O . LYS B 1 376 ? 23.312 39.25 9.078 1 95.5 376 LYS B O 1
ATOM 6022 N N . VAL B 1 377 ? 22.469 38.094 10.758 1 95.06 377 VAL B N 1
ATOM 6023 C CA . VAL B 1 377 ? 21.938 37.062 9.875 1 95.06 377 VAL B CA 1
ATOM 6024 C C . VAL B 1 377 ? 20.828 37.625 9 1 95.06 377 VAL B C 1
ATOM 6026 O O . VAL B 1 377 ? 20.797 37.406 7.793 1 95.06 377 VAL B O 1
ATOM 6029 N N . VAL B 1 378 ? 19.938 38.406 9.586 1 93.62 378 VAL B N 1
ATOM 6030 C CA . VAL B 1 378 ? 18.797 38.969 8.867 1 93.62 378 VAL B CA 1
ATOM 6031 C C . VAL B 1 378 ? 19.312 39.938 7.789 1 93.62 378 VAL B C 1
ATOM 6033 O O . VAL B 1 378 ? 18.766 39.969 6.684 1 93.62 378 VAL B O 1
ATOM 6036 N N . LYS B 1 379 ? 20.297 40.656 8.109 1 92.25 379 LYS B N 1
ATOM 6037 C CA . LYS B 1 379 ? 20.891 41.562 7.141 1 92.25 379 LYS B CA 1
ATOM 6038 C C . LYS B 1 379 ? 21.531 40.812 5.984 1 92.25 379 LYS B C 1
ATOM 6040 O O . LYS B 1 379 ? 21.453 41.25 4.832 1 92.25 379 LYS B O 1
ATOM 6045 N N . GLU B 1 380 ? 22.125 39.719 6.324 1 91.44 380 GLU B N 1
ATOM 6046 C CA . GLU B 1 380 ? 22.719 38.875 5.293 1 91.44 380 GLU B CA 1
ATOM 6047 C C . GLU B 1 380 ? 21.641 38.312 4.375 1 91.44 380 GLU B C 1
ATOM 6049 O O . GLU B 1 380 ? 21.859 38.156 3.168 1 91.44 380 GLU B O 1
ATOM 6054 N N . MET B 1 381 ? 20.547 37.938 4.922 1 87.88 381 MET B N 1
ATOM 6055 C CA . MET B 1 381 ? 19.438 37.344 4.168 1 87.88 381 MET B CA 1
ATOM 6056 C C . MET B 1 381 ? 18.875 38.344 3.176 1 87.88 381 MET B C 1
ATOM 6058 O O . MET B 1 381 ? 18.484 38 2.062 1 87.88 381 MET B O 1
ATOM 6062 N N . LYS B 1 382 ? 18.781 39.562 3.619 1 81.88 382 LYS B N 1
ATOM 6063 C CA . LYS B 1 382 ? 18.172 40.625 2.807 1 81.88 382 LYS B CA 1
ATOM 6064 C C . LYS B 1 382 ? 19.172 41.188 1.798 1 81.88 382 LYS B C 1
ATOM 6066 O O . LYS B 1 382 ? 18.766 41.812 0.808 1 81.88 382 LYS B O 1
ATOM 6071 N N . GLY B 1 383 ? 20.469 40.781 1.869 1 71.44 383 GLY B N 1
ATOM 6072 C CA . GLY B 1 383 ? 21.5 41.344 0.999 1 71.44 383 GLY B CA 1
ATOM 6073 C C . GLY B 1 383 ? 22.062 42.656 1.523 1 71.44 383 GLY B C 1
ATOM 6074 O O . GLY B 1 383 ? 21.328 43.5 2.041 1 71.44 383 GLY B O 1
#

Radius of gyration: 30.67 Å; Cα contacts (8 Å, |Δi|>4): 1086; chains: 2; bounding box: 58×86×79 Å

Nearest PDB structures (foldseek):
  1ukz-assembly1_A  TM=9.580E-01  e=1.806E-13  Saccharomyces cerevisiae
  1uke-assembly1_A  TM=9.140E-01  e=4.206E-13  Dictyostelium discoideum
  7e9v-assembly1_A  TM=8.231E-01  e=7.742E-11  Homo sapiens
  4dmb-assembly1_A  TM=9.043E-01  e=2.280E-09  Homo sapiens
  3adk-assembly1_A  TM=8.608E-01  e=1.238E-09  Sus scrofa